Protein AF-0000000084445065 (afdb_homodimer)

Nearest PDB structures (foldseek):
  6g4r-assembly1_B  TM=6.327E-01  e=1.386E-23  Corynebacterium glutamicum
  6g4r-assembly1_E  TM=6.132E-01  e=1.755E-23  Corynebacterium glutamicum
  6g1d-assembly1_A  TM=6.082E-01  e=4.810E-22  Corynebacterium glutamicum
  7d98-assembly1_Q  TM=5.886E-01  e=2.671E-21  Cupriavidus necator
  7fdf-assembly1_A-2  TM=9.135E-01  e=1.797E-15  Cronobacter sakazakii

Radius of gyration: 26.17 Å; Cα contacts (8 Å, |Δi|>4): 1050; chains: 2; bounding box: 57×80×70 Å

Organism: NCBI:txid207340

Structure (mmCIF, N/CA/C/O backbone):
data_AF-0000000084445065-model_v1
#
loop_
_entity.id
_entity.type
_entity.pdbx_description
1 polymer 'LysR family transcriptional regulator'
#
loop_
_atom_site.group_PDB
_atom_site.id
_atom_site.type_symbol
_atom_site.label_atom_id
_atom_site.label_alt_id
_atom_site.label_comp_id
_atom_site.label_asym_id
_atom_site.label_entity_id
_atom_site.label_seq_id
_atom_site.pdbx_PDB_ins_code
_atom_site.Cartn_x
_atom_site.Cartn_y
_atom_site.Cartn_z
_atom_site.occupancy
_atom_site.B_iso_or_equiv
_atom_site.auth_seq_id
_atom_site.auth_comp_id
_atom_site.auth_asym_id
_atom_site.auth_atom_id
_atom_site.pdbx_PDB_model_num
ATOM 1 N N . MET A 1 1 ? -0.235 -17.25 -44.938 1 27.98 1 MET A N 1
ATOM 2 C CA . MET A 1 1 ? -0.682 -16.828 -43.625 1 27.98 1 MET A CA 1
ATOM 3 C C . MET A 1 1 ? 0.507 -16.578 -42.688 1 27.98 1 MET A C 1
ATOM 5 O O . MET A 1 1 ? 1.177 -17.516 -42.25 1 27.98 1 MET A O 1
ATOM 9 N N . ARG A 1 2 ? 1.484 -15.703 -42.844 1 38.22 2 ARG A N 1
ATOM 10 C CA . ARG A 1 2 ? 2.867 -15.43 -42.469 1 38.22 2 ARG A CA 1
ATOM 11 C C . ARG A 1 2 ? 2.994 -15.281 -40.969 1 38.22 2 ARG A C 1
ATOM 13 O O . ARG A 1 2 ? 2.242 -14.531 -40.344 1 38.22 2 ARG A O 1
ATOM 20 N N . ASP A 1 3 ? 3.449 -16.281 -40.281 1 46.22 3 ASP A N 1
ATOM 21 C CA . ASP A 1 3 ? 3.428 -16.844 -38.938 1 46.22 3 ASP A CA 1
ATOM 22 C C . ASP A 1 3 ? 4.066 -15.883 -37.938 1 46.22 3 ASP A C 1
ATOM 24 O O . ASP A 1 3 ? 5.199 -15.438 -38.125 1 46.22 3 ASP A O 1
ATOM 28 N N . LEU A 1 4 ? 3.258 -15.094 -37.562 1 52.22 4 LEU A N 1
ATOM 29 C CA . LEU A 1 4 ? 3.684 -14.281 -36.438 1 52.22 4 LEU A CA 1
ATOM 30 C C . LEU A 1 4 ? 4.355 -15.133 -35.375 1 52.22 4 LEU A C 1
ATOM 32 O O . LEU A 1 4 ? 3.773 -16.109 -34.906 1 52.22 4 LEU A O 1
ATOM 36 N N . SER A 1 5 ? 5.648 -15.039 -35.375 1 63.22 5 SER A N 1
ATOM 37 C CA . SER A 1 5 ? 6.43 -15.805 -34.406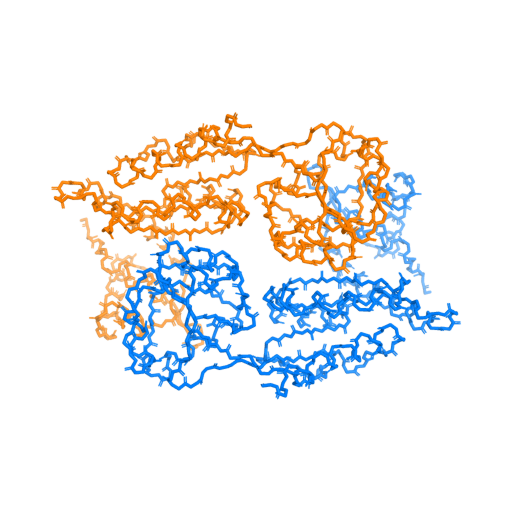 1 63.22 5 SER A CA 1
ATOM 38 C C . SER A 1 5 ? 6.234 -15.266 -33 1 63.22 5 SER A C 1
ATOM 40 O O . SER A 1 5 ? 6.301 -14.055 -32.781 1 63.22 5 SER A O 1
ATOM 42 N N . LEU A 1 6 ? 5.785 -16.125 -32.156 1 69.5 6 LEU A N 1
ATOM 43 C CA . LEU A 1 6 ? 5.633 -15.773 -30.734 1 69.5 6 LEU A CA 1
ATOM 44 C C . LEU A 1 6 ? 6.914 -15.156 -30.188 1 69.5 6 LEU A C 1
ATOM 46 O O . LEU A 1 6 ? 6.863 -14.258 -29.344 1 69.5 6 LEU A O 1
ATOM 50 N N . ASP A 1 7 ? 7.953 -15.57 -30.766 1 73.75 7 ASP A N 1
ATOM 51 C CA . ASP A 1 7 ? 9.242 -15.055 -30.328 1 73.75 7 ASP A CA 1
ATOM 52 C C . ASP A 1 7 ? 9.414 -13.586 -30.703 1 73.75 7 ASP A C 1
ATOM 54 O O . ASP A 1 7 ? 9.945 -12.789 -29.938 1 73.75 7 ASP A O 1
ATOM 58 N N . GLN A 1 8 ? 8.953 -13.352 -31.875 1 76.56 8 GLN A N 1
ATOM 59 C CA . GLN A 1 8 ? 9.047 -11.969 -32.344 1 76.56 8 GLN A CA 1
ATOM 60 C C . GLN A 1 8 ? 8.164 -11.055 -31.484 1 76.56 8 GLN A C 1
ATOM 62 O O . GLN A 1 8 ? 8.57 -9.938 -31.141 1 76.56 8 GLN A O 1
ATOM 67 N N . LEU A 1 9 ? 7.023 -11.555 -31.125 1 79.31 9 LEU A N 1
ATOM 68 C CA . LEU A 1 9 ? 6.105 -10.781 -30.297 1 79.31 9 LEU A CA 1
ATOM 69 C C . LEU A 1 9 ? 6.688 -10.547 -28.906 1 79.31 9 LEU A C 1
ATOM 71 O O . LEU A 1 9 ? 6.57 -9.445 -28.359 1 79.31 9 LEU A O 1
ATOM 75 N N . ARG A 1 10 ? 7.312 -11.516 -28.422 1 81.62 10 ARG A N 1
ATOM 76 C CA . ARG A 1 10 ? 7.938 -11.391 -27.109 1 81.62 10 ARG A CA 1
ATOM 77 C C . ARG A 1 10 ? 9.102 -10.406 -27.141 1 81.62 10 ARG A C 1
ATOM 79 O O . ARG A 1 10 ? 9.266 -9.594 -26.234 1 81.62 10 ARG A O 1
ATOM 86 N N . SER A 1 11 ? 9.859 -10.516 -28.203 1 83.38 11 SER A N 1
ATOM 87 C CA . SER A 1 11 ? 10.953 -9.57 -28.391 1 83.38 11 SER A CA 1
ATOM 88 C C . SER A 1 11 ? 10.445 -8.133 -28.438 1 83.38 11 SER A C 1
ATOM 90 O O . SER A 1 11 ? 11.023 -7.242 -27.828 1 83.38 11 SER A O 1
ATOM 92 N N . PHE A 1 12 ? 9.352 -7.988 -29.125 1 85.12 12 PHE A N 1
ATOM 93 C CA . PHE A 1 12 ? 8.719 -6.68 -29.25 1 85.12 12 PHE A CA 1
ATOM 94 C C . PHE A 1 12 ? 8.258 -6.172 -27.891 1 85.12 12 PHE A C 1
ATOM 96 O O . PHE A 1 12 ? 8.562 -5.039 -27.516 1 85.12 12 PHE A O 1
ATOM 103 N N . THR A 1 13 ? 7.602 -6.977 -27.234 1 84.5 13 THR A N 1
ATOM 104 C CA . THR A 1 13 ? 7.066 -6.59 -25.938 1 84.5 13 THR A CA 1
ATOM 105 C C . THR A 1 13 ? 8.195 -6.242 -24.969 1 84.5 13 THR A C 1
ATOM 107 O O . THR A 1 13 ? 8.109 -5.266 -24.234 1 84.5 13 THR A O 1
ATOM 110 N N . ASP A 1 14 ? 9.227 -6.973 -25 1 84.12 14 ASP A N 1
ATOM 111 C CA . ASP A 1 14 ? 10.375 -6.742 -24.125 1 84.12 14 ASP A CA 1
ATOM 112 C C . ASP A 1 14 ? 11.047 -5.406 -24.438 1 84.12 14 ASP A C 1
ATOM 114 O O . ASP A 1 14 ? 11.422 -4.668 -23.516 1 84.12 14 ASP A O 1
ATOM 118 N N . VAL A 1 15 ? 11.156 -5.16 -25.703 1 87.19 15 VAL A N 1
ATOM 119 C CA . VAL A 1 15 ? 11.812 -3.92 -26.109 1 87.19 15 VAL A CA 1
ATOM 120 C C . VAL A 1 15 ? 10.992 -2.725 -25.625 1 87.19 15 VAL A C 1
ATOM 122 O O . VAL A 1 15 ? 11.539 -1.744 -25.125 1 87.19 15 VAL A O 1
ATOM 125 N N . VAL A 1 16 ? 9.711 -2.867 -25.75 1 85.69 16 VAL A N 1
ATOM 126 C CA . VAL A 1 16 ? 8.828 -1.769 -25.375 1 85.69 16 VAL A CA 1
ATOM 127 C C . VAL A 1 16 ? 8.812 -1.61 -23.859 1 85.69 16 VAL A C 1
ATOM 129 O O . VAL A 1 16 ? 8.875 -0.492 -23.344 1 85.69 16 VAL A O 1
ATOM 132 N N . GLU A 1 17 ? 8.688 -2.686 -23.219 1 80.88 17 GLU A N 1
ATOM 133 C CA . GLU A 1 17 ? 8.602 -2.674 -21.766 1 80.88 17 GLU A CA 1
ATOM 134 C C . GLU A 1 17 ? 9.906 -2.182 -21.141 1 80.88 17 GLU A C 1
ATOM 136 O O . GLU A 1 17 ? 9.883 -1.42 -20.172 1 80.88 17 GLU A O 1
ATOM 141 N N . LEU A 1 18 ? 11.016 -2.594 -21.719 1 78.5 18 LEU A N 1
ATOM 142 C CA . LEU A 1 18 ? 12.328 -2.283 -21.156 1 78.5 18 LEU A CA 1
ATOM 143 C C . LEU A 1 18 ? 12.891 -1 -21.75 1 78.5 18 LEU A C 1
ATOM 145 O O . LEU A 1 18 ? 13.828 -0.413 -21.219 1 78.5 18 LEU A O 1
ATOM 149 N N . GLY A 1 19 ? 12.289 -0.629 -22.859 1 86.5 19 GLY A N 1
ATOM 150 C CA . GLY A 1 19 ? 12.695 0.585 -23.547 1 86.5 19 GLY A CA 1
ATOM 151 C C . GLY A 1 19 ? 14.055 0.471 -24.219 1 86.5 19 GLY A C 1
ATOM 152 O O . GLY A 1 19 ? 14.703 1.481 -24.484 1 86.5 19 GLY A O 1
ATOM 153 N N . SER A 1 20 ? 14.539 -0.75 -24.344 1 88.5 20 SER A N 1
ATOM 154 C CA . SER A 1 20 ? 15.883 -0.967 -24.844 1 88.5 20 SER A CA 1
ATOM 155 C C . SER A 1 20 ? 15.984 -2.289 -25.609 1 88.5 20 SER A C 1
ATOM 157 O O . SER A 1 20 ? 15.508 -3.318 -25.125 1 88.5 20 SER A O 1
ATOM 159 N N . PHE A 1 21 ? 16.688 -2.221 -26.734 1 88.38 21 PHE A N 1
ATOM 160 C CA . PHE A 1 21 ? 16.922 -3.42 -27.531 1 88.38 21 PHE A CA 1
ATOM 161 C C . PHE A 1 21 ? 17.938 -4.332 -26.844 1 88.38 21 PHE A C 1
ATOM 163 O O . PHE A 1 21 ? 17.766 -5.551 -26.828 1 88.38 21 PHE A O 1
ATOM 170 N N . SER A 1 22 ? 18.828 -3.686 -26.219 1 87.81 22 SER A N 1
ATOM 171 C CA . SER A 1 22 ? 19.875 -4.465 -25.562 1 87.81 22 SER A CA 1
ATOM 172 C C . SER A 1 22 ? 19.344 -5.148 -24.297 1 87.81 22 SER A C 1
ATOM 174 O O . SER A 1 22 ? 19.641 -6.312 -24.047 1 87.81 22 SER A O 1
ATOM 176 N N . ALA A 1 23 ? 18.547 -4.461 -23.641 1 85 23 ALA A N 1
ATOM 177 C CA . ALA A 1 23 ? 17.953 -5.035 -22.438 1 85 23 ALA A CA 1
ATOM 178 C C . ALA A 1 23 ? 17.016 -6.188 -22.781 1 85 23 ALA A C 1
ATOM 180 O O . ALA A 1 23 ? 16.984 -7.203 -22.094 1 85 23 ALA A O 1
ATOM 181 N N . ALA A 1 24 ? 16.344 -6.004 -23.812 1 87.25 24 ALA A N 1
ATOM 182 C CA . ALA A 1 24 ? 15.453 -7.059 -24.281 1 87.25 24 ALA A CA 1
ATOM 183 C C . ALA A 1 24 ? 16.25 -8.289 -24.719 1 87.25 24 ALA A C 1
ATOM 185 O O . ALA A 1 24 ? 15.852 -9.422 -24.453 1 87.25 24 ALA A O 1
ATOM 186 N N . ALA A 1 25 ? 17.344 -8.055 -25.344 1 86.25 25 ALA A N 1
ATOM 187 C CA . ALA A 1 25 ? 18.203 -9.148 -25.797 1 86.25 25 ALA A CA 1
ATOM 188 C C . ALA A 1 25 ? 18.719 -9.961 -24.609 1 86.25 25 ALA A C 1
ATOM 190 O O . ALA A 1 25 ? 18.703 -11.188 -24.625 1 86.25 25 ALA A O 1
ATOM 191 N N . GLU A 1 26 ? 19.047 -9.273 -23.641 1 81.19 26 GLU A N 1
ATOM 192 C CA . GLU A 1 26 ? 19.531 -9.914 -22.438 1 81.19 26 GLU A CA 1
ATOM 193 C C . GLU A 1 26 ? 18.453 -10.758 -21.766 1 81.19 26 GLU A C 1
ATOM 195 O O . GLU A 1 26 ? 18.703 -11.898 -21.375 1 81.19 26 GLU A O 1
ATOM 200 N N . ARG A 1 27 ? 17.312 -10.195 -21.812 1 78.44 27 ARG A N 1
ATOM 201 C CA . ARG A 1 27 ? 16.203 -10.906 -21.188 1 78.44 27 ARG A CA 1
ATOM 202 C C . ARG A 1 27 ? 15.859 -12.18 -21.969 1 78.44 27 ARG A C 1
ATOM 204 O O . ARG A 1 27 ? 15.5 -13.195 -21.359 1 78.44 27 ARG A O 1
ATOM 211 N N . ARG A 1 28 ? 16.047 -12.094 -23.203 1 78.69 28 ARG A N 1
ATOM 212 C CA . ARG A 1 28 ? 15.641 -13.203 -24.062 1 78.69 28 ARG A CA 1
ATOM 213 C C . ARG A 1 28 ? 16.797 -14.156 -24.328 1 78.69 28 ARG A C 1
ATOM 215 O O . ARG A 1 28 ? 16.625 -15.172 -25 1 78.69 28 ARG A O 1
ATOM 222 N N . GLY A 1 29 ? 17.953 -13.742 -23.844 1 79.88 29 GLY A N 1
ATOM 223 C CA . GLY A 1 29 ? 19.109 -14.562 -24.141 1 79.88 29 GLY A CA 1
ATOM 224 C C . GLY A 1 29 ? 19.531 -14.516 -25.609 1 79.88 29 GLY A C 1
ATOM 225 O O . GLY A 1 29 ? 19.922 -15.531 -26.172 1 79.88 29 GLY A O 1
ATOM 226 N N . LEU A 1 30 ? 19.281 -13.406 -26.25 1 81.81 30 LEU A N 1
ATOM 227 C CA . LEU A 1 30 ? 19.625 -13.195 -27.641 1 81.81 30 LEU A CA 1
ATOM 228 C C . LEU A 1 30 ? 20.578 -12.016 -27.797 1 81.81 30 LEU A C 1
ATOM 230 O O . LEU A 1 30 ? 20.844 -11.297 -26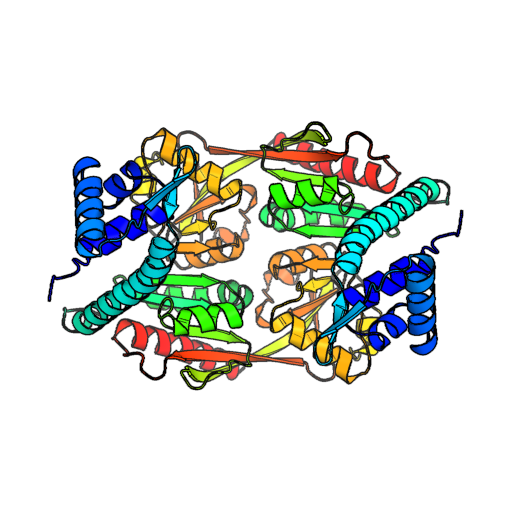.828 1 81.81 30 LEU A O 1
ATOM 234 N N . THR A 1 31 ? 21.25 -11.969 -28.859 1 84.19 31 THR A N 1
ATOM 235 C CA . THR A 1 31 ? 22.062 -10.805 -29.156 1 84.19 31 THR A CA 1
ATOM 236 C C . THR A 1 31 ? 21.188 -9.617 -29.578 1 84.19 31 THR A C 1
ATOM 238 O O . THR A 1 31 ? 20.078 -9.805 -30.062 1 84.19 31 THR A O 1
ATOM 241 N N . GLN A 1 32 ? 21.672 -8.516 -29.281 1 87.88 32 GLN A N 1
ATOM 242 C CA . GLN A 1 32 ? 20.938 -7.309 -29.641 1 87.88 32 GLN A CA 1
ATOM 243 C C . GLN A 1 32 ? 20.656 -7.262 -31.141 1 87.88 32 GLN A C 1
ATOM 245 O O . GLN A 1 32 ? 19.531 -6.938 -31.562 1 87.88 32 GLN A O 1
ATOM 250 N N . PRO A 1 33 ? 21.609 -7.656 -32.031 1 88.19 33 PRO A N 1
ATOM 251 C CA . PRO A 1 33 ? 21.281 -7.676 -33.438 1 88.19 33 PRO A CA 1
ATOM 252 C C . PRO A 1 33 ? 20.172 -8.656 -33.781 1 88.19 33 PRO A C 1
ATOM 254 O O . PRO A 1 33 ? 19.344 -8.391 -34.656 1 88.19 33 PRO A O 1
ATOM 257 N N . ALA A 1 34 ? 20.125 -9.688 -33.062 1 84.31 34 ALA A N 1
ATOM 258 C CA . ALA A 1 34 ? 19.078 -10.672 -33.281 1 84.31 34 ALA A CA 1
ATOM 259 C C . ALA A 1 34 ? 17.703 -10.094 -32.938 1 84.31 34 ALA A C 1
ATOM 261 O O . ALA A 1 34 ? 16.734 -10.289 -33.688 1 84.31 34 ALA A O 1
ATOM 262 N N . ILE A 1 35 ? 17.688 -9.438 -31.844 1 89.19 35 ILE A N 1
ATOM 263 C CA . ILE A 1 35 ? 16.438 -8.797 -31.438 1 89.19 35 ILE A CA 1
ATOM 264 C C . ILE A 1 35 ? 16.031 -7.75 -32.469 1 89.19 35 ILE A C 1
ATOM 266 O O . ILE A 1 35 ? 14.867 -7.668 -32.875 1 89.19 35 ILE A O 1
ATOM 270 N N . SER A 1 36 ? 16.969 -6.941 -32.938 1 90.12 36 SER A N 1
ATOM 271 C CA . SER A 1 36 ? 16.734 -5.906 -33.906 1 90.12 36 SER A CA 1
ATOM 272 C C . SER A 1 36 ? 16.203 -6.5 -35.219 1 90.12 36 SER A C 1
ATOM 274 O O . SER A 1 36 ? 15.258 -5.973 -35.812 1 90.12 36 SER A O 1
ATOM 276 N N . LEU A 1 37 ? 16.812 -7.566 -35.594 1 84.88 37 LEU A N 1
ATOM 277 C CA . LEU A 1 37 ? 16.391 -8.242 -36.812 1 84.88 37 LEU A CA 1
ATOM 278 C C . LEU A 1 37 ? 14.977 -8.781 -36.688 1 84.88 37 LEU A C 1
ATOM 280 O O . LEU A 1 37 ? 14.164 -8.641 -37.594 1 84.88 37 LEU A O 1
ATOM 284 N N . GLN A 1 38 ? 14.742 -9.406 -35.562 1 84.31 38 GLN A N 1
ATOM 285 C CA . GLN A 1 38 ? 13.406 -9.938 -35.281 1 84.31 38 GLN A CA 1
ATOM 286 C C . GLN A 1 38 ? 12.352 -8.836 -35.406 1 84.31 38 GLN A C 1
ATOM 288 O O . GLN A 1 38 ? 11.289 -9.047 -36 1 84.31 38 GLN A O 1
ATOM 293 N N . LEU A 1 39 ? 12.688 -7.723 -34.875 1 87.62 39 LEU A N 1
ATOM 294 C CA . LEU A 1 39 ? 11.727 -6.625 -34.844 1 87.62 39 LEU A CA 1
ATOM 295 C C . LEU A 1 39 ? 11.562 -6.031 -36.25 1 87.62 39 LEU A C 1
ATOM 297 O O . LEU A 1 39 ? 10.453 -5.672 -36.656 1 87.62 39 LEU A O 1
ATOM 301 N N . ARG A 1 40 ? 12.594 -5.891 -36.938 1 86.56 40 ARG A N 1
ATOM 302 C CA . ARG A 1 40 ? 12.523 -5.414 -38.312 1 86.56 40 ARG A CA 1
ATOM 303 C C . ARG A 1 40 ? 11.68 -6.352 -39.188 1 86.56 40 ARG A C 1
ATOM 305 O O . ARG A 1 40 ? 10.883 -5.898 -40 1 86.56 40 ARG A O 1
ATOM 312 N N . GLN A 1 41 ? 11.938 -7.578 -38.969 1 80.12 41 GLN A N 1
ATOM 313 C CA . GLN A 1 41 ? 11.164 -8.57 -39.688 1 80.12 41 GLN A CA 1
ATOM 314 C C . GLN A 1 41 ? 9.68 -8.484 -39.344 1 80.12 41 GLN A C 1
ATOM 316 O O . GLN A 1 41 ? 8.82 -8.594 -40.219 1 80.12 41 GLN A O 1
ATOM 321 N N . LEU A 1 42 ? 9.445 -8.336 -38.094 1 82.19 42 LEU A N 1
ATOM 322 C CA . LEU A 1 42 ? 8.07 -8.188 -37.656 1 82.19 42 LEU A CA 1
ATOM 323 C C . LEU A 1 42 ? 7.418 -6.949 -38.25 1 82.19 42 LEU A C 1
ATOM 325 O O . LEU A 1 42 ? 6.285 -7.016 -38.75 1 82.19 42 LEU A O 1
ATOM 329 N N . GLU A 1 43 ? 8.141 -5.844 -38.312 1 86.06 43 GLU A N 1
ATOM 330 C CA . GLU A 1 43 ? 7.641 -4.605 -38.875 1 86.06 43 GLU A CA 1
ATOM 331 C C . GLU A 1 43 ? 7.418 -4.754 -40.375 1 86.06 43 GLU A C 1
ATOM 333 O O . GLU A 1 43 ? 6.418 -4.27 -40.938 1 86.06 43 GLU A O 1
ATOM 338 N N . ARG A 1 44 ? 8.32 -5.398 -41.031 1 78.94 44 ARG A N 1
ATOM 339 C CA . ARG A 1 44 ? 8.195 -5.645 -42.469 1 78.94 44 ARG A CA 1
ATOM 340 C C . ARG A 1 44 ? 6.984 -6.516 -42.75 1 78.94 44 ARG A C 1
ATOM 342 O O . ARG A 1 44 ? 6.242 -6.246 -43.719 1 78.94 44 ARG A O 1
ATOM 349 N N . ARG A 1 45 ? 6.875 -7.469 -41.969 1 73.31 45 ARG A N 1
ATOM 350 C CA . ARG A 1 45 ? 5.762 -8.391 -42.156 1 73.31 45 ARG A CA 1
ATOM 351 C C . ARG A 1 45 ? 4.426 -7.684 -41.938 1 73.31 45 ARG A C 1
ATOM 353 O O . ARG A 1 45 ? 3.457 -7.953 -42.656 1 73.31 45 ARG A O 1
ATOM 360 N N . LEU A 1 46 ? 4.43 -6.836 -41 1 76.81 46 LEU A N 1
ATOM 361 C CA . LEU A 1 46 ? 3.189 -6.156 -40.625 1 76.81 46 LEU A CA 1
ATOM 362 C C . LEU A 1 46 ? 3.016 -4.879 -41.438 1 76.81 46 LEU A C 1
ATOM 364 O O . LEU A 1 46 ? 1.918 -4.32 -41.5 1 76.81 46 LEU A O 1
ATOM 368 N N . GLY A 1 47 ? 4.102 -4.434 -42.062 1 79 47 GLY A N 1
ATOM 369 C CA . GLY A 1 47 ? 4.059 -3.268 -42.938 1 79 47 GLY A CA 1
ATOM 370 C C . GLY A 1 47 ? 3.945 -1.959 -42.188 1 79 47 GLY A C 1
ATOM 371 O O . GLY A 1 47 ? 3.443 -0.967 -42.719 1 79 47 GLY A O 1
ATOM 372 N N . VAL A 1 48 ? 4.148 -2.072 -40.906 1 82.56 48 VAL A N 1
ATOM 373 C CA . VAL A 1 48 ? 4.078 -0.875 -40.094 1 82.56 48 VAL A CA 1
ATOM 374 C C . VAL A 1 48 ? 5.316 -0.785 -39.188 1 82.56 48 VAL A C 1
ATOM 376 O O . VAL A 1 48 ? 5.973 -1.797 -38.938 1 82.56 48 VAL A O 1
ATOM 379 N N . ARG A 1 49 ? 5.621 0.419 -38.812 1 86.88 49 ARG A N 1
ATOM 380 C CA . ARG A 1 49 ? 6.637 0.621 -37.781 1 86.88 49 ARG A CA 1
ATOM 381 C C . ARG A 1 49 ? 6.035 0.466 -36.375 1 86.88 49 ARG A C 1
ATOM 383 O O . ARG A 1 49 ? 4.965 1.005 -36.094 1 86.88 49 ARG A O 1
ATOM 390 N N . LEU A 1 50 ? 6.684 -0.388 -35.594 1 88 50 LEU A N 1
ATOM 391 C CA . LEU A 1 50 ? 6.141 -0.712 -34.281 1 88 50 LEU A CA 1
ATOM 392 C C . LEU A 1 50 ? 6.879 0.045 -33.188 1 88 50 LEU A C 1
ATOM 394 O O . LEU A 1 50 ? 6.312 0.324 -32.125 1 88 50 LEU A O 1
ATOM 398 N N . ILE A 1 51 ? 8.18 0.331 -33.406 1 89.81 51 ILE A N 1
ATOM 399 C CA . ILE A 1 51 ? 9.031 0.943 -32.406 1 89.81 51 ILE A CA 1
ATOM 400 C C . ILE A 1 51 ? 9.625 2.24 -32.938 1 89.81 51 ILE A C 1
ATOM 402 O O . ILE A 1 51 ? 10 2.318 -34.094 1 89.81 51 ILE A O 1
ATOM 406 N N . GLU A 1 52 ? 9.547 3.262 -32.094 1 86.94 52 GLU A N 1
ATOM 407 C CA . GLU A 1 52 ? 10.203 4.523 -32.438 1 86.94 52 GLU A CA 1
ATOM 408 C C . GLU A 1 52 ? 11.117 4.988 -31.312 1 86.94 52 GLU A C 1
ATOM 410 O O . GLU A 1 52 ? 10.953 4.578 -30.156 1 86.94 52 GLU A O 1
ATOM 415 N N . ARG A 1 53 ? 12.133 5.641 -31.656 1 79.19 53 ARG A N 1
ATOM 416 C CA . ARG A 1 53 ? 13.055 6.184 -30.672 1 79.19 53 ARG A CA 1
ATOM 417 C C . ARG A 1 53 ? 12.539 7.504 -30.109 1 79.19 53 ARG A C 1
ATOM 419 O O . ARG A 1 53 ? 12.133 8.391 -30.859 1 79.19 53 ARG A O 1
ATOM 426 N N . VAL A 1 54 ? 12.289 7.523 -28.953 1 72.69 54 VAL A N 1
ATOM 427 C CA . VAL A 1 54 ? 11.961 8.75 -28.234 1 72.69 54 VAL A CA 1
ATOM 428 C C . VAL A 1 54 ? 13.141 9.156 -27.344 1 72.69 54 VAL A C 1
ATOM 430 O O . VAL A 1 54 ? 13.281 8.672 -26.219 1 72.69 54 VAL A O 1
ATOM 433 N N . GLY A 1 55 ? 14.031 10.023 -27.875 1 72.38 55 GLY A N 1
ATOM 434 C CA . GLY A 1 55 ? 15.289 10.281 -27.203 1 72.38 55 GLY A CA 1
ATOM 435 C C . GLY A 1 55 ? 16.234 9.094 -27.219 1 72.38 55 GLY A C 1
ATOM 436 O O . GLY A 1 55 ? 16.578 8.586 -28.297 1 72.38 55 GLY A O 1
ATOM 437 N N . ARG A 1 56 ? 16.578 8.641 -26 1 74.25 56 ARG A N 1
ATOM 438 C CA . ARG A 1 56 ? 17.484 7.5 -25.875 1 74.25 56 ARG A CA 1
ATOM 439 C C . ARG A 1 56 ? 16.703 6.215 -25.609 1 74.25 56 ARG A C 1
ATOM 441 O O . ARG A 1 56 ? 17.281 5.133 -25.547 1 74.25 56 ARG A O 1
ATOM 448 N N . ARG A 1 57 ? 15.414 6.266 -25.562 1 79.38 57 ARG A N 1
ATOM 449 C CA . ARG A 1 57 ? 14.625 5.082 -25.234 1 79.38 57 ARG A CA 1
ATOM 450 C C . ARG A 1 57 ? 13.773 4.641 -26.422 1 79.38 57 ARG A C 1
ATOM 452 O O . ARG A 1 57 ? 13.312 5.473 -27.203 1 79.38 57 ARG A O 1
ATOM 459 N N . ALA A 1 58 ? 13.68 3.295 -26.547 1 86 58 ALA A N 1
ATOM 460 C CA . ALA A 1 58 ? 12.789 2.715 -27.547 1 86 58 ALA A CA 1
ATOM 461 C C . ALA A 1 58 ? 11.352 2.658 -27.031 1 86 58 ALA A C 1
ATOM 463 O O . ALA A 1 58 ? 11.094 2.123 -25.938 1 86 58 ALA A O 1
ATOM 464 N N . GLY A 1 59 ? 10.477 3.338 -27.734 1 86.81 59 GLY A N 1
ATOM 465 C CA . GLY A 1 59 ? 9.062 3.318 -27.375 1 86.81 59 GLY A CA 1
ATOM 466 C C . GLY A 1 59 ? 8.172 2.861 -28.516 1 86.81 59 GLY A C 1
ATOM 467 O O . GLY A 1 59 ? 8.594 2.842 -29.672 1 86.81 59 GLY A O 1
ATOM 468 N N . PRO A 1 60 ? 6.91 2.529 -28.156 1 85.19 60 PRO A N 1
ATOM 469 C CA . PRO A 1 60 ? 5.996 2.049 -29.188 1 85.19 60 PRO A CA 1
ATOM 470 C C . PRO A 1 60 ? 5.387 3.182 -30.016 1 85.19 60 PRO A C 1
ATOM 472 O O . PRO A 1 60 ? 5.117 4.262 -29.484 1 85.19 60 PRO A O 1
ATOM 475 N N . THR A 1 61 ? 5.23 2.924 -31.359 1 84.19 61 THR A N 1
ATOM 476 C CA . THR A 1 61 ? 4.391 3.766 -32.219 1 84.19 61 THR A CA 1
ATOM 477 C C . THR A 1 61 ? 2.912 3.537 -31.906 1 84.19 61 THR A C 1
ATOM 479 O O . THR A 1 61 ? 2.57 2.754 -31.016 1 84.19 61 THR A O 1
ATOM 482 N N . ALA A 1 62 ? 2.059 4.262 -32.594 1 79.62 62 ALA A N 1
ATOM 483 C CA . ALA A 1 62 ? 0.627 4.004 -32.438 1 79.62 62 ALA A CA 1
ATOM 484 C C . ALA A 1 62 ? 0.295 2.555 -32.812 1 79.62 62 ALA A C 1
ATOM 486 O O . ALA A 1 62 ? -0.472 1.896 -32.094 1 79.62 62 ALA A O 1
ATOM 487 N N . ALA A 1 63 ? 0.866 2.18 -33.844 1 79.69 63 ALA A N 1
ATOM 488 C CA . ALA A 1 63 ? 0.709 0.782 -34.25 1 79.69 63 ALA A CA 1
ATOM 489 C C . ALA A 1 63 ? 1.335 -0.155 -33.219 1 79.69 63 ALA A C 1
ATOM 491 O O . ALA A 1 63 ? 0.793 -1.226 -32.938 1 79.69 63 ALA A O 1
ATOM 492 N N . GLY A 1 64 ? 2.436 0.268 -32.656 1 84.69 64 GLY A N 1
ATOM 493 C CA . GLY A 1 64 ? 3.086 -0.504 -31.625 1 84.69 64 GLY A CA 1
ATOM 494 C C . GLY A 1 64 ? 2.23 -0.662 -30.375 1 84.69 64 GLY A C 1
ATOM 495 O O . GLY A 1 64 ? 2.176 -1.743 -29.797 1 84.69 64 GLY A O 1
ATOM 496 N N . MET A 1 65 ? 1.579 0.329 -30.062 1 80.56 65 MET A N 1
ATOM 497 C CA . MET A 1 65 ? 0.688 0.272 -28.906 1 80.56 65 MET A CA 1
ATOM 498 C C . MET A 1 65 ? -0.457 -0.706 -29.141 1 80.56 65 MET A C 1
ATOM 500 O O . MET A 1 65 ? -0.833 -1.463 -28.25 1 80.56 65 MET A O 1
ATOM 504 N N . ALA A 1 66 ? -0.958 -0.655 -30.344 1 75.75 66 ALA A N 1
ATOM 505 C CA . ALA A 1 66 ? -2.02 -1.588 -30.719 1 75.75 66 ALA A CA 1
ATOM 506 C C . ALA A 1 66 ? -1.525 -3.031 -30.672 1 75.75 66 ALA A C 1
ATOM 508 O O . ALA A 1 66 ? -2.203 -3.906 -30.125 1 75.75 66 ALA A O 1
ATOM 509 N N . LEU A 1 67 ? -0.337 -3.184 -31.203 1 78.94 67 LEU A N 1
ATOM 510 C CA . LEU A 1 67 ? 0.216 -4.535 -31.203 1 78.94 67 LEU A CA 1
ATOM 511 C C . LEU A 1 67 ? 0.526 -5 -29.797 1 78.94 67 LEU A C 1
ATOM 513 O O . LEU A 1 67 ? 0.364 -6.18 -29.469 1 78.94 67 LEU A O 1
ATOM 517 N N . LEU A 1 68 ? 0.933 -4.059 -29.016 1 80.19 68 LEU A N 1
ATOM 518 C CA . LEU A 1 68 ? 1.23 -4.398 -27.641 1 80.19 68 LEU A CA 1
ATOM 519 C C . LEU A 1 68 ? -0.002 -4.965 -26.938 1 80.19 68 LEU A C 1
ATOM 521 O O . LEU A 1 68 ? 0.093 -5.945 -26.203 1 80.19 68 LEU A O 1
ATOM 525 N N . ALA A 1 69 ? -1.046 -4.422 -27.25 1 73.31 69 ALA A N 1
ATOM 526 C CA . ALA A 1 69 ? -2.297 -4.914 -26.672 1 73.31 69 ALA A CA 1
ATOM 527 C C . ALA A 1 69 ? -2.613 -6.32 -27.188 1 73.31 69 ALA A C 1
ATOM 529 O O . ALA A 1 69 ? -2.998 -7.195 -26.406 1 73.31 69 ALA A O 1
ATOM 530 N N . HIS A 1 70 ? -2.352 -6.473 -28.438 1 68.94 70 HIS A N 1
ATOM 531 C CA . HIS A 1 70 ? -2.602 -7.781 -29.031 1 68.94 70 HIS A CA 1
ATOM 532 C C . HIS A 1 70 ? -1.572 -8.805 -28.578 1 68.94 70 HIS A C 1
ATOM 534 O O . HIS A 1 70 ? -1.912 -9.969 -28.328 1 68.94 70 HIS A O 1
ATOM 540 N N . ALA A 1 71 ? -0.361 -8.328 -28.469 1 74 71 ALA A N 1
ATOM 541 C CA . ALA A 1 71 ? 0.707 -9.227 -28.031 1 74 71 ALA A CA 1
ATOM 542 C C . ALA A 1 71 ? 0.424 -9.766 -26.641 1 74 71 ALA A C 1
ATOM 544 O O . ALA A 1 71 ? 0.622 -10.961 -26.375 1 74 71 ALA A O 1
ATOM 545 N N . ARG A 1 72 ? -0.054 -8.93 -25.875 1 67.75 72 ARG A N 1
ATOM 546 C CA . ARG A 1 72 ? -0.402 -9.359 -24.531 1 67.75 72 ARG A CA 1
ATOM 547 C C . ARG A 1 72 ? -1.512 -10.406 -24.562 1 67.75 72 ARG A C 1
ATOM 549 O O . ARG A 1 72 ? -1.461 -11.391 -23.828 1 67.75 72 ARG A O 1
ATOM 556 N N . ARG A 1 73 ? -2.408 -10.258 -25.469 1 65.69 73 ARG A N 1
ATOM 557 C CA . ARG A 1 73 ? -3.498 -11.219 -25.641 1 65.69 73 ARG A CA 1
ATOM 558 C C . ARG A 1 73 ? -2.98 -12.555 -26.156 1 65.69 73 ARG A C 1
ATOM 560 O O . ARG A 1 73 ? -3.41 -13.609 -25.703 1 65.69 73 ARG A O 1
ATOM 567 N N . ILE A 1 74 ? -2.09 -12.477 -27.078 1 62.62 74 ILE A N 1
ATOM 568 C CA . ILE A 1 74 ? -1.521 -13.68 -27.672 1 62.62 74 ILE A CA 1
ATOM 569 C C . ILE A 1 74 ? -0.691 -14.422 -26.625 1 62.62 74 ILE A C 1
ATOM 571 O O . ILE A 1 74 ? -0.812 -15.641 -26.484 1 62.62 74 ILE A O 1
ATOM 575 N N . GLU A 1 75 ? 0.114 -13.688 -26 1 62.78 75 GL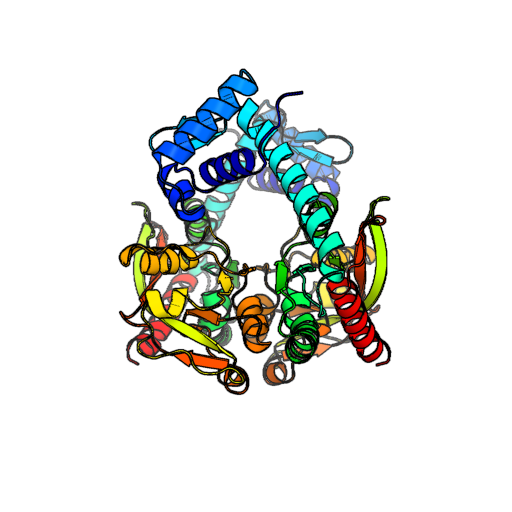U A N 1
ATOM 576 C CA . GLU A 1 75 ? 0.93 -14.312 -24.969 1 62.78 75 GLU A CA 1
ATOM 577 C C . GLU A 1 75 ? 0.058 -14.992 -23.922 1 62.78 75 GLU A C 1
ATOM 579 O O . GLU A 1 75 ? 0.384 -16.094 -23.438 1 62.78 75 GLU A O 1
ATOM 584 N N . ARG A 1 76 ? -0.934 -14.398 -23.828 1 59.81 76 ARG A N 1
ATOM 585 C CA . ARG A 1 76 ? -1.901 -14.961 -22.891 1 59.81 76 ARG A CA 1
ATOM 586 C C . ARG A 1 76 ? -2.488 -16.266 -23.422 1 59.81 76 ARG A C 1
ATOM 588 O O . ARG A 1 76 ? -2.623 -17.234 -22.688 1 59.81 76 ARG A O 1
ATOM 595 N N . ALA A 1 77 ? -2.846 -16.203 -24.656 1 58.75 77 ALA A N 1
ATOM 596 C CA . ALA A 1 77 ? -3.414 -17.391 -25.297 1 58.75 77 ALA A CA 1
ATOM 597 C C . ALA A 1 77 ? -2.408 -18.547 -25.328 1 58.75 77 ALA A C 1
ATOM 599 O O . ALA A 1 77 ? -2.771 -19.688 -25.094 1 58.75 77 ALA A O 1
ATOM 600 N N . VAL A 1 78 ? -1.251 -18.25 -25.562 1 57.09 78 VAL A N 1
ATOM 601 C CA . VAL A 1 78 ? -0.198 -19.25 -25.562 1 57.09 78 VAL A CA 1
ATOM 602 C C . VAL A 1 78 ? -0.016 -19.812 -24.156 1 57.09 78 VAL A C 1
ATOM 604 O O . VAL A 1 78 ? 0.081 -21.031 -23.969 1 57.09 78 VAL A O 1
ATOM 607 N N . GLY A 1 79 ? 0.081 -18.906 -23.219 1 56.09 79 GLY A N 1
ATOM 608 C CA . GLY A 1 79 ? 0.179 -19.344 -21.828 1 56.09 79 GLY A CA 1
ATOM 609 C C . GLY A 1 79 ? -0.94 -20.281 -21.438 1 56.09 79 GLY A C 1
ATOM 610 O O . GLY A 1 79 ? -0.695 -21.312 -20.797 1 56.09 79 GLY A O 1
ATOM 611 N N . GLU A 1 80 ? -2.055 -19.938 -21.938 1 56.81 80 GLU A N 1
ATOM 612 C CA . GLU A 1 80 ? -3.227 -20.766 -21.672 1 56.81 80 GLU A CA 1
ATOM 613 C C . GLU A 1 80 ? -3.078 -22.156 -22.281 1 56.81 80 GLU A C 1
ATOM 615 O O . GLU A 1 80 ? -3.43 -23.156 -21.641 1 56.81 80 GLU A O 1
ATOM 620 N N . ALA A 1 81 ? -2.625 -22.172 -23.422 1 54.06 81 ALA A N 1
ATOM 621 C CA . ALA A 1 81 ? -2.43 -23.438 -24.109 1 54.06 81 ALA A CA 1
ATOM 622 C C . ALA A 1 81 ? -1.401 -24.312 -23.391 1 54.06 81 ALA A C 1
ATOM 624 O O . ALA A 1 81 ? -1.615 -25.5 -23.188 1 54.06 81 ALA A O 1
ATOM 625 N N . LEU A 1 82 ? -0.424 -23.656 -23.016 1 53.22 82 LEU A N 1
ATOM 626 C CA . LEU A 1 82 ? 0.637 -24.406 -22.344 1 53.22 82 LEU A CA 1
ATOM 627 C C . LEU A 1 82 ? 0.162 -24.906 -20.984 1 53.22 82 LEU A C 1
ATOM 629 O O . LEU A 1 82 ? 0.491 -26.031 -20.578 1 53.22 82 LEU A O 1
ATOM 633 N N . GLU A 1 83 ? -0.505 -24.062 -20.391 1 53.56 83 GLU A N 1
ATOM 634 C CA . GLU A 1 83 ? -1.061 -24.438 -19.094 1 53.56 83 GLU A CA 1
ATOM 635 C C . GLU A 1 83 ? -2.016 -25.625 -19.234 1 53.56 83 GLU A C 1
ATOM 637 O O . GLU A 1 83 ? -2.031 -26.516 -18.375 1 53.56 83 GLU A O 1
ATOM 642 N N . GLU A 1 84 ? -2.75 -25.547 -20.234 1 51.47 84 GLU A N 1
ATOM 643 C CA . GLU A 1 84 ? -3.676 -26.656 -20.484 1 51.47 84 GLU A CA 1
ATOM 644 C C . GLU A 1 84 ? -2.926 -27.953 -20.781 1 51.47 84 GLU A C 1
ATOM 646 O O . GLU A 1 84 ? -3.41 -29.031 -20.453 1 51.47 84 GLU A O 1
ATOM 651 N N . LEU A 1 85 ? -1.814 -27.797 -21.312 1 49.59 85 LEU A N 1
ATOM 652 C CA . LEU A 1 85 ? -1.044 -28.984 -21.672 1 49.59 85 LEU A CA 1
ATOM 653 C C . LEU A 1 85 ? -0.204 -29.469 -20.5 1 49.59 85 LEU A C 1
ATOM 655 O O . LEU A 1 85 ? 0.208 -30.625 -20.453 1 49.59 85 LEU A O 1
ATOM 659 N N . ALA A 1 86 ? -0.053 -28.578 -19.547 1 46.91 86 ALA A N 1
ATOM 660 C CA . ALA A 1 86 ? 0.816 -28.844 -18.406 1 46.91 86 ALA A CA 1
ATOM 661 C C . ALA A 1 86 ? 0.315 -30.031 -17.609 1 46.91 86 ALA A C 1
ATOM 663 O O . ALA A 1 86 ? 1.103 -30.906 -17.219 1 46.91 86 ALA A O 1
ATOM 664 N N . PRO A 1 87 ? -0.917 -30.062 -17.344 1 44.91 87 PRO A N 1
ATOM 665 C CA . PRO A 1 87 ? -1.297 -31.25 -16.562 1 44.91 87 PRO A CA 1
ATOM 666 C C . PRO A 1 87 ? -0.833 -32.562 -17.203 1 44.91 87 PRO A C 1
ATOM 668 O O . PRO A 1 87 ? -0.709 -33.562 -16.516 1 44.91 87 PRO A O 1
ATOM 671 N N . HIS A 1 88 ? -0.811 -32.562 -18.422 1 44.88 88 HIS A N 1
ATOM 672 C CA . HIS A 1 88 ? -0.437 -33.812 -19.031 1 44.88 88 HIS A CA 1
ATOM 673 C C . HIS A 1 88 ? 1.017 -34.156 -18.734 1 44.88 88 HIS A C 1
ATOM 675 O O . HIS A 1 88 ? 1.471 -35.281 -19.062 1 44.88 88 HIS A O 1
ATOM 681 N N . ALA A 1 89 ? 1.801 -33.25 -18.156 1 41.06 89 ALA A N 1
ATOM 682 C CA . ALA A 1 89 ? 3.105 -33.656 -17.641 1 41.06 89 ALA A CA 1
ATOM 683 C C . ALA A 1 89 ? 3.002 -34.125 -16.188 1 41.06 89 ALA A C 1
ATOM 685 O O . ALA A 1 89 ? 2.07 -33.75 -15.469 1 41.06 89 ALA A O 1
ATOM 686 N N . ALA A 1 90 ? 3.502 -35.125 -15.617 1 41.84 90 ALA A N 1
ATOM 687 C CA . ALA A 1 90 ? 3.623 -35.75 -14.297 1 41.84 90 ALA A CA 1
ATOM 688 C C . ALA A 1 90 ? 3.926 -34.688 -13.234 1 41.84 90 ALA A C 1
ATOM 690 O O . ALA A 1 90 ? 4.883 -33.938 -13.359 1 41.84 90 ALA A O 1
ATOM 691 N N . GLY A 1 91 ? 2.861 -34.469 -12.281 1 51.47 91 GLY A N 1
ATOM 692 C CA . GLY A 1 91 ? 2.902 -33.719 -11.047 1 51.47 91 GLY A CA 1
ATOM 693 C C . GLY A 1 91 ? 2.189 -32.375 -11.156 1 51.47 91 GLY A C 1
ATOM 694 O O . GLY A 1 91 ? 1.882 -31.906 -12.258 1 51.47 91 GLY A O 1
ATOM 695 N N . VAL A 1 92 ? 1.354 -32.062 -10.07 1 56.66 92 VAL A N 1
ATOM 696 C CA . VAL A 1 92 ? 0.697 -30.75 -10.016 1 56.66 92 VAL A CA 1
ATOM 697 C C . VAL A 1 92 ? 1.714 -29.656 -10.289 1 56.66 92 VAL A C 1
ATOM 699 O O . VAL A 1 92 ? 2.533 -29.328 -9.43 1 56.66 92 VAL A O 1
ATOM 702 N N . ALA A 1 93 ? 2.188 -29.562 -11.547 1 61.56 93 ALA A N 1
ATOM 703 C CA . ALA A 1 93 ? 3.037 -28.484 -12.062 1 61.56 93 ALA A CA 1
ATOM 704 C C . ALA A 1 93 ? 2.209 -27.422 -12.789 1 61.56 93 ALA A C 1
ATOM 706 O O . ALA A 1 93 ? 1.031 -27.656 -13.078 1 61.56 93 ALA A O 1
ATOM 707 N N . GLY A 1 94 ? 2.482 -26.188 -12.633 1 75.94 94 GLY A N 1
ATOM 708 C CA . GLY A 1 94 ? 1.854 -25.078 -13.336 1 75.94 94 GLY A CA 1
ATOM 709 C C . GLY A 1 94 ? 1.988 -23.75 -12.602 1 75.94 94 GLY A C 1
ATOM 710 O O . GLY A 1 94 ? 2.822 -23.609 -11.703 1 75.94 94 GLY A O 1
ATOM 711 N N . ARG A 1 95 ? 1.325 -22.844 -13.211 1 85 95 ARG A N 1
ATOM 712 C CA . ARG A 1 95 ? 1.387 -21.484 -12.695 1 85 95 ARG A CA 1
ATOM 713 C C . ARG A 1 95 ? -0.006 -20.969 -12.352 1 85 95 ARG A C 1
ATOM 715 O O . ARG A 1 95 ? -0.96 -21.203 -13.094 1 85 95 ARG A O 1
ATOM 722 N N . VAL A 1 96 ? -0.152 -20.484 -11.133 1 91.81 96 VAL A N 1
ATOM 723 C CA . VAL A 1 96 ? -1.403 -19.859 -10.727 1 91.81 96 VAL A CA 1
ATOM 724 C C . VAL A 1 96 ? -1.152 -18.406 -10.359 1 91.81 96 VAL A C 1
ATOM 726 O O . VAL A 1 96 ? -0.311 -18.109 -9.508 1 91.81 96 VAL A O 1
ATOM 729 N N . ARG A 1 97 ? -1.787 -17.562 -11.062 1 95.5 97 ARG A N 1
ATOM 730 C CA . ARG A 1 97 ? -1.707 -16.125 -10.797 1 95.5 97 ARG A CA 1
ATOM 731 C C . ARG A 1 97 ? -2.949 -15.641 -10.062 1 95.5 97 ARG A C 1
ATOM 733 O O . ARG A 1 97 ? -4.059 -15.688 -10.602 1 95.5 97 ARG A O 1
ATOM 740 N N . ILE A 1 98 ? -2.783 -15.008 -8.828 1 96.38 98 ILE A N 1
ATOM 741 C CA . ILE A 1 98 ? -3.922 -14.602 -8.016 1 96.38 98 ILE A CA 1
ATOM 742 C C . ILE A 1 98 ? -3.877 -13.094 -7.789 1 96.38 98 ILE A C 1
ATOM 744 O O . ILE A 1 98 ? -2.809 -12.523 -7.547 1 96.38 98 ILE A O 1
ATOM 748 N N . GLY A 1 99 ? -4.988 -12.422 -7.973 1 97.06 99 GLY A N 1
ATOM 749 C CA . GLY A 1 99 ? -5.176 -11.016 -7.633 1 97.06 99 GLY A CA 1
ATOM 750 C C . GLY A 1 99 ? -6.051 -10.805 -6.414 1 97.06 99 GLY A C 1
ATOM 751 O O . GLY A 1 99 ? -7.059 -11.5 -6.242 1 97.06 99 GLY A O 1
ATOM 752 N N . THR A 1 100 ? -5.625 -9.859 -5.555 1 96.25 100 THR A N 1
ATOM 753 C CA . THR A 1 100 ? -6.422 -9.594 -4.359 1 96.25 100 THR A CA 1
ATOM 754 C C . THR A 1 100 ? -6.105 -8.211 -3.799 1 96.25 100 THR A C 1
ATOM 756 O O . THR A 1 100 ? -5.195 -7.535 -4.277 1 96.25 100 THR A O 1
ATOM 759 N N . GLY A 1 101 ? -6.961 -7.785 -2.91 1 94.38 101 GLY A N 1
ATOM 760 C CA . GLY A 1 101 ? -6.629 -6.57 -2.182 1 94.38 101 GLY A CA 1
ATOM 761 C C . GLY A 1 101 ? -5.492 -6.758 -1.194 1 94.38 101 GLY A C 1
ATOM 762 O O . GLY A 1 101 ? -5.16 -7.887 -0.833 1 94.38 101 GLY A O 1
ATOM 763 N N . ALA A 1 102 ? -4.992 -5.633 -0.771 1 92.94 102 ALA A N 1
ATOM 764 C CA . ALA A 1 102 ? -3.83 -5.66 0.111 1 92.94 102 ALA A CA 1
ATOM 765 C C . ALA A 1 102 ? -4.164 -6.336 1.438 1 92.94 102 ALA A C 1
ATOM 767 O O . ALA A 1 102 ? -3.363 -7.113 1.964 1 92.94 102 ALA A O 1
ATOM 768 N N . THR A 1 103 ? -5.289 -6.062 1.99 1 94.69 103 THR A N 1
ATOM 769 C CA . THR A 1 103 ? -5.664 -6.602 3.293 1 94.69 103 THR A CA 1
ATOM 770 C C . THR A 1 103 ? -5.734 -8.125 3.25 1 94.69 103 THR A C 1
ATOM 772 O O . THR A 1 103 ? -5.137 -8.805 4.086 1 94.69 103 THR A O 1
ATOM 775 N N . ALA A 1 104 ? -6.438 -8.641 2.266 1 94.38 104 ALA A N 1
ATOM 776 C CA . ALA A 1 104 ? -6.547 -10.094 2.141 1 94.38 104 ALA A CA 1
ATOM 777 C C . ALA A 1 104 ? -5.188 -10.719 1.836 1 94.38 104 ALA A C 1
ATOM 779 O O . ALA A 1 104 ? -4.898 -11.836 2.281 1 94.38 104 ALA A O 1
ATOM 780 N N . CYS A 1 105 ? -4.418 -10.078 1.075 1 96.12 105 CYS A N 1
ATOM 781 C CA . CYS A 1 105 ? -3.08 -10.555 0.736 1 96.12 105 CYS A CA 1
ATOM 782 C C . CYS A 1 105 ? -2.232 -10.734 1.989 1 96.12 105 CYS A C 1
ATOM 784 O O . CYS A 1 105 ? -1.465 -11.695 2.09 1 96.12 105 CYS A O 1
ATOM 786 N N . ILE A 1 106 ? -2.367 -9.891 2.936 1 96.44 106 ILE A N 1
ATOM 787 C CA . ILE A 1 106 ? -1.518 -9.859 4.121 1 96.44 106 ILE A CA 1
ATOM 788 C C . ILE A 1 106 ? -2.068 -10.812 5.18 1 96.44 106 ILE A C 1
ATOM 790 O O . ILE A 1 106 ? -1.306 -11.5 5.863 1 96.44 106 ILE A O 1
ATOM 794 N N . TYR A 1 107 ? -3.375 -10.945 5.242 1 95.94 107 TYR A N 1
ATOM 795 C CA . TYR A 1 107 ? -3.934 -11.555 6.445 1 95.94 107 TYR A CA 1
ATOM 796 C C . TYR A 1 107 ? -4.598 -12.891 6.121 1 95.94 107 TYR A C 1
ATOM 798 O O . TYR A 1 107 ? -4.863 -13.695 7.02 1 95.94 107 TYR A O 1
ATOM 806 N N . LEU A 1 108 ? -4.848 -13.117 4.906 1 94.12 108 LEU A N 1
ATOM 807 C CA . LEU A 1 108 ? -5.59 -14.32 4.562 1 94.12 108 LEU A CA 1
ATOM 808 C C . LEU A 1 108 ? -4.738 -15.266 3.715 1 94.12 108 LEU A C 1
ATOM 810 O O . LEU A 1 108 ? -4.586 -16.438 4.051 1 94.12 108 LEU A O 1
ATOM 814 N N . LEU A 1 109 ? -4.047 -14.82 2.715 1 94.69 109 LEU A N 1
ATOM 815 C CA . LEU A 1 109 ? -3.406 -15.633 1.688 1 94.69 109 LEU A CA 1
ATOM 816 C C . LEU A 1 109 ? -2.197 -16.375 2.256 1 94.69 109 LEU A C 1
ATOM 818 O O . LEU A 1 109 ? -1.944 -17.516 1.897 1 94.69 109 LEU A O 1
ATOM 822 N N . PRO A 1 110 ? -1.455 -15.742 3.137 1 94.31 110 PRO A N 1
ATOM 823 C CA . PRO A 1 110 ? -0.211 -16.391 3.559 1 94.31 110 PRO A CA 1
ATOM 824 C C . PRO A 1 110 ? -0.438 -17.781 4.125 1 94.31 110 PRO A C 1
ATOM 826 O O . PRO A 1 110 ? 0.303 -18.719 3.799 1 94.31 110 PRO A O 1
ATOM 829 N N . ASP A 1 111 ? -1.43 -17.969 4.863 1 91.44 111 ASP A N 1
ATOM 830 C CA . ASP A 1 111 ? -1.719 -19.281 5.441 1 91.44 111 ASP A CA 1
ATOM 831 C C . ASP A 1 111 ? -2.09 -20.281 4.355 1 91.44 111 ASP A C 1
ATOM 833 O O . ASP A 1 111 ? -1.645 -21.438 4.387 1 91.44 111 ASP A O 1
ATOM 837 N N . VAL A 1 112 ? -2.836 -19.828 3.469 1 93.69 112 VAL A N 1
ATOM 838 C CA . VAL A 1 112 ? -3.275 -20.672 2.361 1 93.69 112 VAL A CA 1
ATOM 839 C C . VAL A 1 112 ? -2.074 -21.062 1.504 1 93.69 112 VAL A C 1
ATOM 841 O O . VAL A 1 112 ? -1.913 -22.234 1.146 1 93.69 112 VAL A O 1
ATOM 844 N N . LEU A 1 113 ? -1.259 -20.141 1.247 1 94.25 113 LEU A N 1
ATOM 845 C CA . LEU A 1 113 ? -0.151 -20.344 0.318 1 94.25 113 LEU A CA 1
ATOM 846 C C . LEU A 1 113 ? 0.943 -21.188 0.951 1 94.25 113 LEU A C 1
ATOM 848 O O . LEU A 1 113 ? 1.604 -21.969 0.262 1 94.25 113 LEU A O 1
ATOM 852 N N . ARG A 1 114 ? 1.169 -21.031 2.229 1 91.56 114 ARG A N 1
ATOM 853 C CA . ARG A 1 114 ? 2.143 -21.859 2.938 1 91.56 114 ARG A CA 1
ATOM 854 C C . ARG A 1 114 ? 1.814 -23.344 2.789 1 91.56 114 ARG A C 1
ATOM 856 O O . ARG A 1 114 ? 2.686 -24.141 2.445 1 91.56 114 ARG A O 1
ATOM 863 N N . GLY A 1 115 ? 0.582 -23.656 2.996 1 89.5 115 GLY A N 1
ATOM 864 C CA . GLY A 1 115 ? 0.144 -25.031 2.846 1 89.5 115 GLY A CA 1
ATOM 865 C C . GLY A 1 115 ? 0.298 -25.547 1.43 1 89.5 115 GLY A C 1
ATOM 866 O O . GLY A 1 115 ? 0.734 -26.688 1.226 1 89.5 115 GLY A O 1
ATOM 867 N N . LEU A 1 116 ? -0.015 -24.781 0.494 1 90.56 116 LEU A N 1
ATOM 868 C CA . LEU A 1 116 ? 0.056 -25.172 -0.91 1 90.56 116 LEU A CA 1
ATOM 869 C C . LEU A 1 116 ? 1.503 -25.391 -1.341 1 90.56 116 LEU A C 1
ATOM 871 O O . LEU A 1 116 ? 1.801 -26.344 -2.068 1 90.56 116 LEU A O 1
ATOM 875 N N . ARG A 1 117 ? 2.334 -24.484 -0.897 1 87.12 117 ARG A N 1
ATOM 876 C CA . ARG A 1 117 ? 3.746 -24.594 -1.253 1 87.12 117 ARG A CA 1
ATOM 877 C C . ARG A 1 117 ? 4.359 -25.875 -0.699 1 87.12 117 ARG A C 1
ATOM 879 O O . ARG A 1 117 ? 5.195 -26.5 -1.354 1 87.12 117 ARG A O 1
ATOM 886 N N . GLN A 1 118 ? 4.051 -26.219 0.457 1 84.81 118 GLN A N 1
ATOM 887 C CA . GLN A 1 118 ? 4.566 -27.438 1.094 1 84.81 118 GLN A CA 1
ATOM 888 C C . GLN A 1 118 ? 4.07 -28.688 0.378 1 84.81 118 GLN A C 1
ATOM 890 O O . GLN A 1 118 ? 4.832 -29.641 0.183 1 84.81 118 GLN A O 1
ATOM 895 N N . ARG A 1 119 ? 2.861 -28.703 -0.082 1 87.06 119 ARG A N 1
ATOM 896 C CA . ARG A 1 119 ? 2.242 -29.859 -0.711 1 87.06 119 ARG A CA 1
ATOM 897 C C . ARG A 1 119 ? 2.646 -29.969 -2.176 1 87.06 119 ARG A C 1
ATOM 899 O O . ARG A 1 119 ? 2.805 -31.078 -2.701 1 87.06 119 ARG A O 1
ATOM 906 N N . PHE A 1 120 ? 2.775 -28.797 -2.76 1 88 120 PHE A N 1
ATOM 907 C CA . PHE A 1 120 ? 3.076 -28.766 -4.188 1 88 120 PHE A CA 1
ATOM 908 C C . PHE A 1 120 ? 4.242 -27.828 -4.469 1 88 120 PHE A C 1
ATOM 910 O O . PHE A 1 120 ? 4.059 -26.75 -5.059 1 88 120 PHE A O 1
ATOM 917 N N . PRO A 1 121 ? 5.438 -28.219 -4.234 1 82.75 121 PRO A N 1
ATOM 918 C CA . PRO A 1 121 ? 6.609 -27.344 -4.359 1 82.75 121 PRO A CA 1
ATOM 919 C C . PRO A 1 121 ? 6.863 -26.906 -5.797 1 82.75 121 PRO A C 1
ATOM 921 O O . PRO A 1 121 ? 7.531 -25.891 -6.027 1 82.75 121 PRO A O 1
ATOM 924 N N 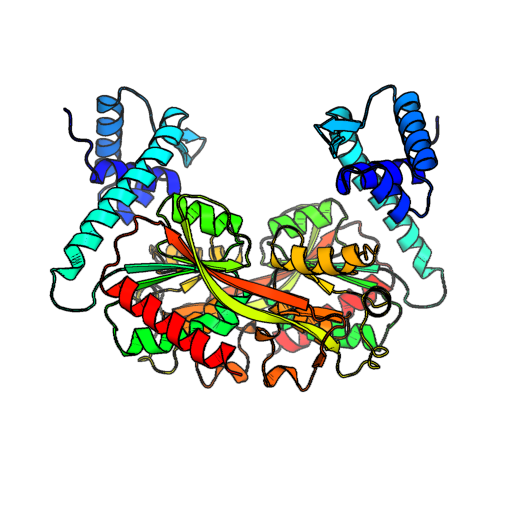. ALA A 1 122 ? 6.293 -27.609 -6.742 1 81.62 122 ALA A N 1
ATOM 925 C CA . ALA A 1 122 ? 6.547 -27.297 -8.148 1 81.62 122 ALA A CA 1
ATOM 926 C C . ALA A 1 122 ? 5.527 -26.281 -8.68 1 81.62 122 ALA A C 1
ATOM 928 O O . ALA A 1 122 ? 5.68 -25.766 -9.789 1 81.62 122 ALA A O 1
ATOM 929 N N . LEU A 1 123 ? 4.551 -26.031 -7.91 1 86 123 LEU A N 1
ATOM 930 C CA . LEU A 1 123 ? 3.531 -25.062 -8.305 1 86 123 LEU A CA 1
ATOM 931 C C . LEU A 1 123 ? 4.062 -23.641 -8.188 1 86 123 LEU A C 1
ATOM 933 O O . LEU A 1 123 ? 4.543 -23.234 -7.129 1 86 123 LEU A O 1
ATOM 937 N N . GLU A 1 124 ? 4.031 -22.938 -9.312 1 87.56 124 GLU A N 1
ATOM 938 C CA . GLU A 1 124 ? 4.418 -21.531 -9.297 1 87.56 124 GLU A CA 1
ATOM 939 C C . GLU A 1 124 ? 3.229 -20.641 -8.961 1 87.56 124 GLU A C 1
ATOM 941 O O . GLU A 1 124 ? 2.201 -20.672 -9.641 1 87.56 124 GLU A O 1
ATOM 946 N N . ILE A 1 125 ? 3.367 -19.875 -7.91 1 92.19 125 ILE A N 1
ATOM 947 C CA . ILE A 1 125 ? 2.287 -19 -7.469 1 92.19 125 ILE A CA 1
ATOM 948 C C . ILE A 1 125 ? 2.738 -17.531 -7.559 1 92.19 125 ILE A C 1
ATOM 950 O O . ILE A 1 125 ? 3.812 -17.188 -7.066 1 92.19 125 ILE A O 1
ATOM 954 N N . THR A 1 126 ? 1.939 -16.734 -8.219 1 93 126 THR A N 1
ATOM 955 C CA . THR A 1 126 ? 2.178 -15.297 -8.258 1 93 126 THR A CA 1
ATOM 956 C C . THR A 1 126 ? 0.976 -14.531 -7.711 1 93 126 THR A C 1
ATOM 958 O O . THR A 1 126 ? -0.171 -14.906 -7.973 1 93 126 THR A O 1
ATOM 961 N N . VAL A 1 127 ? 1.304 -13.5 -6.934 1 95.38 127 VAL A N 1
ATOM 962 C CA . VAL A 1 127 ? 0.263 -12.688 -6.32 1 95.38 127 VAL A CA 1
ATOM 963 C C . VAL A 1 127 ? 0.396 -11.242 -6.797 1 95.38 127 VAL A C 1
ATOM 965 O O . VAL A 1 127 ? 1.507 -10.711 -6.895 1 95.38 127 VAL A O 1
ATOM 968 N N . ARG A 1 128 ? -0.727 -10.656 -7.07 1 94 128 ARG A N 1
ATOM 969 C CA . ARG A 1 128 ? -0.809 -9.234 -7.383 1 94 128 ARG A CA 1
ATOM 970 C C . ARG A 1 128 ? -1.87 -8.547 -6.531 1 94 128 ARG A C 1
ATOM 972 O O . ARG A 1 128 ? -2.947 -9.102 -6.305 1 94 128 ARG A O 1
ATOM 979 N N . THR A 1 129 ? -1.442 -7.387 -6.117 1 93.31 129 THR A N 1
ATOM 980 C CA . THR A 1 129 ? -2.406 -6.637 -5.32 1 93.31 129 THR A CA 1
ATOM 981 C C . THR A 1 129 ? -3.037 -5.52 -6.145 1 93.31 129 THR A C 1
ATOM 983 O O . THR A 1 129 ? -2.398 -4.969 -7.043 1 93.31 129 THR A O 1
ATOM 986 N N . GLY A 1 130 ? -4.297 -5.211 -5.84 1 91.19 130 GLY A N 1
ATOM 987 C CA . GLY A 1 130 ? -5.055 -4.148 -6.48 1 91.19 130 GLY A CA 1
ATOM 988 C C . GLY A 1 130 ? -6.484 -4.055 -5.984 1 91.19 130 GLY A C 1
ATOM 989 O O . GLY A 1 130 ? -6.922 -4.875 -5.176 1 91.19 130 GLY A O 1
ATOM 990 N N . ASN A 1 131 ? -7.121 -3.041 -6.434 1 92.25 131 ASN A N 1
ATOM 991 C CA . ASN A 1 131 ? -8.539 -2.959 -6.098 1 92.25 131 ASN A CA 1
ATOM 992 C C . ASN A 1 131 ? -9.375 -3.898 -6.957 1 92.25 131 ASN A C 1
ATOM 994 O O . ASN A 1 131 ? -8.859 -4.543 -7.871 1 92.25 131 ASN A O 1
ATOM 998 N N . THR A 1 132 ? -10.578 -3.982 -6.68 1 94.88 132 THR A N 1
ATOM 999 C CA . THR A 1 132 ? -11.453 -4.945 -7.34 1 94.88 132 THR A CA 1
ATOM 1000 C C . THR A 1 132 ? -11.492 -4.695 -8.844 1 94.88 132 THR A C 1
ATOM 1002 O O . THR A 1 132 ? -11.375 -5.633 -9.641 1 94.88 132 THR A O 1
ATOM 1005 N N . ALA A 1 133 ? -11.633 -3.48 -9.25 1 94.19 133 ALA A N 1
ATOM 1006 C CA . ALA A 1 133 ? -11.711 -3.146 -10.672 1 94.19 133 ALA A CA 1
ATOM 1007 C C . ALA A 1 133 ? -10.445 -3.568 -11.414 1 94.19 133 ALA A C 1
ATOM 1009 O O . ALA A 1 133 ? -10.516 -4.113 -12.516 1 94.19 133 ALA A O 1
ATOM 1010 N N . GLU A 1 134 ? -9.359 -3.334 -10.828 1 93.75 134 GLU A N 1
ATOM 1011 C CA . GLU A 1 134 ? -8.07 -3.682 -11.422 1 93.75 134 GLU A CA 1
ATOM 1012 C C . GLU A 1 134 ? -7.91 -5.195 -11.547 1 93.75 134 GLU A C 1
ATOM 1014 O O . GLU A 1 134 ? -7.422 -5.691 -12.562 1 93.75 134 GLU A O 1
ATOM 1019 N N . VAL A 1 135 ? -8.312 -5.871 -10.547 1 96.19 135 VAL A N 1
ATOM 1020 C CA . VAL A 1 135 ? -8.195 -7.324 -10.531 1 96.19 135 VAL A CA 1
ATOM 1021 C C . VAL A 1 135 ? -9.125 -7.934 -11.578 1 96.19 135 VAL A C 1
ATOM 1023 O O . VAL A 1 135 ? -8.719 -8.836 -12.32 1 96.19 135 VAL A O 1
ATOM 1026 N N . LEU A 1 136 ? -10.312 -7.406 -11.664 1 96.25 136 LEU A N 1
ATOM 1027 C CA . LEU A 1 136 ? -11.258 -7.922 -12.641 1 96.25 136 LEU A CA 1
ATOM 1028 C C . LEU A 1 136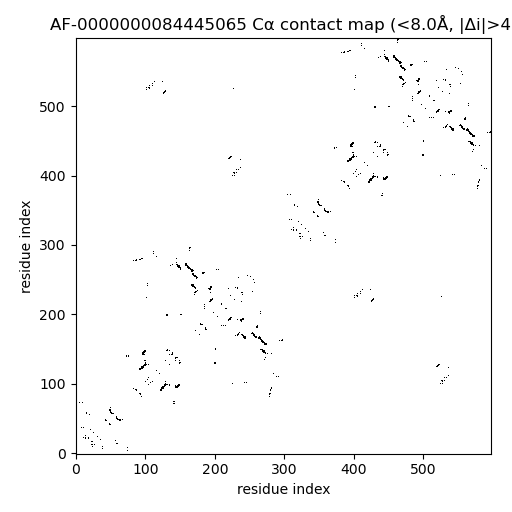 ? -10.75 -7.691 -14.062 1 96.25 136 LEU A C 1
ATOM 1030 O O . LEU A 1 136 ? -10.867 -8.57 -14.922 1 96.25 136 LEU A O 1
ATOM 1034 N N . LYS A 1 137 ? -10.234 -6.508 -14.258 1 95.25 137 LYS A N 1
ATOM 1035 C CA . LYS A 1 137 ? -9.672 -6.203 -15.57 1 95.25 137 LYS A CA 1
ATOM 1036 C C . LYS A 1 137 ? -8.547 -7.172 -15.93 1 95.25 137 LYS A C 1
ATOM 1038 O O . LYS A 1 137 ? -8.469 -7.656 -17.062 1 95.25 137 LYS A O 1
ATOM 1043 N N . ALA A 1 138 ? -7.738 -7.473 -14.992 1 94.44 138 ALA A N 1
ATOM 1044 C CA . ALA A 1 138 ? -6.621 -8.391 -15.211 1 94.44 138 ALA A CA 1
ATOM 1045 C C . ALA A 1 138 ? -7.113 -9.805 -15.477 1 94.44 138 ALA A C 1
ATOM 1047 O O . ALA A 1 138 ? -6.512 -10.539 -16.266 1 94.44 138 ALA A O 1
ATOM 1048 N N . ILE A 1 139 ? -8.148 -10.203 -14.836 1 94.56 139 ILE A N 1
ATOM 1049 C CA . ILE A 1 139 ? -8.742 -11.516 -15.07 1 94.56 139 ILE A CA 1
ATOM 1050 C C . ILE A 1 139 ? -9.359 -11.57 -16.469 1 94.56 139 ILE A C 1
ATOM 1052 O O . ILE A 1 139 ? -9.18 -12.547 -17.203 1 94.56 139 ILE A O 1
ATOM 1056 N N . GLU A 1 140 ? -10.008 -10.492 -16.75 1 91.44 140 GLU A N 1
ATOM 1057 C CA . GLU A 1 140 ? -10.617 -10.398 -18.078 1 91.44 140 GLU A CA 1
ATOM 1058 C C . GLU A 1 140 ? -9.562 -10.531 -19.172 1 91.44 140 GLU A C 1
ATOM 1060 O O . GLU A 1 140 ? -9.805 -11.172 -20.188 1 91.44 140 GLU A O 1
ATOM 1065 N N . GLU A 1 141 ? -8.453 -9.953 -18.922 1 86.81 141 GLU A N 1
ATOM 1066 C CA . GLU A 1 141 ? -7.359 -9.953 -19.891 1 86.81 141 GLU A CA 1
ATOM 1067 C C . GLU A 1 141 ? -6.504 -11.203 -19.75 1 86.81 141 GLU A C 1
ATOM 1069 O O . GLU A 1 141 ? -5.465 -11.336 -20.406 1 86.81 141 GLU A O 1
ATOM 1074 N N . ASN A 1 142 ? -6.875 -12.047 -18.859 1 86.38 142 ASN A N 1
ATOM 1075 C CA . ASN A 1 142 ? -6.199 -13.312 -18.594 1 86.38 142 ASN A CA 1
ATOM 1076 C C . ASN A 1 142 ? -4.793 -13.094 -18.047 1 86.38 142 ASN A C 1
ATOM 1078 O O . ASN A 1 142 ? -3.914 -13.938 -18.234 1 86.38 142 ASN A O 1
ATOM 1082 N N . ALA A 1 143 ? -4.613 -11.961 -17.516 1 89.12 143 ALA A N 1
ATOM 1083 C CA . ALA A 1 143 ? -3.361 -11.68 -16.828 1 89.12 143 ALA A CA 1
ATOM 1084 C C . ALA A 1 143 ? -3.352 -12.305 -15.43 1 89.12 143 ALA A C 1
ATOM 1086 O O . ALA A 1 143 ? -2.287 -12.516 -14.844 1 89.12 143 ALA A O 1
ATOM 1087 N N . LEU A 1 144 ? -4.516 -12.586 -14.93 1 94.31 144 LEU A N 1
ATOM 1088 C CA . LEU A 1 144 ? -4.734 -13.297 -13.672 1 94.31 144 LEU A CA 1
ATOM 1089 C C . LEU A 1 144 ? -5.652 -14.492 -13.875 1 94.31 144 LEU A C 1
ATOM 1091 O O . LEU A 1 144 ? -6.543 -14.461 -14.727 1 94.31 144 LEU A O 1
ATOM 1095 N N . ASP A 1 145 ? -5.375 -15.523 -13.07 1 93.5 145 ASP A N 1
ATOM 1096 C CA . ASP A 1 145 ? -6.188 -16.734 -13.164 1 93.5 145 ASP A CA 1
ATOM 1097 C C . ASP A 1 145 ? -7.398 -16.656 -12.234 1 93.5 145 ASP A C 1
ATOM 1099 O O . ASP A 1 145 ? -8.453 -17.219 -12.531 1 93.5 145 ASP A O 1
ATOM 1103 N N . LEU A 1 146 ? -7.215 -16.016 -11.109 1 95.62 146 LEU A N 1
ATOM 1104 C CA . LEU A 1 146 ? -8.273 -15.906 -10.109 1 95.62 146 LEU A CA 1
ATOM 1105 C C . LEU A 1 146 ? -8.117 -14.633 -9.289 1 95.62 146 LEU A C 1
ATOM 1107 O O . LEU A 1 146 ? -7.023 -14.062 -9.227 1 95.62 146 LEU A O 1
ATOM 1111 N N . GLY A 1 147 ? -9.258 -14.188 -8.812 1 97.31 147 GLY A N 1
ATOM 1112 C CA . GLY A 1 147 ? -9.281 -13.031 -7.934 1 97.31 147 GLY A CA 1
ATOM 1113 C C . GLY A 1 147 ? -10 -13.297 -6.621 1 97.31 147 GLY A C 1
ATOM 1114 O O . GLY A 1 147 ? -10.961 -14.062 -6.574 1 97.31 147 GLY A O 1
ATOM 1115 N N . LEU A 1 148 ? -9.492 -12.812 -5.578 1 96.75 148 LEU A N 1
ATOM 1116 C CA . LEU A 1 148 ? -10.18 -12.672 -4.301 1 96.75 148 LEU A CA 1
ATOM 1117 C C . LEU A 1 148 ? -10.461 -11.203 -3.998 1 96.75 148 LEU A C 1
ATOM 1119 O O . LEU A 1 148 ? -9.586 -10.477 -3.531 1 96.75 148 LEU A O 1
ATOM 1123 N N . VAL A 1 149 ? -11.727 -10.797 -4.219 1 96.75 149 VAL A N 1
ATOM 1124 C CA . VAL A 1 149 ? -11.984 -9.359 -4.23 1 96.75 149 VAL A CA 1
ATOM 1125 C C . VAL A 1 149 ? -13.219 -9.047 -3.381 1 96.75 149 VAL A C 1
ATOM 1127 O O . VAL A 1 149 ? -13.984 -9.953 -3.035 1 96.75 149 VAL A O 1
ATOM 1130 N N . THR A 1 150 ? -13.281 -7.84 -3.049 1 95.69 150 THR A N 1
ATOM 1131 C CA . THR A 1 150 ? -14.469 -7.328 -2.367 1 95.69 150 THR A CA 1
ATOM 1132 C C . THR A 1 150 ? -15.602 -7.098 -3.359 1 95.69 150 THR A C 1
ATOM 1134 O O . THR A 1 150 ? -15.406 -6.469 -4.402 1 95.69 150 THR A O 1
ATOM 1137 N N . LEU A 1 151 ? -16.734 -7.633 -3.041 1 94.62 151 LEU A N 1
ATOM 1138 C CA . LEU A 1 151 ? -17.906 -7.418 -3.883 1 94.62 151 LEU A CA 1
ATOM 1139 C C . LEU A 1 151 ? -18.359 -5.961 -3.826 1 94.62 151 LEU A C 1
ATOM 1141 O O . LEU A 1 151 ? -18.125 -5.273 -2.83 1 94.62 151 LEU A O 1
ATOM 1145 N N . PRO A 1 152 ? -18.938 -5.484 -4.895 1 94 152 PRO A N 1
ATOM 1146 C CA . PRO A 1 152 ? -19.422 -6.188 -6.078 1 94 152 PRO A CA 1
ATOM 1147 C C . PRO A 1 152 ? -18.328 -6.441 -7.113 1 94 152 PRO A C 1
ATOM 1149 O O . PRO A 1 152 ? -17.312 -5.738 -7.133 1 94 152 PRO A O 1
ATOM 1152 N N . ALA A 1 153 ? -18.531 -7.449 -7.84 1 93.62 153 ALA A N 1
ATOM 1153 C CA . ALA A 1 153 ? -17.703 -7.828 -8.977 1 93.62 153 ALA A CA 1
ATOM 1154 C C . ALA A 1 153 ? -18.547 -8.039 -10.227 1 93.62 153 ALA A C 1
ATOM 1156 O O . ALA A 1 153 ? -18.812 -9.18 -10.609 1 93.62 153 ALA A O 1
ATOM 1157 N N . PRO A 1 154 ? -18.812 -6.945 -10.883 1 89 154 PRO A N 1
ATOM 1158 C CA . PRO A 1 154 ? -19.734 -7.051 -12.016 1 89 154 PRO A CA 1
ATOM 1159 C C . PRO A 1 154 ? -19.062 -7.633 -13.258 1 89 154 PRO A C 1
ATOM 1161 O O . PRO A 1 154 ? -17.844 -7.504 -13.438 1 89 154 PRO A O 1
ATOM 1164 N N . GLY A 1 155 ? -19.797 -8.234 -14.102 1 88.5 155 GLY A N 1
ATOM 1165 C CA . GLY A 1 155 ? -19.344 -8.766 -15.375 1 88.5 155 GLY A CA 1
ATOM 1166 C C . GLY A 1 155 ? -19.891 -10.148 -15.672 1 88.5 155 GLY A C 1
ATOM 1167 O O . GLY A 1 155 ? -19.828 -11.047 -14.828 1 88.5 155 GLY A O 1
ATOM 1168 N N . ARG A 1 156 ? -20.359 -10.336 -16.797 1 87.5 156 ARG A N 1
ATOM 1169 C CA . ARG A 1 156 ? -20.969 -11.594 -17.203 1 87.5 156 ARG A CA 1
ATOM 1170 C C . ARG A 1 156 ? -19.906 -12.648 -17.484 1 87.5 156 ARG A C 1
ATOM 1172 O O . ARG A 1 156 ? -20.188 -13.852 -17.469 1 87.5 156 ARG A O 1
ATOM 1179 N N . ALA A 1 157 ? -18.781 -12.164 -17.719 1 91.69 157 ALA A N 1
ATOM 1180 C CA . ALA A 1 157 ? -17.719 -13.07 -18.125 1 91.69 157 ALA A CA 1
ATOM 1181 C C . ALA A 1 157 ? -17.109 -13.781 -16.906 1 91.69 157 ALA A C 1
ATOM 1183 O O . ALA A 1 157 ? -16.328 -14.719 -17.062 1 91.69 157 ALA A O 1
ATOM 1184 N N . PHE A 1 158 ? -17.594 -13.375 -15.75 1 95.06 158 PHE A N 1
ATOM 1185 C CA . PHE A 1 158 ? -16.938 -13.859 -14.539 1 95.06 158 PHE A CA 1
ATOM 1186 C C . PHE A 1 158 ? -17.828 -14.844 -13.789 1 95.06 158 PHE A C 1
ATOM 1188 O O . PHE A 1 158 ? -19.047 -14.672 -13.75 1 95.06 158 PHE A O 1
ATOM 1195 N N . ALA A 1 159 ? -17.266 -15.914 -13.297 1 94.94 159 ALA A N 1
ATOM 1196 C CA . ALA A 1 159 ? -17.859 -16.719 -12.234 1 94.94 159 ALA A CA 1
ATOM 1197 C C . ALA A 1 159 ? -17.5 -16.172 -10.859 1 94.94 159 ALA A C 1
ATOM 1199 O O . ALA A 1 159 ? -16.328 -16.156 -10.469 1 94.94 159 ALA A O 1
ATOM 1200 N N . VAL A 1 160 ? -18.438 -15.68 -10.195 1 95.94 160 VAL A N 1
ATOM 1201 C CA . VAL A 1 160 ? -18.25 -15.039 -8.898 1 95.94 160 VAL A CA 1
ATOM 1202 C C . VAL A 1 160 ? -18.828 -15.93 -7.789 1 95.94 160 VAL A C 1
ATOM 1204 O O . VAL A 1 160 ? -20.016 -16.266 -7.809 1 95.94 160 VAL A O 1
ATOM 1207 N N . THR A 1 161 ? -18.016 -16.328 -6.801 1 94.06 161 THR A N 1
ATOM 1208 C CA . THR A 1 161 ? -18.438 -17.172 -5.68 1 94.06 161 THR A CA 1
ATOM 1209 C C . THR A 1 161 ? -18.172 -16.469 -4.352 1 94.06 161 THR A C 1
ATOM 1211 O O . THR A 1 161 ? -17.016 -16.266 -3.971 1 94.06 161 THR A O 1
ATOM 1214 N N . PRO A 1 162 ? -19.25 -16.141 -3.66 1 93 162 PRO A N 1
ATOM 1215 C CA . PRO A 1 162 ? -19 -15.578 -2.33 1 93 162 PRO A CA 1
ATOM 1216 C C . PRO A 1 162 ? -18.156 -16.5 -1.446 1 93 162 PRO A C 1
ATOM 1218 O O . PRO A 1 162 ? -18.359 -17.703 -1.439 1 93 162 PRO A O 1
ATOM 1221 N N . ALA A 1 163 ? -17.234 -15.938 -0.811 1 91.94 163 ALA A N 1
ATOM 1222 C CA . ALA A 1 163 ? -16.25 -16.734 -0.088 1 91.94 163 ALA A CA 1
ATOM 1223 C C . ALA A 1 163 ? -16.297 -16.453 1.409 1 91.94 163 ALA A C 1
ATOM 1225 O O . ALA A 1 163 ? -16.344 -17.375 2.225 1 91.94 163 ALA A O 1
ATOM 1226 N N . LEU A 1 164 ? -16.25 -15.164 1.791 1 92.88 164 LEU A N 1
ATOM 1227 C CA . LEU A 1 164 ? -16.078 -14.828 3.201 1 92.88 164 LEU A CA 1
ATOM 1228 C C . LEU A 1 164 ? -16.75 -13.5 3.533 1 92.88 164 LEU A C 1
ATOM 1230 O O . LEU A 1 164 ? -16.594 -12.523 2.803 1 92.88 164 LEU A O 1
ATOM 1234 N N . ALA A 1 165 ? -17.516 -13.508 4.613 1 94.69 165 ALA A N 1
ATOM 1235 C CA . ALA A 1 165 ? -18 -12.266 5.211 1 94.69 165 ALA A CA 1
ATOM 1236 C C . ALA A 1 165 ? -16.984 -11.703 6.207 1 94.69 165 ALA A C 1
ATOM 1238 O O . ALA A 1 165 ? -16.547 -12.406 7.113 1 94.69 165 ALA A O 1
ATOM 1239 N N . ASP A 1 166 ? -16.609 -10.508 5.988 1 95.69 166 ASP A N 1
ATOM 1240 C CA . ASP A 1 166 ? -15.578 -9.867 6.793 1 95.69 166 ASP A CA 1
ATOM 1241 C C . ASP A 1 166 ? -16.125 -8.633 7.504 1 95.69 166 ASP A C 1
ATOM 1243 O O . ASP A 1 166 ? -16.359 -7.602 6.871 1 95.69 166 ASP A O 1
ATOM 1247 N N . GLU A 1 167 ? -16.297 -8.773 8.812 1 97.31 167 GLU A N 1
ATOM 1248 C CA . GLU A 1 167 ? -16.828 -7.672 9.602 1 97.31 167 GLU A CA 1
ATOM 1249 C C . GLU A 1 167 ? -15.828 -6.531 9.727 1 97.31 167 GLU A C 1
ATOM 1251 O O . GLU A 1 167 ? -14.625 -6.766 9.82 1 97.31 167 GLU A O 1
ATOM 1256 N N . PHE A 1 168 ? -16.453 -5.32 9.641 1 98.25 168 PHE A N 1
ATOM 1257 C CA . PHE A 1 168 ? -15.656 -4.148 9.961 1 98.25 168 PHE A CA 1
ATOM 1258 C C . PHE A 1 168 ? -15.766 -3.814 11.445 1 98.25 168 PHE A C 1
ATOM 1260 O O . PHE A 1 168 ? -16.828 -3.949 12.047 1 98.25 168 PHE A O 1
ATOM 1267 N N . LEU A 1 169 ? -14.695 -3.359 11.992 1 98.19 169 LEU A N 1
ATOM 1268 C CA . LEU A 1 169 ? -14.617 -2.971 13.398 1 98.19 169 LEU A CA 1
ATOM 1269 C C . LEU A 1 169 ? -14.047 -1.566 13.547 1 98.19 169 LEU A C 1
ATOM 1271 O O . LEU A 1 169 ? -13.367 -1.072 12.641 1 98.19 169 LEU A O 1
ATOM 1275 N N . LEU A 1 170 ? -14.359 -0.975 14.547 1 98.25 170 LEU A N 1
ATOM 1276 C CA . LEU A 1 170 ? -13.68 0.267 14.906 1 98.25 170 LEU A CA 1
ATOM 1277 C C . LEU A 1 170 ? -12.391 -0.019 15.664 1 98.25 170 LEU A C 1
ATOM 1279 O O . LEU A 1 170 ? -12.414 -0.588 16.75 1 98.25 170 LEU A O 1
ATOM 1283 N N . PHE A 1 171 ? -11.305 0.334 15.086 1 98.12 171 PHE A N 1
ATOM 1284 C CA . PHE A 1 171 ? -10 0.275 15.742 1 98.12 171 PHE A CA 1
ATOM 1285 C C . PHE A 1 171 ? -9.695 1.584 16.453 1 98.12 171 PHE A C 1
ATOM 1287 O O . PHE A 1 171 ? -9.789 2.66 15.867 1 98.12 171 PHE A O 1
ATOM 1294 N N . SER A 1 172 ? -9.414 1.511 17.703 1 97.5 172 SER A N 1
ATOM 1295 C CA . SER A 1 172 ? -9.125 2.674 18.531 1 97.5 172 SER A CA 1
ATOM 1296 C C . SER A 1 172 ? -7.828 2.492 19.312 1 97.5 172 SER A C 1
ATOM 1298 O O . SER A 1 172 ? -7.453 1.367 19.656 1 97.5 172 SER A O 1
ATOM 1300 N N . PRO A 1 173 ? -7.16 3.611 19.531 1 95.75 173 PRO A N 1
ATOM 1301 C CA . PRO A 1 173 ? -6.016 3.469 20.438 1 95.75 173 PRO A CA 1
ATOM 1302 C C . PRO A 1 173 ? -6.414 2.988 21.828 1 95.75 173 PRO A C 1
ATOM 1304 O O . PRO A 1 173 ? -7.391 3.48 22.391 1 95.75 173 PRO A O 1
ATOM 1307 N N . LEU A 1 174 ? -5.648 2.08 22.328 1 91.81 174 LEU A N 1
ATOM 1308 C CA . LEU A 1 174 ? -5.957 1.543 23.641 1 91.81 174 LEU A CA 1
ATOM 1309 C C . LEU A 1 174 ? -5.828 2.623 24.703 1 91.81 174 LEU A C 1
ATOM 1311 O O . LEU A 1 174 ? -6.582 2.629 25.688 1 91.81 174 LEU A O 1
ATOM 1315 N N . ALA A 1 175 ? -4.953 3.541 24.516 1 84.44 175 ALA A N 1
ATOM 1316 C CA . ALA A 1 175 ? -4.648 4.566 25.516 1 84.44 175 ALA A CA 1
ATOM 1317 C C . ALA A 1 175 ? -5.723 5.648 25.531 1 84.44 175 ALA A C 1
ATOM 1319 O O . ALA A 1 175 ? -5.793 6.441 26.469 1 84.44 175 ALA A O 1
ATOM 1320 N N . SER A 1 176 ? -6.547 5.672 24.562 1 82.56 176 SER A N 1
ATOM 1321 C CA . SER A 1 176 ? -7.586 6.691 24.484 1 82.56 176 SER A CA 1
ATOM 1322 C C . SER A 1 176 ? -8.867 6.223 25.156 1 82.56 176 SER A C 1
ATOM 1324 O O . SER A 1 176 ? -9.086 5.02 25.328 1 82.56 176 SER A O 1
ATOM 1326 N N . GLN A 1 177 ? -9.609 7.215 25.578 1 81.12 177 GLN A N 1
ATOM 1327 C CA . GLN A 1 177 ? -10.93 6.891 26.109 1 81.12 177 GLN A CA 1
ATOM 1328 C C . GLN A 1 177 ? -11.781 6.188 25.062 1 81.12 177 GLN A C 1
ATOM 1330 O O . GLN A 1 177 ? -11.859 6.637 23.906 1 81.12 177 GLN A O 1
ATOM 1335 N N . PRO A 1 178 ? -12.367 5.129 25.547 1 82.5 178 PRO A N 1
ATOM 1336 C CA . PRO A 1 178 ? -13.227 4.43 24.578 1 82.5 178 PRO A CA 1
ATOM 1337 C C . PRO A 1 178 ? -14.406 5.281 24.125 1 82.5 178 PRO A C 1
ATOM 1339 O O . PRO A 1 178 ? -14.969 6.039 24.922 1 82.5 178 PRO A O 1
ATOM 1342 N N . PRO A 1 179 ? -14.641 5.203 22.891 1 85.56 179 PRO A N 1
ATOM 1343 C CA . PRO A 1 179 ? -15.805 5.934 22.406 1 85.56 179 PRO A CA 1
ATOM 1344 C C . PRO A 1 179 ? -17.109 5.445 23.031 1 85.56 179 PRO A C 1
ATOM 1346 O O . PRO A 1 179 ? -17.172 4.332 23.562 1 85.56 179 PRO A O 1
ATOM 1349 N N . ALA A 1 180 ? -18.047 6.328 22.969 1 83.56 180 ALA A N 1
ATOM 1350 C CA . ALA A 1 180 ? -19.359 6 23.516 1 83.56 180 ALA A CA 1
ATOM 1351 C C . ALA A 1 180 ? -20 4.844 22.75 1 83.56 180 ALA A C 1
ATOM 1353 O O . ALA A 1 180 ? -19.891 4.77 21.531 1 83.56 180 ALA A O 1
ATOM 1354 N N . ILE A 1 181 ? -20.672 3.943 23.516 1 89 181 ILE A N 1
ATOM 1355 C CA . ILE A 1 181 ? -21.375 2.822 22.906 1 89 181 ILE A CA 1
ATOM 1356 C C . ILE A 1 181 ? -22.891 3.072 22.953 1 89 181 ILE A C 1
ATOM 1358 O O . ILE A 1 181 ? -23.391 3.701 23.891 1 89 181 ILE A O 1
ATOM 1362 N N . PRO A 1 182 ? -23.719 2.668 21.969 1 94.25 182 PRO A N 1
ATOM 1363 C CA . PRO A 1 182 ? -23.281 1.875 20.828 1 94.25 182 PRO A CA 1
ATOM 1364 C C . PRO A 1 182 ? -22.578 2.713 19.766 1 94.25 182 PRO A C 1
ATOM 1366 O O . PRO A 1 182 ? -22.812 3.918 19.656 1 94.25 182 PRO A O 1
ATOM 1369 N N . LEU A 1 183 ? -21.734 2.07 19 1 97.06 183 LEU A N 1
ATOM 1370 C CA . LEU A 1 183 ? -20.953 2.742 17.969 1 97.06 183 LEU A CA 1
ATOM 1371 C C . LEU A 1 183 ? -21.781 2.92 16.688 1 97.06 183 LEU A C 1
ATOM 1373 O O . LEU A 1 183 ? -21.531 2.252 15.688 1 97.06 183 LEU A O 1
ATOM 1377 N N . THR A 1 184 ? -22.625 3.83 16.812 1 97.5 184 THR A N 1
ATOM 1378 C CA . THR A 1 184 ? -23.469 4.199 15.68 1 97.5 184 THR A CA 1
ATOM 1379 C C . THR A 1 184 ? -22.703 5.109 14.719 1 97.5 184 THR A C 1
ATOM 1381 O O . THR A 1 184 ? -21.641 5.633 15.055 1 97.5 184 THR A O 1
ATOM 1384 N N . PRO A 1 185 ? -23.25 5.25 13.5 1 97.38 185 PRO A N 1
ATOM 1385 C CA . PRO A 1 185 ? -22.594 6.172 12.562 1 97.38 185 PRO A CA 1
ATOM 1386 C C . PRO A 1 185 ? -22.406 7.57 13.148 1 97.38 185 PRO A C 1
ATOM 1388 O O . PRO A 1 185 ? -21.359 8.195 12.93 1 97.38 185 PRO A O 1
ATOM 1391 N N . GLU A 1 186 ? -23.359 8.078 13.891 1 95.56 186 GLU A N 1
ATOM 1392 C CA . GLU A 1 186 ? -23.281 9.398 14.5 1 95.56 186 GLU A CA 1
ATOM 1393 C C . GLU A 1 186 ? -22.156 9.469 15.523 1 95.56 186 GLU A C 1
ATOM 1395 O O . GLU A 1 186 ? -21.375 10.422 15.539 1 95.56 186 GLU A O 1
ATOM 1400 N N . ALA A 1 187 ? -22.141 8.43 16.328 1 95.88 187 ALA A N 1
ATOM 1401 C CA . ALA A 1 187 ? -21.125 8.383 17.359 1 95.88 187 ALA A CA 1
ATOM 1402 C C . ALA A 1 187 ? -19.719 8.305 16.75 1 95.88 187 ALA A C 1
ATOM 1404 O O . ALA A 1 187 ? -18.797 8.977 17.219 1 95.88 187 ALA A O 1
ATOM 1405 N N . VAL A 1 188 ? -19.609 7.535 15.703 1 96.88 188 VAL A N 1
ATOM 1406 C CA . VAL A 1 188 ? -18.312 7.305 15.07 1 96.88 188 VAL A CA 1
ATOM 1407 C C . VAL A 1 188 ? -17.891 8.539 14.273 1 96.88 188 VAL A C 1
ATOM 1409 O O . VAL A 1 188 ? -16.719 8.891 14.234 1 96.88 188 VAL A O 1
ATOM 1412 N N . ALA A 1 189 ? -18.828 9.156 13.656 1 94.94 189 ALA A N 1
ATOM 1413 C CA . ALA A 1 189 ? -18.547 10.336 12.836 1 94.94 189 ALA A CA 1
ATOM 1414 C C . ALA A 1 189 ? -18 11.477 13.68 1 94.94 189 ALA A C 1
ATOM 1416 O O . ALA A 1 189 ? -17.344 12.383 13.164 1 94.94 189 ALA A O 1
ATOM 1417 N N . ALA A 1 190 ? -18.234 11.469 14.922 1 93.19 190 ALA A N 1
ATOM 1418 C CA . ALA A 1 190 ? -17.797 12.531 15.828 1 93.19 190 ALA A CA 1
ATOM 1419 C C . ALA A 1 190 ? -16.328 12.344 16.219 1 93.19 190 ALA A C 1
ATOM 1421 O O . ALA A 1 190 ? -15.719 13.25 16.797 1 93.19 190 ALA A O 1
ATOM 1422 N N . LEU A 1 191 ? -15.766 11.203 15.844 1 93.75 191 LEU A N 1
ATOM 1423 C CA . LEU A 1 191 ? -14.383 10.883 16.188 1 93.75 191 LEU A CA 1
ATOM 1424 C C . LEU A 1 191 ? -13.43 11.359 15.094 1 93.75 191 LEU A C 1
ATOM 1426 O O . LEU A 1 191 ? -13.812 11.453 13.93 1 93.75 191 LEU A O 1
ATOM 1430 N N . PRO A 1 192 ? -12.164 11.68 15.484 1 93.06 192 PRO A N 1
ATOM 1431 C CA . PRO A 1 192 ? -11.148 11.836 14.438 1 93.06 192 PRO A CA 1
ATOM 1432 C C . PRO A 1 192 ? -10.852 10.531 13.711 1 93.06 192 PRO A C 1
ATOM 1434 O O . PRO A 1 192 ? -10.281 9.609 14.297 1 93.06 192 PRO A O 1
ATOM 1437 N N . LEU A 1 193 ? -11.164 10.523 12.422 1 96 193 LEU A N 1
ATOM 1438 C CA . LEU A 1 193 ? -11.117 9.258 11.695 1 96 193 LEU A CA 1
ATOM 1439 C C . LEU A 1 193 ? -9.914 9.203 10.766 1 96 193 LEU A C 1
ATOM 1441 O O . LEU A 1 193 ? -9.578 10.203 10.117 1 96 193 LEU A O 1
ATOM 1445 N N . VAL A 1 194 ? -9.266 8.086 10.812 1 96.56 194 VAL A N 1
ATOM 1446 C CA . VAL A 1 194 ? -8.281 7.699 9.812 1 96.56 194 VAL A CA 1
ATOM 1447 C C . VAL A 1 194 ? -8.852 6.609 8.906 1 96.56 194 VAL A C 1
ATOM 1449 O O . VAL A 1 194 ? -9.031 5.469 9.344 1 96.56 194 VAL A O 1
ATOM 1452 N N . LEU A 1 195 ? -9.109 6.93 7.645 1 96 195 LEU A N 1
ATOM 1453 C CA . LEU A 1 195 ? -9.789 5.984 6.762 1 96 195 LEU A CA 1
ATOM 1454 C C . LEU A 1 195 ? -8.898 5.617 5.578 1 96 195 LEU A C 1
ATOM 1456 O O . LEU A 1 195 ? -7.832 6.207 5.391 1 96 195 LEU A O 1
ATOM 1460 N N . TYR A 1 196 ? -9.289 4.562 4.844 1 93.75 196 TYR A N 1
ATOM 1461 C CA . TYR A 1 196 ? -8.656 4.238 3.568 1 93.75 196 TYR A CA 1
ATOM 1462 C C . TYR A 1 196 ? -8.805 5.383 2.576 1 93.75 196 TYR A C 1
ATOM 1464 O O . TYR A 1 196 ? -9.797 6.117 2.613 1 93.75 196 TYR A O 1
ATOM 1472 N N . GLU A 1 197 ? -7.84 5.449 1.716 1 89.62 197 GLU A N 1
ATOM 1473 C CA . GLU A 1 197 ? -8.008 6.363 0.589 1 89.62 197 GLU A CA 1
ATOM 1474 C C . GLU A 1 197 ? -9.219 5.98 -0.254 1 89.62 197 GLU A C 1
ATOM 1476 O O . GLU A 1 197 ? -9.562 4.801 -0.365 1 89.62 197 GLU A O 1
ATOM 1481 N N . PRO A 1 198 ? -9.797 6.992 -0.862 1 85.69 198 PRO A N 1
ATOM 1482 C CA . PRO A 1 198 ? -10.945 6.68 -1.726 1 85.69 198 PRO A CA 1
ATOM 1483 C C . PRO A 1 198 ? -10.547 5.867 -2.955 1 85.69 198 PRO A C 1
ATOM 1485 O O . PRO A 1 198 ? -9.375 5.84 -3.332 1 85.69 198 PRO A O 1
ATOM 1488 N N . GLY A 1 199 ? -11.625 5.18 -3.557 1 81.94 199 GLY A N 1
ATOM 1489 C CA . GLY A 1 199 ? -11.391 4.492 -4.812 1 81.94 199 GLY A CA 1
ATOM 1490 C C . GLY A 1 199 ? -11.617 2.994 -4.727 1 81.94 199 GLY A C 1
ATOM 1491 O O . GLY A 1 199 ? -11.922 2.348 -5.727 1 81.94 199 GLY A O 1
ATOM 1492 N N . GLY A 1 200 ? -11.352 2.447 -3.578 1 85.56 200 GLY A N 1
ATOM 1493 C CA . GLY A 1 200 ? -11.555 1.015 -3.426 1 85.56 200 GLY A CA 1
ATOM 1494 C C . GLY A 1 200 ? -12.898 0.666 -2.812 1 85.56 200 GLY A C 1
ATOM 1495 O O . GLY A 1 200 ? -13.57 1.529 -2.246 1 85.56 200 GLY A O 1
ATOM 1496 N N . HIS A 1 201 ? -13.242 -0.566 -2.953 1 87.5 201 HIS A N 1
ATOM 1497 C CA . HIS A 1 201 ? -14.523 -1.038 -2.439 1 87.5 201 HIS A CA 1
ATOM 1498 C C . HIS A 1 201 ? -14.555 -1.004 -0.915 1 87.5 201 HIS A C 1
ATOM 1500 O O . HIS A 1 201 ? -15.586 -0.693 -0.315 1 87.5 201 HIS A O 1
ATOM 1506 N N . THR A 1 202 ? -13.438 -1.231 -0.344 1 89.38 202 THR A N 1
ATOM 1507 C CA . THR A 1 202 ? -13.375 -1.241 1.113 1 89.38 202 THR A CA 1
ATOM 1508 C C . THR A 1 202 ? -13.711 0.136 1.678 1 89.38 202 THR A C 1
ATOM 1510 O O . THR A 1 202 ? -14.492 0.249 2.625 1 89.38 202 THR A O 1
ATOM 1513 N N . ARG A 1 203 ? -13.156 1.143 1.119 1 93 203 ARG A N 1
ATOM 1514 C CA . ARG A 1 203 ? -13.477 2.512 1.508 1 93 203 ARG A CA 1
ATOM 1515 C C . ARG A 1 203 ? -14.938 2.836 1.199 1 93 203 ARG A C 1
ATOM 1517 O O . ARG A 1 203 ? -15.609 3.498 1.991 1 93 203 ARG A O 1
ATOM 1524 N N . ARG A 1 204 ? -15.453 2.361 0.127 1 93.94 204 ARG A N 1
ATOM 1525 C CA . ARG A 1 204 ? -16.828 2.623 -0.291 1 93.94 204 ARG A CA 1
ATOM 1526 C C . ARG A 1 204 ? -17.828 2.037 0.703 1 93.94 204 ARG A C 1
ATOM 1528 O O . ARG A 1 204 ? -18.844 2.654 1 1 93.94 204 ARG A O 1
ATOM 1535 N N . VAL A 1 205 ? -17.547 0.885 1.175 1 96.06 205 VAL A N 1
ATOM 1536 C CA . VAL A 1 205 ? -18.422 0.215 2.141 1 96.06 205 VAL A CA 1
ATOM 1537 C C . VAL A 1 205 ? -18.578 1.087 3.383 1 96.06 205 VAL A C 1
ATOM 1539 O O . VAL A 1 205 ? -19.688 1.249 3.896 1 96.06 205 VAL A O 1
ATOM 1542 N N . VAL A 1 206 ? -17.531 1.685 3.795 1 97.19 206 VAL A N 1
ATOM 1543 C CA . VAL A 1 206 ? -17.547 2.539 4.98 1 97.19 206 VAL A CA 1
ATOM 1544 C C . VAL A 1 206 ? -18.312 3.826 4.68 1 97.19 206 VAL A C 1
ATOM 1546 O O . VAL A 1 206 ? -19.141 4.266 5.484 1 97.19 206 VAL A O 1
ATOM 1549 N N . ASP A 1 207 ? -18.016 4.348 3.52 1 95.81 207 ASP A N 1
ATOM 1550 C CA . ASP A 1 207 ? -18.703 5.57 3.123 1 95.81 207 ASP A CA 1
ATOM 1551 C C . ASP A 1 207 ? -20.219 5.352 3.053 1 95.81 207 ASP A C 1
ATOM 1553 O O . ASP A 1 207 ? -21 6.203 3.488 1 95.81 207 ASP A O 1
ATOM 1557 N N . GLU A 1 208 ? -20.609 4.285 2.535 1 95.88 208 GLU A N 1
ATOM 1558 C CA . GLU A 1 208 ? -22.031 3.969 2.383 1 95.88 208 GLU A CA 1
ATOM 1559 C C . GLU A 1 208 ? -22.688 3.744 3.74 1 95.88 208 GLU A C 1
ATOM 1561 O O . GLU A 1 208 ? -23.875 4.055 3.918 1 95.88 208 GLU A O 1
ATOM 1566 N N . TRP A 1 209 ? -21.953 3.195 4.645 1 97.31 209 TRP A N 1
ATOM 1567 C CA . TRP A 1 209 ? -22.469 2.986 5.996 1 97.31 209 TRP A CA 1
ATOM 1568 C C . TRP A 1 209 ? -22.812 4.316 6.66 1 97.31 209 TRP A C 1
ATOM 1570 O O . TRP A 1 209 ? -23.859 4.449 7.289 1 97.31 209 TRP A O 1
ATOM 1580 N N . PHE A 1 210 ? -22 5.309 6.516 1 97.12 210 PHE A N 1
ATOM 1581 C CA . PHE A 1 210 ? -22.281 6.648 7.023 1 97.12 210 PHE A CA 1
ATOM 1582 C C . PHE A 1 210 ? -23.422 7.301 6.25 1 97.12 210 PHE A C 1
ATOM 1584 O O . PHE A 1 210 ? -24.297 7.926 6.844 1 97.12 210 PHE A O 1
ATOM 1591 N N . ALA A 1 211 ? -23.359 7.082 4.969 1 95.81 211 ALA A N 1
ATOM 1592 C CA . ALA A 1 211 ? -24.359 7.707 4.098 1 95.81 211 ALA A CA 1
ATOM 1593 C C . ALA A 1 211 ? -25.766 7.219 4.43 1 95.81 211 ALA A C 1
ATOM 1595 O O . ALA A 1 211 ? -26.734 7.977 4.328 1 95.81 211 ALA A O 1
ATOM 1596 N N . ALA A 1 212 ? -25.891 6.016 4.77 1 96.31 212 ALA A N 1
ATOM 1597 C CA . ALA A 1 212 ? -27.172 5.426 5.133 1 96.31 212 ALA A CA 1
ATOM 1598 C C . ALA A 1 212 ? -27.797 6.164 6.312 1 96.31 212 ALA A C 1
ATOM 1600 O O . ALA A 1 212 ? -29.016 6.156 6.477 1 96.31 212 ALA A O 1
ATOM 1601 N N . ALA A 1 213 ? -26.969 6.809 7.113 1 95.75 213 ALA A N 1
ATOM 1602 C CA . ALA A 1 213 ? -27.453 7.598 8.25 1 95.75 213 ALA A CA 1
ATOM 1603 C C . ALA A 1 213 ? -27.5 9.086 7.902 1 95.75 213 ALA A C 1
ATOM 1605 O O . ALA A 1 213 ? -27.672 9.922 8.789 1 95.75 213 ALA A O 1
ATOM 1606 N N . GLY A 1 214 ? -27.188 9.383 6.652 1 95.25 214 GLY A N 1
ATOM 1607 C CA . GLY A 1 214 ? -27.219 10.766 6.203 1 95.25 214 GLY A CA 1
ATOM 1608 C C . GLY A 1 214 ? -25.953 11.531 6.555 1 95.25 214 GLY A C 1
ATOM 1609 O O . GLY A 1 214 ? -25.969 12.766 6.613 1 95.25 214 GLY A O 1
ATOM 1610 N N . LEU A 1 215 ? -24.891 10.781 6.859 1 93.56 215 LEU A N 1
ATOM 1611 C CA . LEU A 1 215 ? -23.641 11.406 7.297 1 93.56 215 LEU A CA 1
ATOM 1612 C C . LEU A 1 215 ? -22.562 11.281 6.223 1 93.56 215 LEU A C 1
ATOM 1614 O O . LEU A 1 215 ? -22.562 10.328 5.441 1 93.56 215 LEU A O 1
ATOM 1618 N N . HIS A 1 216 ? -21.656 12.188 6.191 1 89.81 216 HIS A N 1
ATOM 1619 C CA . HIS A 1 216 ? -20.5 12.195 5.312 1 89.81 216 HIS A CA 1
ATOM 1620 C C . HIS A 1 216 ? -19.266 12.75 6.031 1 89.81 216 HIS A C 1
ATOM 1622 O O . HIS A 1 216 ? -18.781 13.828 5.684 1 89.81 216 HIS A O 1
ATOM 1628 N N . PRO A 1 217 ? -18.812 11.977 6.922 1 87.25 217 PRO A N 1
ATOM 1629 C CA . PRO A 1 217 ? -17.672 12.5 7.695 1 87.25 217 PRO A CA 1
ATOM 1630 C C . PRO A 1 217 ? -16.438 12.727 6.836 1 87.25 217 PRO A C 1
ATOM 1632 O O . PRO A 1 217 ? -16.172 11.953 5.91 1 87.25 217 PRO A O 1
ATOM 1635 N N . VAL A 1 218 ? -15.719 13.734 7.145 1 83.62 218 VAL A N 1
ATOM 1636 C CA . VAL A 1 218 ? -14.422 14.008 6.543 1 83.62 218 VAL A CA 1
ATOM 1637 C C . VAL A 1 218 ? -13.312 13.469 7.438 1 83.62 218 VAL A C 1
ATOM 1639 O O . VAL A 1 218 ? -13.133 13.922 8.57 1 83.62 218 VAL A O 1
ATOM 1642 N N . PRO A 1 219 ? -12.617 12.523 6.879 1 89.94 219 PRO A N 1
ATOM 1643 C CA . PRO A 1 219 ? -11.562 11.953 7.723 1 89.94 219 PRO A CA 1
ATOM 1644 C C . PRO A 1 219 ? -10.422 12.93 7.977 1 89.94 219 PRO A C 1
ATOM 1646 O O . PRO A 1 219 ? -10.156 13.805 7.152 1 89.94 219 PRO A O 1
ATOM 1649 N N . SER A 1 220 ? -9.812 12.766 9.109 1 86.88 220 SER A N 1
ATOM 1650 C CA . SER A 1 220 ? -8.609 13.531 9.43 1 86.88 220 SER A CA 1
ATOM 1651 C C . SER A 1 220 ? -7.457 13.172 8.492 1 86.88 220 SER A C 1
ATOM 1653 O O . SER A 1 220 ? -6.621 14.016 8.18 1 86.88 220 SER A O 1
ATOM 1655 N N . MET A 1 221 ? -7.398 11.859 8.109 1 91.06 221 MET A N 1
ATOM 1656 C CA . MET A 1 221 ? -6.371 11.344 7.203 1 91.06 221 MET A CA 1
ATOM 1657 C C . MET A 1 221 ? -6.883 10.125 6.441 1 91.06 221 MET A C 1
ATOM 1659 O O . MET A 1 221 ? -7.762 9.406 6.922 1 91.06 221 MET A O 1
ATOM 1663 N N . SER A 1 222 ? -6.363 10 5.227 1 91.81 222 SER A N 1
ATOM 1664 C CA . SER A 1 222 ? -6.641 8.828 4.406 1 91.81 222 SER A CA 1
ATOM 1665 C C . SER A 1 222 ? -5.352 8.18 3.914 1 91.81 222 SER A C 1
ATOM 1667 O O . SER A 1 222 ? -4.445 8.867 3.436 1 91.81 222 SER A O 1
ATOM 1669 N N . LEU A 1 223 ? -5.266 6.863 4.098 1 93.06 223 LEU A N 1
ATOM 1670 C CA . LEU A 1 223 ? -4.07 6.121 3.711 1 93.06 223 LEU A CA 1
ATOM 1671 C C . LEU A 1 223 ? -4.438 4.895 2.883 1 93.06 223 LEU A C 1
ATOM 1673 O O . LEU A 1 223 ? -5.562 4.398 2.967 1 93.06 223 LEU A O 1
ATOM 1677 N N . GLY A 1 224 ? -3.457 4.414 2.18 1 89.06 224 GLY A N 1
ATOM 1678 C CA . GLY A 1 224 ? -3.717 3.301 1.278 1 89.06 224 GLY A CA 1
ATOM 1679 C C . GLY A 1 224 ? -3.398 1.95 1.891 1 89.06 224 GLY A C 1
ATOM 1680 O O . GLY A 1 224 ? -3.643 0.91 1.274 1 89.06 224 GLY A O 1
ATOM 1681 N N . SER A 1 225 ? -2.936 1.94 3.047 1 91.88 225 SER A N 1
ATOM 1682 C CA . SER A 1 225 ? -2.445 0.716 3.672 1 91.88 225 SER A CA 1
ATOM 1683 C C . SER A 1 225 ? -3.102 0.49 5.031 1 91.88 225 SER A C 1
ATOM 1685 O O . SER A 1 225 ? -3.082 1.373 5.891 1 91.88 225 SER A O 1
ATOM 1687 N N . VAL A 1 226 ? -3.643 -0.718 5.188 1 95.75 226 VAL A N 1
ATOM 1688 C CA . VAL A 1 226 ? -4.246 -1.071 6.469 1 95.75 226 VAL A CA 1
ATOM 1689 C C . VAL A 1 226 ? -3.188 -1.039 7.566 1 95.75 226 VAL A C 1
ATOM 1691 O O . VAL A 1 226 ? -3.469 -0.642 8.703 1 95.75 226 VAL A O 1
ATOM 1694 N N . GLU A 1 227 ? -2 -1.394 7.211 1 96.12 227 GLU A N 1
ATOM 1695 C CA . GLU A 1 227 ? -0.929 -1.41 8.203 1 96.12 227 GLU A CA 1
ATOM 1696 C C . GLU A 1 227 ? -0.573 0.003 8.656 1 96.12 227 GLU A C 1
ATOM 1698 O O . GLU A 1 227 ? -0.396 0.253 9.844 1 96.12 227 GLU A O 1
ATOM 1703 N N . ALA A 1 228 ? -0.43 0.886 7.691 1 96.06 228 ALA A N 1
ATOM 1704 C CA . ALA A 1 228 ? -0.154 2.279 8.031 1 96.06 228 ALA A CA 1
ATOM 1705 C C . ALA A 1 228 ? -1.255 2.854 8.922 1 96.06 228 ALA A C 1
ATOM 1707 O O . ALA A 1 228 ? -0.971 3.543 9.906 1 96.06 228 ALA A O 1
ATOM 1708 N N . ILE A 1 229 ? -2.475 2.57 8.586 1 97.38 229 ILE A N 1
ATOM 1709 C CA . ILE A 1 229 ? -3.611 3.064 9.352 1 97.38 229 ILE A CA 1
ATOM 1710 C C . ILE A 1 229 ? -3.543 2.529 10.781 1 97.38 229 ILE A C 1
ATOM 1712 O O . ILE A 1 229 ? -3.66 3.293 11.742 1 97.38 229 ILE A O 1
ATOM 1716 N N . LYS A 1 230 ? -3.316 1.263 10.945 1 97.38 230 LYS A N 1
ATOM 1717 C CA . LYS A 1 230 ? -3.246 0.649 12.266 1 97.38 230 LYS A CA 1
ATOM 1718 C C . LYS A 1 230 ? -2.143 1.285 13.109 1 97.38 230 LYS A C 1
ATOM 1720 O O . LYS A 1 230 ? -2.344 1.567 14.297 1 97.38 230 LYS A O 1
ATOM 1725 N N . GLU A 1 231 ? -1.012 1.488 12.484 1 96.62 231 GLU A N 1
ATOM 1726 C CA . GLU A 1 231 ? 0.122 2.049 13.211 1 96.62 231 GLU A CA 1
ATOM 1727 C C . GLU A 1 231 ? -0.175 3.469 13.688 1 96.62 231 GLU A C 1
ATOM 1729 O O . GLU A 1 231 ? 0.136 3.826 14.82 1 96.62 231 GLU A O 1
ATOM 1734 N N . LEU A 1 232 ? -0.771 4.25 12.812 1 96.31 232 LEU A N 1
ATOM 1735 C CA . LEU A 1 232 ? -1.052 5.637 13.164 1 96.31 232 LEU A CA 1
ATOM 1736 C C . LEU A 1 232 ? -2.154 5.715 14.219 1 96.31 232 LEU A C 1
ATOM 1738 O O . LEU A 1 232 ? -2.104 6.559 15.117 1 96.31 232 LEU A O 1
ATOM 1742 N N . VAL A 1 233 ? -3.174 4.867 14.094 1 96.81 233 VAL A N 1
ATOM 1743 C CA . VAL A 1 233 ? -4.211 4.789 15.117 1 96.81 233 VAL A CA 1
ATOM 1744 C C . VAL A 1 233 ? -3.59 4.375 16.453 1 96.81 233 VAL A C 1
ATOM 1746 O O . VAL A 1 233 ? -3.875 4.977 17.484 1 96.81 233 VAL A O 1
ATOM 1749 N N . GLY A 1 234 ? -2.748 3.412 16.391 1 95.75 234 GLY A N 1
ATOM 1750 C CA . GLY A 1 234 ? -2.059 2.973 17.594 1 95.75 234 GLY A CA 1
ATOM 1751 C C . GLY A 1 234 ? -1.227 4.066 18.234 1 95.75 234 GLY A C 1
ATOM 1752 O O . GLY A 1 234 ? -1.03 4.066 19.453 1 95.75 234 GLY A O 1
ATOM 1753 N N . ALA A 1 235 ? -0.79 4.938 17.422 1 93.5 235 ALA A N 1
ATOM 1754 C CA . ALA A 1 235 ? 0.024 6.051 17.906 1 93.5 235 ALA A CA 1
ATOM 1755 C C . ALA A 1 235 ? -0.85 7.168 18.469 1 93.5 235 ALA A C 1
ATOM 1757 O O . ALA A 1 235 ? -0.339 8.18 18.953 1 93.5 235 ALA A O 1
ATOM 1758 N N . GLY A 1 236 ? -2.15 6.988 18.266 1 92.94 236 GLY A N 1
ATOM 1759 C CA . GLY A 1 236 ? -3.07 7.918 18.906 1 92.94 236 GLY A CA 1
ATOM 1760 C C . GLY A 1 236 ? -3.561 9.008 17.969 1 92.94 236 GLY A C 1
ATOM 1761 O O . GLY A 1 236 ? -4.082 10.031 18.422 1 92.94 236 GLY A O 1
ATOM 1762 N N . LEU A 1 237 ? -3.453 8.812 16.672 1 93.19 237 LEU A N 1
ATOM 1763 C CA . LEU A 1 237 ? -3.768 9.891 15.734 1 93.19 237 LEU A CA 1
ATOM 1764 C C . LEU A 1 237 ? -5.234 9.852 15.328 1 93.19 237 LEU A C 1
ATOM 1766 O O . LEU A 1 237 ? -5.691 10.688 14.547 1 93.19 237 LEU A O 1
ATOM 1770 N N . GLY A 1 238 ? -5.941 8.906 15.859 1 94.62 238 GLY A N 1
ATOM 1771 C CA . GLY A 1 238 ? -7.355 8.805 15.555 1 94.62 238 GLY A CA 1
ATOM 1772 C C . GLY A 1 238 ? -7.902 7.402 15.703 1 94.62 238 GLY A C 1
ATOM 1773 O O . GLY A 1 238 ? -7.367 6.602 16.469 1 94.62 238 GLY A O 1
ATOM 1774 N N . HIS A 1 239 ? -9.094 7.211 15.031 1 96.81 239 HIS A N 1
ATOM 1775 C CA . HIS A 1 239 ? -9.789 5.93 14.977 1 96.81 239 HIS A CA 1
ATOM 1776 C C . HIS A 1 239 ? -10.016 5.488 13.539 1 96.81 239 HIS A C 1
ATOM 1778 O O . HIS A 1 239 ? -10.016 6.316 12.625 1 96.81 239 HIS A O 1
ATOM 1784 N N . ALA A 1 240 ? -10.18 4.199 13.391 1 97.94 240 ALA A N 1
ATOM 1785 C CA . ALA A 1 240 ? -10.344 3.721 12.023 1 97.94 240 ALA A CA 1
ATOM 1786 C C . ALA A 1 240 ? -11.383 2.607 11.945 1 97.94 240 ALA A C 1
ATOM 1788 O O . ALA A 1 240 ? -11.539 1.825 12.891 1 97.94 240 ALA A O 1
ATOM 1789 N N . ILE A 1 241 ? -12.125 2.596 10.883 1 98.12 241 ILE A N 1
ATOM 1790 C CA . ILE A 1 241 ? -12.977 1.463 10.539 1 98.12 241 ILE A CA 1
ATOM 1791 C C . ILE A 1 241 ? -12.242 0.534 9.578 1 98.12 241 ILE A C 1
ATOM 1793 O O . ILE A 1 241 ? -12 0.893 8.422 1 98.12 241 ILE A O 1
ATOM 1797 N N . LEU A 1 242 ? -11.906 -0.647 10.07 1 98.25 242 LEU A N 1
ATOM 1798 C CA . LEU A 1 242 ? -11.102 -1.58 9.297 1 98.25 242 LEU A CA 1
ATOM 1799 C C . LEU A 1 242 ? -11.727 -2.971 9.297 1 98.25 242 LEU A C 1
ATOM 1801 O O . LEU A 1 242 ? -12.516 -3.303 10.188 1 98.25 242 LEU A O 1
ATOM 1805 N N . PRO A 1 243 ? -11.328 -3.777 8.242 1 97.38 243 PRO A N 1
ATOM 1806 C CA . PRO A 1 243 ? -11.75 -5.18 8.266 1 97.38 243 PRO A CA 1
ATOM 1807 C C . PRO A 1 243 ? -11.25 -5.922 9.508 1 97.38 243 PRO A C 1
ATOM 1809 O O . PRO A 1 243 ? -10.094 -5.762 9.906 1 97.38 243 PRO A O 1
ATOM 1812 N N . GLY A 1 244 ? -12.172 -6.742 10.062 1 97 244 GLY A N 1
ATOM 1813 C CA . GLY A 1 244 ? -11.812 -7.516 11.242 1 97 244 GLY A CA 1
ATOM 1814 C C . GLY A 1 244 ? -10.648 -8.453 11.008 1 97 244 GLY A C 1
ATOM 1815 O O . GLY A 1 244 ? -9.867 -8.727 11.922 1 97 244 GLY A O 1
ATOM 1816 N N . MET A 1 245 ? -10.461 -8.898 9.797 1 95.5 245 MET A N 1
ATOM 1817 C CA . MET A 1 245 ? -9.383 -9.836 9.477 1 95.5 245 MET A CA 1
ATOM 1818 C C . MET A 1 245 ? -8.016 -9.195 9.711 1 95.5 245 MET A C 1
ATOM 1820 O O . MET A 1 245 ? -7.016 -9.898 9.844 1 95.5 245 MET A O 1
ATOM 1824 N N . ALA A 1 246 ? -8.016 -7.875 9.773 1 97 246 ALA A N 1
ATOM 1825 C CA . ALA A 1 246 ? -6.75 -7.164 9.93 1 97 246 ALA A CA 1
ATOM 1826 C C . ALA A 1 246 ? -6.305 -7.148 11.391 1 97 246 ALA A C 1
ATOM 1828 O O . ALA A 1 246 ? -5.25 -6.602 11.719 1 97 246 ALA A O 1
ATOM 1829 N N . TRP A 1 247 ? -7.051 -7.723 12.289 1 97 247 TRP A N 1
ATOM 1830 C CA . TRP A 1 247 ? -6.688 -7.785 13.703 1 97 247 TRP A CA 1
ATOM 1831 C C . TRP A 1 247 ? -5.707 -8.922 13.961 1 97 247 TRP A C 1
ATOM 1833 O O . TRP A 1 247 ? -5.918 -10.047 13.5 1 97 247 TRP A O 1
ATOM 1843 N N . ARG A 1 248 ? -4.621 -8.617 14.586 1 94.19 248 ARG A N 1
ATOM 1844 C CA . ARG A 1 248 ? -3.693 -9.602 15.125 1 94.19 248 ARG A CA 1
ATOM 1845 C C . ARG A 1 248 ? -3.553 -9.461 16.641 1 94.19 248 ARG A C 1
ATOM 1847 O O . ARG A 1 248 ? -3.721 -8.367 17.172 1 94.19 248 ARG A O 1
ATOM 1854 N N . ASP A 1 249 ? -3.141 -10.539 17.266 1 93 249 ASP A N 1
ATOM 1855 C CA . ASP A 1 249 ? -2.93 -10.5 18.703 1 93 249 ASP A CA 1
ATOM 1856 C C . ASP A 1 249 ? -1.877 -9.461 19.078 1 93 249 ASP A C 1
ATOM 1858 O O . ASP A 1 249 ? -1.959 -8.844 20.141 1 93 249 ASP A O 1
ATOM 1862 N N . SER A 1 250 ? -0.946 -9.281 18.203 1 91.88 250 SER A N 1
ATOM 1863 C CA . SER A 1 250 ? 0.138 -8.336 18.469 1 91.88 250 SER A CA 1
ATOM 1864 C C . SER A 1 250 ? -0.373 -6.902 18.5 1 91.88 250 SER A C 1
ATOM 1866 O O . SER A 1 250 ? 0.34 -5.992 18.938 1 91.88 250 SER A O 1
ATOM 1868 N N . ASP A 1 251 ? -1.625 -6.699 18.078 1 95.62 251 ASP A N 1
ATOM 1869 C CA . ASP A 1 251 ? -2.217 -5.363 18.078 1 95.62 251 ASP A CA 1
ATOM 1870 C C . ASP A 1 251 ? -2.764 -5.016 19.469 1 95.62 251 ASP A C 1
ATOM 1872 O O . ASP A 1 251 ? -2.945 -3.842 19.797 1 95.62 251 ASP A O 1
ATOM 1876 N N . ALA A 1 252 ? -3.025 -5.973 20.312 1 94.88 252 ALA A N 1
ATOM 1877 C CA . ALA A 1 252 ? -3.803 -5.859 21.547 1 94.88 252 ALA A CA 1
ATOM 1878 C C . ALA A 1 252 ? -3.168 -4.859 22.5 1 94.88 252 ALA A C 1
ATOM 1880 O O . ALA A 1 252 ? -3.871 -4.121 23.203 1 94.88 252 ALA A O 1
ATOM 1881 N N . PRO A 1 253 ? -1.875 -4.785 22.516 1 93.69 253 PRO A N 1
ATOM 1882 C CA . PRO A 1 253 ? -1.267 -3.859 23.469 1 93.69 253 PRO A CA 1
ATOM 1883 C C . PRO A 1 253 ? -1.457 -2.396 23.078 1 93.69 253 PRO A C 1
ATOM 1885 O O . PRO A 1 253 ? -1.25 -1.5 23.891 1 93.69 253 PRO A O 1
ATOM 1888 N N . ARG A 1 254 ? -1.836 -2.139 21.844 1 94.06 254 ARG A N 1
ATOM 1889 C CA . ARG A 1 254 ? -1.855 -0.75 21.406 1 94.06 254 ARG A CA 1
ATOM 1890 C C . ARG A 1 254 ? -3.232 -0.365 20.875 1 94.06 254 ARG A C 1
ATOM 1892 O O . ARG A 1 254 ? -3.559 0.82 20.781 1 94.06 254 ARG A O 1
ATOM 1899 N N . LEU A 1 255 ? -4.012 -1.411 20.516 1 96.94 255 LEU A N 1
ATOM 1900 C CA . LEU A 1 255 ? -5.273 -1.149 19.828 1 96.94 255 LEU A CA 1
ATOM 1901 C C . LEU A 1 255 ? -6.414 -1.917 20.484 1 96.94 255 LEU A C 1
ATOM 1903 O O . LEU A 1 255 ? -6.191 -2.961 21.109 1 96.94 255 LEU A O 1
ATOM 1907 N N . SER A 1 256 ? -7.578 -1.371 20.406 1 96.88 256 SER A N 1
ATOM 1908 C CA . SER A 1 256 ? -8.82 -2.088 20.672 1 96.88 256 SER A CA 1
ATOM 1909 C C . SER A 1 256 ? -9.68 -2.162 19.406 1 96.88 256 SER A C 1
ATOM 1911 O O . SER A 1 256 ? -9.547 -1.332 18.516 1 96.88 256 SER A O 1
ATOM 1913 N N . ALA A 1 257 ? -10.453 -3.133 19.297 1 96.94 257 ALA A N 1
ATOM 1914 C CA . ALA A 1 257 ? -11.375 -3.34 18.172 1 96.94 257 ALA A CA 1
ATOM 1915 C C . ALA A 1 257 ? -12.781 -3.646 18.672 1 96.94 257 ALA A C 1
ATOM 1917 O O . ALA A 1 257 ? -12.977 -4.547 19.484 1 96.94 257 ALA A O 1
ATOM 1918 N N . ARG A 1 258 ? -13.773 -2.877 18.156 1 97.25 258 ARG A N 1
ATOM 1919 C CA . ARG A 1 258 ? -15.148 -3.053 18.609 1 97.25 258 ARG A CA 1
ATOM 1920 C C . ARG A 1 258 ? -16.125 -3.066 17.438 1 97.25 258 ARG A C 1
ATOM 1922 O O . ARG A 1 258 ? -15.914 -2.367 16.438 1 97.25 258 ARG A O 1
ATOM 1929 N N . SER A 1 259 ? -17.188 -3.76 17.641 1 97.88 259 SER A N 1
ATOM 1930 C CA . SER A 1 259 ? -18.203 -3.891 16.594 1 97.88 259 SER A CA 1
ATOM 1931 C C . SER A 1 259 ? -19 -2.6 16.422 1 97.88 259 SER A C 1
ATOM 1933 O O . SER A 1 259 ? -19.25 -1.893 17.406 1 97.88 259 SER A O 1
ATOM 1935 N N . LEU A 1 260 ? -19.391 -2.371 15.211 1 98.19 260 LEU A N 1
ATOM 1936 C CA . LEU A 1 260 ? -20.219 -1.221 14.875 1 98.19 260 LEU A CA 1
ATOM 1937 C C . LEU A 1 260 ? -21.703 -1.578 14.945 1 98.19 260 LEU A C 1
ATOM 1939 O O . LEU A 1 260 ? -22.062 -2.756 14.906 1 98.19 260 LEU A O 1
ATOM 1943 N N . VAL A 1 261 ? -22.516 -0.507 15.094 1 97.75 261 VAL A N 1
ATOM 1944 C CA . VAL A 1 261 ? -23.969 -0.659 15.078 1 97.75 261 VAL A CA 1
ATOM 1945 C C . VAL A 1 261 ? -24.578 0.361 14.125 1 97.75 261 VAL A C 1
ATOM 1947 O O . VAL A 1 261 ? -24.453 1.57 14.328 1 97.75 261 VAL A O 1
ATOM 1950 N N . PRO A 1 262 ? -25.344 -0.179 13.234 1 97.44 262 PRO A N 1
ATOM 1951 C CA . PRO A 1 262 ? -25.531 -1.574 12.828 1 97.44 262 PRO A CA 1
ATOM 1952 C C . PRO A 1 262 ? -24.234 -2.221 12.344 1 97.44 262 PRO A C 1
ATOM 1954 O O . PRO A 1 262 ? -23.281 -1.519 11.992 1 97.44 262 PRO A O 1
ATOM 1957 N N . ARG A 1 263 ? -24.297 -3.498 12.312 1 97.56 263 ARG A N 1
ATOM 1958 C CA . ARG A 1 263 ? -23.141 -4.273 11.898 1 97.56 263 ARG A CA 1
ATOM 1959 C C . ARG A 1 263 ? -22.75 -3.945 10.461 1 97.56 263 ARG A C 1
ATOM 1961 O O . ARG A 1 263 ? -23.609 -3.809 9.594 1 97.56 263 ARG A O 1
ATOM 1968 N N . LEU A 1 264 ? -21.453 -3.713 10.281 1 97.75 264 LEU A N 1
ATOM 1969 C CA . LEU A 1 264 ? -20.906 -3.436 8.961 1 97.75 264 LEU A CA 1
ATOM 1970 C C . LEU A 1 264 ? -20.016 -4.578 8.492 1 97.75 264 LEU A C 1
ATOM 1972 O O . LEU A 1 264 ? -19.156 -5.051 9.242 1 97.75 264 LEU A O 1
ATOM 1976 N N . GLU A 1 265 ? -20.203 -5.016 7.273 1 96.88 265 GLU A N 1
ATOM 1977 C CA . GLU A 1 265 ? -19.391 -6.102 6.738 1 96.88 265 GLU A CA 1
ATOM 1978 C C . GLU A 1 265 ? -19.203 -5.969 5.23 1 96.88 265 GLU A C 1
ATOM 1980 O O . GLU A 1 265 ? -19.984 -5.289 4.562 1 96.88 265 GLU A O 1
ATOM 1985 N N . ARG A 1 266 ? -18.172 -6.531 4.797 1 96 266 ARG A N 1
ATOM 1986 C CA . ARG A 1 266 ? -18 -6.723 3.361 1 96 266 ARG A CA 1
ATOM 1987 C C . ARG A 1 266 ? -18 -8.203 3 1 96 266 ARG A C 1
ATOM 1989 O O . ARG A 1 266 ? -17.812 -9.062 3.865 1 96 266 ARG A O 1
ATOM 1996 N N . GLN A 1 267 ? -18.328 -8.406 1.773 1 95.38 267 GLN A N 1
ATOM 1997 C CA . GLN A 1 267 ? -18.266 -9.773 1.255 1 95.38 267 GLN A CA 1
ATOM 1998 C C . GLN A 1 267 ? -17.109 -9.945 0.284 1 95.38 267 GLN A C 1
ATOM 2000 O O . GLN A 1 267 ? -16.984 -9.195 -0.685 1 95.38 267 GLN A O 1
ATOM 2005 N N . LEU A 1 268 ? -16.25 -10.883 0.597 1 96.38 268 LEU A N 1
ATOM 2006 C CA . LEU A 1 268 ? -15.203 -11.281 -0.336 1 96.38 268 LEU A CA 1
ATOM 2007 C C . LEU A 1 268 ? -15.672 -12.43 -1.22 1 96.38 268 LEU A C 1
ATOM 2009 O O . LEU A 1 268 ? -16.438 -13.289 -0.777 1 96.38 268 LEU A O 1
ATOM 2013 N N . ALA A 1 269 ? -15.195 -12.406 -2.434 1 96.56 269 ALA A N 1
ATOM 2014 C CA . ALA A 1 269 ? -15.578 -13.461 -3.365 1 96.56 269 ALA A CA 1
ATOM 2015 C C . ALA A 1 269 ? -14.383 -13.945 -4.176 1 96.56 269 ALA A C 1
ATOM 2017 O O . ALA A 1 269 ? -13.43 -13.188 -4.402 1 96.56 269 ALA A O 1
ATOM 2018 N N . LEU A 1 270 ? -14.461 -15.18 -4.492 1 96.62 270 LEU A N 1
ATOM 2019 C CA . LEU A 1 270 ? -13.562 -15.742 -5.496 1 96.62 270 LEU A CA 1
ATOM 2020 C C . LEU A 1 270 ? -14.094 -15.477 -6.902 1 96.62 270 LEU A C 1
ATOM 2022 O O . LEU A 1 270 ? -15.266 -15.703 -7.184 1 96.62 270 LEU A O 1
ATOM 2026 N N . VAL A 1 271 ? -13.258 -14.93 -7.723 1 97.31 271 VAL A N 1
ATOM 2027 C CA . VAL A 1 271 ? -13.68 -14.594 -9.078 1 97.31 271 VAL A CA 1
ATOM 2028 C C . VAL A 1 271 ? -12.766 -15.281 -10.086 1 97.31 271 VAL A C 1
ATOM 2030 O O . VAL A 1 271 ? -11.539 -15.203 -9.977 1 97.31 271 VAL A O 1
ATOM 2033 N N . LEU A 1 272 ? -13.336 -15.945 -11.008 1 95.75 272 LEU A N 1
ATOM 2034 C CA . LEU A 1 272 ? -12.664 -16.531 -12.156 1 95.75 272 LEU A CA 1
ATOM 2035 C C . LEU A 1 272 ? -13.398 -16.188 -13.445 1 95.75 272 LEU A C 1
ATOM 2037 O O . LEU A 1 272 ? -14.586 -15.852 -13.422 1 95.75 272 LEU A O 1
ATOM 2041 N N . ARG A 1 273 ? -12.617 -16.234 -14.508 1 93.25 273 ARG A N 1
ATOM 2042 C CA . ARG A 1 273 ? -13.328 -16.219 -15.781 1 93.25 273 ARG A CA 1
ATOM 2043 C C . ARG A 1 273 ? -14.188 -17.484 -15.938 1 93.25 273 ARG A C 1
ATOM 2045 O O . ARG A 1 273 ? -13.75 -18.578 -15.586 1 93.25 273 ARG A O 1
ATOM 2052 N N . ARG A 1 274 ? -15.305 -17.359 -16.547 1 90.44 274 ARG A N 1
ATOM 2053 C CA . ARG A 1 274 ? -16.219 -18.484 -16.688 1 90.44 274 ARG A CA 1
ATOM 2054 C C . ARG A 1 274 ? -15.609 -19.594 -17.547 1 90.44 274 ARG A C 1
ATOM 2056 O O . ARG A 1 274 ? -15.852 -20.781 -17.297 1 90.44 274 ARG A O 1
ATOM 2063 N N . ASP A 1 275 ? -14.836 -19.219 -18.484 1 85.31 275 ASP A N 1
ATOM 2064 C CA . ASP A 1 275 ? -14.281 -20.188 -19.422 1 85.31 275 ASP A CA 1
ATOM 2065 C C . ASP A 1 275 ? -12.859 -20.578 -19.031 1 85.31 275 ASP A C 1
ATOM 2067 O O . ASP A 1 275 ? -12.156 -21.234 -19.812 1 85.31 275 ASP A O 1
ATOM 2071 N N . LYS A 1 276 ? -12.469 -20.156 -17.844 1 86.56 276 LYS A N 1
ATOM 2072 C CA . LYS A 1 276 ? -11.102 -20.453 -17.422 1 86.56 276 LYS A CA 1
ATOM 2073 C C . LYS A 1 276 ? -10.914 -21.953 -17.172 1 86.56 276 LYS A C 1
ATOM 2075 O O . LYS A 1 276 ? -11.586 -22.531 -16.312 1 86.56 276 LYS A O 1
ATOM 2080 N N . PRO A 1 277 ? -10.094 -22.594 -18.031 1 78.69 277 PRO A N 1
ATOM 2081 C CA . PRO A 1 277 ? -9.781 -23.984 -17.719 1 78.69 277 PRO A CA 1
ATOM 2082 C C . PRO A 1 277 ? -9.125 -24.172 -16.359 1 78.69 277 PRO A C 1
ATOM 2084 O O . PRO A 1 277 ? -8.281 -23.359 -15.969 1 78.69 277 PRO A O 1
ATOM 2087 N N . ARG A 1 278 ? -9.57 -25.203 -15.656 1 82.38 278 ARG A N 1
ATOM 2088 C CA . ARG A 1 278 ? -9.023 -25.453 -14.328 1 82.38 278 ARG A CA 1
ATOM 2089 C C . ARG A 1 278 ? -7.953 -26.547 -14.383 1 82.38 278 ARG A C 1
ATOM 2091 O O . ARG A 1 278 ? -8.258 -27.734 -14.203 1 82.38 278 ARG A O 1
ATOM 2098 N N . HIS A 1 279 ? -6.746 -26.109 -14.617 1 79 279 HIS A N 1
ATOM 2099 C CA . HIS A 1 279 ? -5.645 -27.062 -14.547 1 79 279 HIS A CA 1
ATOM 2100 C C . HIS A 1 279 ? -5.375 -27.484 -13.102 1 79 279 HIS A C 1
ATOM 2102 O O . HIS A 1 279 ? -5.902 -26.875 -12.164 1 79 279 HIS A O 1
ATOM 2108 N N . PRO A 1 280 ? -4.633 -28.5 -12.859 1 79.12 280 PRO A N 1
ATOM 2109 C CA . PRO A 1 280 ? -4.492 -29.078 -11.516 1 79.12 280 PRO A CA 1
ATOM 2110 C C . PRO A 1 280 ? -4.031 -28.062 -10.477 1 79.12 280 PRO A C 1
ATOM 2112 O O . PRO A 1 280 ? -4.551 -28.031 -9.359 1 79.12 280 PRO A O 1
ATOM 2115 N N . GLY A 1 281 ? -3.107 -27.203 -10.867 1 86.5 281 GLY A N 1
ATOM 2116 C CA . GLY A 1 281 ? -2.643 -26.188 -9.945 1 86.5 281 GLY A CA 1
ATOM 2117 C C . GLY A 1 281 ? -3.74 -25.234 -9.5 1 86.5 281 GLY A C 1
ATOM 2118 O O . GLY A 1 281 ? -3.846 -24.906 -8.32 1 86.5 281 GLY A O 1
ATOM 2119 N N . LEU A 1 282 ? -4.52 -24.859 -10.453 1 90.25 282 LEU A N 1
ATOM 2120 C CA . LEU A 1 282 ? -5.629 -23.953 -10.156 1 90.25 282 LEU A CA 1
ATOM 2121 C C . LEU A 1 282 ? -6.676 -24.656 -9.297 1 90.25 282 LEU A C 1
ATOM 2123 O O . LEU A 1 282 ? -7.227 -24.047 -8.367 1 90.25 282 LEU A O 1
ATOM 2127 N N . ARG A 1 283 ? -6.922 -25.891 -9.531 1 89.12 283 ARG A N 1
ATOM 2128 C CA . ARG A 1 283 ? -7.875 -26.656 -8.742 1 89.12 283 ARG A CA 1
ATOM 2129 C C . ARG A 1 283 ? -7.426 -26.766 -7.285 1 89.12 283 ARG A C 1
ATOM 2131 O O . ARG A 1 283 ? -8.234 -26.594 -6.371 1 89.12 283 ARG A O 1
ATOM 2138 N N . GLU A 1 284 ? -6.191 -27.047 -7.145 1 90.75 284 GLU A N 1
ATOM 2139 C CA . GLU A 1 284 ? -5.664 -27.172 -5.789 1 90.75 284 GLU A CA 1
ATOM 2140 C C . GLU A 1 284 ? -5.703 -25.828 -5.059 1 90.75 284 GLU A C 1
ATOM 2142 O O . GLU A 1 284 ? -5.977 -25.781 -3.857 1 90.75 284 GLU A O 1
ATOM 2147 N N . MET A 1 285 ? -5.41 -24.766 -5.758 1 93.31 285 MET A N 1
ATOM 2148 C CA . MET A 1 285 ? -5.508 -23.438 -5.184 1 93.31 285 MET A CA 1
ATOM 2149 C C . MET A 1 285 ? -6.934 -23.141 -4.73 1 93.31 285 MET A C 1
ATOM 2151 O O . MET A 1 285 ? -7.152 -22.672 -3.607 1 93.31 285 MET A O 1
ATOM 2155 N N . LEU A 1 286 ? -7.855 -23.422 -5.562 1 93.44 286 LEU A N 1
ATOM 2156 C CA . LEU A 1 286 ? -9.258 -23.172 -5.25 1 93.44 286 LEU A CA 1
ATOM 2157 C C . LEU A 1 286 ? -9.695 -24 -4.043 1 93.44 286 LEU A C 1
ATOM 2159 O O . LEU A 1 286 ? -10.383 -23.484 -3.154 1 93.44 286 LEU A O 1
ATOM 2163 N N . ARG A 1 287 ? -9.281 -25.188 -3.996 1 92.31 287 ARG A N 1
ATOM 2164 C CA . ARG A 1 287 ? -9.617 -26.062 -2.871 1 92.31 287 ARG A CA 1
ATOM 2165 C C . ARG A 1 287 ? -9.039 -25.516 -1.568 1 92.31 287 ARG A C 1
ATOM 2167 O O . ARG A 1 287 ? -9.711 -25.516 -0.535 1 92.31 287 ARG A O 1
ATOM 2174 N N . ALA A 1 288 ? -7.844 -25.094 -1.618 1 93.62 288 ALA A N 1
ATOM 2175 C CA . ALA A 1 288 ? -7.184 -24.547 -0.434 1 93.62 288 ALA A CA 1
ATOM 2176 C C . ALA A 1 288 ? -7.898 -23.281 0.059 1 93.62 288 ALA A C 1
ATOM 2178 O O . ALA A 1 288 ? -8.086 -23.109 1.265 1 93.62 288 ALA A O 1
ATOM 2179 N N . LEU A 1 289 ? -8.242 -22.422 -0.884 1 94.38 289 LEU A N 1
ATOM 2180 C CA . LEU A 1 289 ? -8.945 -21.188 -0.531 1 94.38 289 LEU A CA 1
ATOM 2181 C C . LEU A 1 289 ? -10.312 -21.5 0.065 1 94.38 289 LEU A C 1
ATOM 2183 O O . LEU A 1 289 ? -10.695 -20.906 1.078 1 94.38 289 LEU A O 1
ATOM 2187 N N . GLU A 1 290 ? -10.977 -22.391 -0.494 1 91.75 290 GLU A N 1
ATOM 2188 C CA . GLU A 1 290 ? -12.297 -22.781 0.001 1 91.75 290 GLU A CA 1
ATOM 2189 C C . GLU A 1 290 ? -12.211 -23.375 1.404 1 91.75 290 GLU A C 1
ATOM 2191 O O . GLU A 1 290 ? -13.062 -23.094 2.254 1 91.75 290 GLU A O 1
ATOM 2196 N N . ALA A 1 291 ? -11.266 -24.172 1.625 1 90.56 291 ALA A N 1
ATOM 2197 C CA . ALA A 1 291 ? -11.062 -24.75 2.949 1 90.56 291 ALA A CA 1
ATOM 2198 C C . ALA A 1 291 ? -10.789 -23.672 3.988 1 90.56 291 ALA A C 1
ATOM 2200 O O . ALA A 1 291 ? -11.273 -23.75 5.117 1 90.56 291 ALA A O 1
ATOM 2201 N N . CYS A 1 292 ? -10 -22.75 3.547 1 90.25 292 CYS A N 1
ATOM 2202 C CA . CYS A 1 292 ? -9.68 -21.641 4.434 1 90.25 292 CYS A CA 1
ATOM 2203 C C . CYS A 1 292 ? -10.938 -20.859 4.812 1 90.25 292 CYS A C 1
ATOM 2205 O O . CYS A 1 292 ? -11.133 -20.516 5.977 1 90.25 292 CYS A O 1
ATOM 2207 N N . PHE A 1 293 ? -11.797 -20.641 3.869 1 90 293 PHE A N 1
ATOM 2208 C CA . PHE A 1 293 ? -13.031 -19.891 4.102 1 90 293 PHE A CA 1
ATOM 2209 C C . PHE A 1 293 ? -13.969 -20.688 5.008 1 90 293 PHE A C 1
ATOM 2211 O O . PHE A 1 293 ? -14.641 -20.109 5.867 1 90 293 PHE A O 1
ATOM 2218 N N . ALA A 1 294 ? -14.047 -21.922 4.77 1 85.12 294 ALA A N 1
ATOM 2219 C CA . ALA A 1 294 ? -14.906 -22.781 5.586 1 85.12 294 ALA A CA 1
ATOM 2220 C C . ALA A 1 294 ? -14.477 -22.75 7.047 1 85.12 294 ALA A C 1
ATOM 2222 O O . ALA A 1 294 ? -15.32 -22.797 7.949 1 85.12 294 ALA A O 1
ATOM 2223 N N . SER A 1 295 ? -13.227 -22.656 7.242 1 82.12 295 SER A N 1
ATOM 2224 C CA . SER A 1 295 ? -12.711 -22.625 8.609 1 82.12 295 SER A CA 1
ATOM 2225 C C . SER A 1 295 ? -12.977 -21.266 9.266 1 82.12 295 SER A C 1
ATOM 2227 O O . SER A 1 295 ? -13.156 -21.188 10.484 1 82.12 295 SER A O 1
ATOM 2229 N N . ARG A 1 296 ? -12.969 -20.203 8.477 1 78.06 296 ARG A N 1
ATOM 2230 C CA . ARG A 1 296 ? -13.148 -18.859 9.008 1 78.06 296 ARG A CA 1
ATOM 2231 C C . ARG A 1 296 ? -14.625 -18.484 9.07 1 78.06 296 ARG A C 1
ATOM 2233 O O . ARG A 1 296 ? -15.016 -17.625 9.859 1 78.06 296 ARG A O 1
ATOM 2240 N N . GLY A 1 297 ? -15.422 -18.766 8.086 1 66.19 297 GLY A N 1
ATOM 2241 C CA . GLY A 1 297 ? -16.844 -18.5 8.078 1 66.19 297 GLY A CA 1
ATOM 2242 C C . GLY A 1 297 ? -17.594 -19.188 9.203 1 66.19 297 GLY A C 1
ATOM 2243 O O . GLY A 1 297 ? -18.641 -18.703 9.648 1 66.19 297 GLY A O 1
ATOM 2244 N N . GLY A 1 298 ? -17.25 -20.406 9.68 1 49.97 298 GLY A N 1
ATOM 2245 C CA . GLY A 1 298 ? -17.891 -21.109 10.789 1 49.97 298 GLY A CA 1
ATOM 2246 C C . GLY A 1 298 ? -17.641 -20.438 12.133 1 49.97 298 GLY A C 1
ATOM 2247 O O . GLY A 1 298 ? -18.188 -20.859 13.148 1 49.97 298 GLY A O 1
ATOM 2248 N N . ARG A 1 299 ? -16.734 -19.641 12.164 1 41 299 ARG A N 1
ATOM 2249 C CA . ARG A 1 299 ? -16.547 -19 13.461 1 41 299 ARG A CA 1
ATOM 2250 C C . ARG A 1 299 ? -17.344 -17.703 13.539 1 41 299 ARG A C 1
ATOM 2252 O O . ARG A 1 299 ? -17.469 -16.984 12.547 1 41 299 ARG A O 1
ATOM 2259 N N . MET B 1 1 ? -10.844 46 -8.219 1 27.89 1 MET B N 1
ATOM 2260 C CA . MET B 1 1 ? -10.039 44.781 -8.023 1 27.89 1 MET B CA 1
ATOM 2261 C C . MET B 1 1 ? -10.859 43.688 -7.371 1 27.89 1 MET B C 1
ATOM 2263 O O . MET B 1 1 ? -11.164 43.75 -6.176 1 27.89 1 MET B O 1
ATOM 2267 N N . ARG B 1 2 ? -11.961 43.125 -7.805 1 38.47 2 ARG B N 1
ATOM 2268 C CA . ARG B 1 2 ? -13.172 42.406 -7.398 1 38.47 2 ARG B CA 1
ATOM 2269 C C . ARG B 1 2 ? -12.828 41.094 -6.73 1 38.47 2 ARG B C 1
ATOM 2271 O O . ARG B 1 2 ? -12.062 40.281 -7.273 1 38.47 2 ARG B O 1
ATOM 2278 N N . ASP B 1 3 ? -12.867 41.031 -5.434 1 46.69 3 ASP B N 1
ATOM 2279 C CA . ASP B 1 3 ? -12.32 40.25 -4.328 1 46.69 3 ASP B CA 1
ATOM 2280 C C . ASP B 1 3 ? -12.773 38.781 -4.406 1 46.69 3 ASP B C 1
ATOM 2282 O O . ASP B 1 3 ? -13.977 38.5 -4.5 1 46.69 3 ASP B O 1
ATOM 2286 N N . LEU B 1 4 ? -12.07 38.188 -5.129 1 52.41 4 LEU B N 1
ATOM 2287 C CA . LEU B 1 4 ? -12.258 36.75 -5.105 1 52.41 4 LEU B CA 1
ATOM 2288 C C . LEU B 1 4 ? -12.391 36.219 -3.672 1 52.41 4 LEU B C 1
ATOM 2290 O O . LEU B 1 4 ? -11.523 36.5 -2.834 1 52.41 4 LEU B O 1
ATOM 2294 N N . SER B 1 5 ? -13.609 35.969 -3.32 1 63.41 5 SER B N 1
ATOM 2295 C CA . SER B 1 5 ? -13.898 35.469 -1.979 1 63.41 5 SER B CA 1
ATOM 2296 C C . SER B 1 5 ? -13.367 34.062 -1.79 1 63.41 5 SER B C 1
ATOM 2298 O O . SER B 1 5 ? -13.578 33.188 -2.639 1 63.41 5 SER B O 1
ATOM 2300 N N . LEU B 1 6 ? -12.523 33.906 -0.819 1 69.56 6 LEU B N 1
ATOM 2301 C CA . LEU B 1 6 ? -12 32.594 -0.464 1 69.56 6 LEU B CA 1
ATOM 2302 C C . LEU B 1 6 ? -13.125 31.594 -0.284 1 69.56 6 LEU B C 1
ATOM 2304 O O . LEU B 1 6 ? -12.977 30.406 -0.618 1 69.56 6 LEU B O 1
ATOM 2308 N N . ASP B 1 7 ? -14.203 32.125 0.11 1 73.75 7 ASP B N 1
ATOM 2309 C CA . ASP B 1 7 ? -15.359 31.25 0.327 1 73.75 7 ASP B CA 1
ATOM 2310 C C . ASP B 1 7 ? -15.906 30.719 -0.997 1 73.75 7 ASP B C 1
ATOM 2312 O O . ASP B 1 7 ? -16.312 29.562 -1.091 1 73.75 7 ASP B O 1
ATOM 2316 N N . GLN B 1 8 ? -15.883 31.625 -1.916 1 76.5 8 GLN B N 1
ATOM 2317 C CA . GLN B 1 8 ? -16.359 31.203 -3.229 1 76.5 8 GLN B CA 1
ATOM 2318 C C . GLN B 1 8 ? -15.445 30.141 -3.84 1 76.5 8 GLN B C 1
ATOM 2320 O O . GLN B 1 8 ? -15.914 29.188 -4.449 1 76.5 8 GLN B O 1
ATOM 2325 N N . LEU B 1 9 ? -14.188 30.328 -3.631 1 79.25 9 LEU B N 1
ATOM 2326 C CA . LEU B 1 9 ? -13.211 29.391 -4.16 1 79.25 9 LEU B CA 1
ATOM 2327 C C . LEU B 1 9 ? -13.352 28.031 -3.484 1 79.25 9 LEU B C 1
ATOM 2329 O O . LEU B 1 9 ? -13.266 26.984 -4.145 1 79.25 9 LEU B O 1
ATOM 2333 N N . ARG B 1 10 ? -13.602 28.062 -2.238 1 81.5 10 ARG B N 1
ATOM 2334 C CA . ARG B 1 10 ? -13.789 26.812 -1.495 1 81.5 10 ARG B CA 1
ATOM 2335 C C . ARG B 1 10 ? -15.062 26.109 -1.936 1 81.5 10 ARG B C 1
ATOM 2337 O O . ARG B 1 10 ? -15.078 24.875 -2.094 1 81.5 10 ARG B O 1
ATOM 2344 N N . SER B 1 11 ? -16.078 26.906 -2.125 1 83.31 11 SER B N 1
ATOM 2345 C CA . SER B 1 11 ? -17.328 26.344 -2.621 1 83.31 11 SER B CA 1
ATOM 2346 C C . SER B 1 11 ? -17.141 25.672 -3.979 1 83.31 11 SER B C 1
ATOM 2348 O O . SER B 1 11 ? -17.641 24.578 -4.211 1 83.31 11 SER B O 1
ATOM 2350 N N . PHE B 1 12 ? -16.359 26.328 -4.773 1 85.5 12 PHE B N 1
ATOM 2351 C CA . PHE B 1 12 ? -16.047 25.812 -6.102 1 85.5 12 PHE B CA 1
ATOM 2352 C C . PHE B 1 12 ? -15.281 24.5 -6.008 1 85.5 12 PHE B C 1
ATOM 2354 O O . PHE B 1 12 ? -15.648 23.516 -6.641 1 85.5 12 PHE B O 1
ATOM 2361 N N . THR B 1 13 ? -14.32 24.531 -5.27 1 84.5 13 THR B N 1
ATOM 2362 C CA . THR B 1 13 ? -13.484 23.344 -5.125 1 84.5 13 THR B CA 1
ATOM 2363 C C . THR B 1 13 ? -14.289 22.172 -4.57 1 84.5 13 THR B C 1
ATOM 2365 O O . THR B 1 13 ? -14.148 21.047 -5.031 1 84.5 13 THR B O 1
ATOM 2368 N N . ASP B 1 14 ? -15.125 22.438 -3.652 1 84.12 14 ASP B N 1
ATOM 2369 C CA . ASP B 1 14 ? -15.953 21.406 -3.041 1 84.12 14 ASP B CA 1
ATOM 2370 C C . ASP B 1 14 ? -16.922 20.797 -4.059 1 84.12 14 ASP B C 1
ATOM 2372 O O . ASP B 1 14 ? -17.125 19.594 -4.094 1 84.12 14 ASP B O 1
ATOM 2376 N N . VAL B 1 15 ? -17.469 21.688 -4.84 1 87.31 15 VAL B N 1
ATOM 2377 C CA . VAL B 1 15 ? -18.438 21.203 -5.828 1 87.31 15 VAL B CA 1
ATOM 2378 C C . VAL B 1 15 ? -17.734 20.297 -6.836 1 87.31 15 VAL B C 1
ATOM 2380 O O . VAL B 1 15 ? -18.281 19.25 -7.207 1 87.31 15 VAL B O 1
ATOM 2383 N N . VAL B 1 16 ? -16.562 20.688 -7.203 1 85.75 16 VAL B N 1
ATOM 2384 C CA . VAL B 1 16 ? -15.82 19.922 -8.195 1 85.75 16 VAL B CA 1
ATOM 2385 C C . VAL B 1 16 ? -15.359 18.594 -7.594 1 85.75 16 VAL B C 1
ATOM 2387 O O . VAL B 1 16 ? -15.461 17.547 -8.227 1 85.75 16 VAL B O 1
ATOM 2390 N N . GLU B 1 17 ? -14.852 18.688 -6.445 1 80.88 17 GLU B N 1
ATOM 2391 C CA . GLU B 1 17 ? -14.312 17.516 -5.773 1 80.88 17 GLU B CA 1
ATOM 2392 C C . GLU B 1 17 ? -15.414 16.516 -5.445 1 80.88 17 GLU B C 1
ATOM 2394 O O . GLU B 1 17 ? -15.227 15.297 -5.598 1 80.88 17 GLU B O 1
ATOM 2399 N N . LEU B 1 18 ? -16.562 17.031 -5.031 1 78.31 18 LEU B N 1
ATOM 2400 C CA . LEU B 1 18 ? -17.656 16.172 -4.582 1 78.31 18 LEU B CA 1
ATOM 2401 C C . LEU B 1 18 ? -18.609 15.859 -5.738 1 78.31 18 LEU B C 1
ATOM 2403 O O . LEU B 1 18 ? -19.406 14.93 -5.645 1 78.31 18 LEU B O 1
ATOM 2407 N N . GLY B 1 19 ? -18.453 16.641 -6.766 1 86.69 19 GLY B N 1
ATOM 2408 C CA . GLY B 1 19 ? -19.266 16.469 -7.961 1 86.69 19 GLY B CA 1
ATOM 2409 C C . GLY B 1 19 ? -20.719 16.844 -7.754 1 86.69 19 GLY B C 1
ATOM 2410 O O . GLY B 1 19 ? -21.594 16.391 -8.492 1 86.69 19 GLY B O 1
ATOM 2411 N N . SER B 1 20 ? -20.984 17.547 -6.656 1 88.62 20 SER B N 1
ATOM 2412 C CA . SER B 1 20 ? -22.375 17.844 -6.289 1 88.62 20 SER B CA 1
ATOM 2413 C C . SER B 1 20 ? -22.453 19.188 -5.555 1 88.62 20 SER B C 1
ATOM 2415 O O . SER B 1 20 ? -21.672 19.453 -4.641 1 88.62 20 SER B O 1
ATOM 2417 N N . PHE B 1 21 ? -23.469 19.938 -5.938 1 88.31 21 PHE B N 1
ATOM 2418 C CA . PHE B 1 21 ? -23.734 21.219 -5.277 1 88.31 21 PHE B CA 1
ATOM 2419 C C . PHE B 1 21 ? -24.281 21 -3.877 1 88.31 21 PHE B C 1
ATOM 2421 O O . PHE B 1 21 ? -23.906 21.688 -2.934 1 88.31 21 PHE B O 1
ATOM 2428 N N . SER B 1 22 ? -25.047 19.984 -3.807 1 87.88 22 SER B N 1
ATOM 2429 C CA . SER B 1 22 ? -25.672 19.703 -2.514 1 87.88 22 SER B CA 1
ATOM 2430 C C . SER B 1 22 ? -24.656 19.156 -1.52 1 87.88 22 SER B C 1
ATOM 2432 O O . SER B 1 22 ? -24.656 19.547 -0.35 1 87.88 22 SER B O 1
ATOM 2434 N N . ALA B 1 23 ? -23.828 18.375 -2.006 1 85.06 23 ALA B N 1
ATOM 2435 C CA . ALA B 1 23 ? -22.797 17.812 -1.146 1 85.06 23 ALA B CA 1
ATOM 2436 C C . ALA B 1 23 ? -21.828 18.891 -0.686 1 85.06 23 ALA B C 1
ATOM 2438 O O . ALA B 1 23 ? -21.391 18.906 0.469 1 85.06 23 ALA B O 1
ATOM 2439 N N . ALA B 1 24 ? -21.547 19.719 -1.552 1 87.38 24 ALA B N 1
ATOM 2440 C CA . ALA B 1 24 ? -20.688 20.859 -1.217 1 87.38 24 ALA B CA 1
ATOM 2441 C C . ALA B 1 24 ? -21.328 21.766 -0.176 1 87.38 24 ALA B C 1
ATOM 2443 O O . ALA B 1 24 ? -20.672 22.234 0.742 1 87.38 24 ALA B O 1
ATOM 2444 N N . ALA B 1 25 ? -22.578 21.953 -0.312 1 86.19 25 ALA B N 1
ATOM 2445 C CA . ALA B 1 25 ? -23.328 22.781 0.638 1 86.19 25 ALA B CA 1
ATOM 2446 C C . ALA B 1 25 ? -23.281 22.172 2.039 1 86.19 25 ALA B C 1
ATOM 2448 O O . ALA B 1 25 ? -23.047 22.875 3.021 1 86.19 25 ALA B O 1
ATOM 2449 N N . GLU B 1 26 ? -23.406 20.953 2.051 1 81.31 26 GLU B N 1
ATOM 2450 C CA . GLU B 1 26 ? -23.375 20.234 3.322 1 81.31 26 GLU B CA 1
ATOM 2451 C C . GLU B 1 26 ? -22 20.359 3.979 1 81.31 26 GLU B C 1
ATOM 2453 O O . GLU B 1 26 ? -21.891 20.625 5.176 1 81.31 26 GLU B O 1
ATOM 2458 N N . ARG B 1 27 ? -21.062 20.266 3.139 1 78.38 27 ARG B N 1
ATOM 2459 C CA . ARG B 1 27 ? -19.703 20.344 3.65 1 78.38 27 ARG B CA 1
ATOM 2460 C C . ARG B 1 27 ? -19.391 21.734 4.199 1 78.38 27 ARG B C 1
ATOM 2462 O O . ARG B 1 27 ? -18.688 21.875 5.195 1 78.38 27 ARG B O 1
ATOM 2469 N N . ARG B 1 28 ? -19.984 22.672 3.59 1 78.44 28 ARG B N 1
ATOM 2470 C CA . ARG B 1 28 ? -19.672 24.047 3.938 1 78.44 28 ARG B CA 1
ATOM 2471 C C . ARG B 1 28 ? -20.656 24.594 4.957 1 78.44 28 ARG B C 1
ATOM 2473 O O . ARG B 1 28 ? -20.531 25.734 5.41 1 78.44 28 ARG B O 1
ATOM 2480 N N . GLY B 1 29 ? -21.641 23.781 5.234 1 80 29 GLY B N 1
ATOM 2481 C CA . GLY B 1 29 ? -22.672 24.266 6.133 1 80 29 GLY B CA 1
ATOM 2482 C C . GLY B 1 29 ? -23.531 25.359 5.523 1 80 29 GLY B C 1
ATOM 2483 O O . GLY B 1 29 ? -23.891 26.328 6.199 1 80 29 GLY B O 1
ATOM 2484 N N . LEU B 1 30 ? -23.703 25.328 4.242 1 81.5 30 LEU B N 1
ATOM 2485 C CA . LEU B 1 30 ? -24.5 26.281 3.498 1 81.5 30 LEU B CA 1
ATOM 2486 C C . LEU B 1 30 ? -25.656 25.594 2.781 1 81.5 30 LEU B C 1
ATOM 2488 O O . LEU B 1 30 ? -25.734 24.359 2.754 1 81.5 30 LEU B O 1
ATOM 2492 N N . THR B 1 31 ? -26.625 26.328 2.438 1 84.31 31 THR B N 1
ATOM 2493 C CA . THR B 1 31 ? -27.703 25.766 1.611 1 84.31 31 THR B CA 1
ATOM 2494 C C . THR B 1 31 ? -27.234 25.609 0.166 1 84.31 31 THR B C 1
ATOM 2496 O O . THR B 1 31 ? -26.312 26.297 -0.279 1 84.31 31 THR B O 1
ATOM 2499 N N . GLN B 1 32 ? -27.781 24.672 -0.439 1 88.25 32 GLN B N 1
ATOM 2500 C CA . GLN B 1 32 ? -27.422 24.438 -1.831 1 88.25 32 GLN B CA 1
ATOM 2501 C C . GLN B 1 32 ? -27.641 25.672 -2.688 1 88.25 32 GLN B C 1
ATOM 2503 O O . GLN B 1 32 ? -26.797 26.031 -3.514 1 88.25 32 GLN B O 1
ATOM 2508 N N . PRO B 1 33 ? -28.75 26.453 -2.494 1 88.44 33 PRO B N 1
ATOM 2509 C CA . PRO B 1 33 ? -28.891 27.688 -3.275 1 88.44 33 PRO B CA 1
ATOM 2510 C C . PRO B 1 33 ? -27.781 28.703 -3.004 1 88.44 33 PRO B C 1
ATOM 2512 O O . PRO B 1 33 ? -27.344 29.406 -3.918 1 88.44 33 PRO B O 1
ATOM 2515 N N . ALA B 1 34 ? -27.344 28.688 -1.834 1 84.38 34 ALA B N 1
ATOM 2516 C CA . ALA B 1 34 ? -26.25 29.594 -1.48 1 84.38 34 ALA B CA 1
ATOM 2517 C C . ALA B 1 34 ? -24.969 29.234 -2.223 1 84.38 34 ALA B C 1
ATOM 2519 O O . ALA B 1 34 ? -24.266 30.109 -2.734 1 84.38 34 ALA B O 1
ATOM 2520 N N . ILE B 1 35 ? -24.719 27.969 -2.234 1 89.12 35 ILE B N 1
ATOM 2521 C CA . ILE B 1 35 ? -23.547 27.5 -2.959 1 89.12 35 ILE B CA 1
ATOM 2522 C C . ILE B 1 35 ? -23.688 27.828 -4.441 1 89.12 35 ILE B C 1
ATOM 2524 O O . ILE B 1 35 ? -22.75 28.297 -5.078 1 89.12 35 ILE B O 1
ATOM 2528 N N . SER B 1 36 ? -24.859 27.578 -5.004 1 90.12 36 SER B N 1
ATOM 2529 C CA . SER B 1 36 ? -25.125 27.859 -6.41 1 90.12 36 SER B CA 1
ATOM 2530 C C . SER B 1 36 ? -24.938 29.328 -6.73 1 90.12 36 SER B C 1
ATOM 2532 O O . SER B 1 36 ? -24.359 29.688 -7.754 1 90.12 36 SER B O 1
ATOM 2534 N N . LEU B 1 37 ? -25.438 30.125 -5.855 1 84.88 37 LEU B N 1
ATOM 2535 C CA . LEU B 1 37 ? -25.312 31.578 -6.035 1 84.88 37 LEU B CA 1
ATOM 2536 C C . LEU B 1 37 ? -23.844 32 -5.996 1 84.88 37 LEU B C 1
ATOM 2538 O O . LEU B 1 37 ? -23.406 32.812 -6.812 1 84.88 37 LEU B O 1
ATOM 2542 N N . GLN B 1 38 ? -23.156 31.469 -5.008 1 84.19 38 GLN B N 1
ATOM 2543 C CA . GLN B 1 38 ? -21.734 31.766 -4.887 1 84.19 38 GLN B CA 1
ATOM 2544 C C . GLN B 1 38 ? -20.984 31.422 -6.176 1 84.19 38 GLN B C 1
ATOM 2546 O O . GLN B 1 38 ? -20.141 32.188 -6.637 1 84.19 38 GLN B O 1
ATOM 2551 N N . LEU B 1 39 ? -21.344 30.328 -6.715 1 87.5 39 LEU B N 1
ATOM 2552 C CA . LEU B 1 39 ? -20.641 29.859 -7.91 1 87.5 39 LEU B CA 1
ATOM 2553 C C . LEU B 1 39 ? -21.047 30.703 -9.125 1 87.5 39 LEU B C 1
ATOM 2555 O O . LEU B 1 39 ? -20.203 31.016 -9.969 1 87.5 39 LEU B O 1
ATOM 2559 N N . ARG B 1 40 ? -22.25 31.016 -9.25 1 86.56 40 ARG B N 1
ATOM 2560 C CA . ARG B 1 40 ? -22.703 31.891 -10.328 1 86.56 40 ARG B CA 1
ATOM 2561 C C . ARG B 1 40 ? -22.016 33.25 -10.266 1 86.56 40 ARG B C 1
ATOM 2563 O O . ARG B 1 40 ? -21.609 33.812 -11.289 1 86.56 40 ARG B O 1
ATOM 2570 N N . GLN B 1 41 ? -21.953 33.688 -9.07 1 80.06 41 GLN B N 1
ATOM 2571 C CA . GLN B 1 41 ? -21.281 34.969 -8.875 1 80.06 41 GLN B CA 1
ATOM 2572 C C . GLN B 1 41 ? -19.812 34.875 -9.258 1 80.06 41 GLN B C 1
ATOM 2574 O O . GLN B 1 41 ? -19.266 35.812 -9.875 1 80.06 41 GLN B O 1
ATOM 2579 N N . LEU B 1 42 ? -19.234 33.844 -8.852 1 82.31 42 LEU B N 1
ATOM 2580 C CA . LEU B 1 42 ? -17.828 33.625 -9.195 1 82.31 42 LEU B CA 1
ATOM 2581 C C . LEU B 1 42 ? -17.641 33.531 -10.711 1 82.31 42 LEU B C 1
ATOM 2583 O O . LEU B 1 42 ? -16.734 34.156 -11.258 1 82.31 42 LEU B O 1
ATOM 2587 N N . GLU B 1 43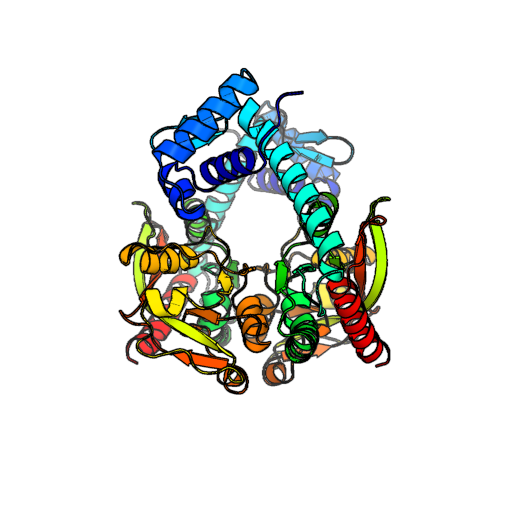 ? -18.531 32.844 -11.383 1 86 43 GLU B N 1
ATOM 2588 C CA . GLU B 1 43 ? -18.469 32.719 -12.836 1 86 43 GLU B CA 1
ATOM 2589 C C . GLU B 1 43 ? -18.719 34.062 -13.516 1 86 43 GLU B C 1
ATOM 2591 O O . GLU B 1 43 ? -18.031 34.375 -14.492 1 86 43 GLU B O 1
ATOM 2596 N N . ARG B 1 44 ? -19.641 34.781 -13.023 1 79.25 44 ARG B N 1
ATOM 2597 C CA . ARG B 1 44 ? -19.938 36.125 -13.562 1 79.25 44 ARG B CA 1
ATOM 2598 C C . ARG B 1 44 ? -18.734 37.031 -13.398 1 79.25 44 ARG B C 1
ATOM 2600 O O . ARG B 1 44 ? -18.391 37.781 -14.312 1 79.25 44 ARG B O 1
ATOM 2607 N N . ARG B 1 45 ? -18.219 36.938 -12.258 1 73.31 45 ARG B N 1
ATOM 2608 C CA . ARG B 1 45 ? -17.062 37.781 -11.969 1 73.31 45 ARG B CA 1
ATOM 2609 C C . ARG B 1 45 ? -15.891 37.469 -12.875 1 73.31 45 ARG B C 1
ATOM 2611 O O . ARG B 1 45 ? -15.164 38.344 -13.32 1 73.31 45 ARG B O 1
ATOM 2618 N N . LEU B 1 46 ? -15.75 36.188 -13.102 1 76.75 46 LEU B N 1
ATOM 2619 C CA . LEU B 1 46 ? -14.602 35.75 -13.883 1 76.75 46 LEU B CA 1
ATOM 2620 C C . LEU B 1 46 ? -14.93 35.719 -15.367 1 76.75 46 LEU B C 1
ATOM 2622 O O . LEU B 1 46 ? -14.031 35.656 -16.203 1 76.75 46 LEU B O 1
ATOM 2626 N N . GLY B 1 47 ? -16.219 35.781 -15.68 1 79.25 47 GLY B N 1
ATOM 2627 C CA . GLY B 1 47 ? -16.672 35.844 -17.062 1 79.25 47 GLY B CA 1
ATOM 2628 C C . GLY B 1 47 ? -16.562 34.531 -17.781 1 79.25 47 GLY B C 1
ATOM 2629 O O . GLY B 1 47 ? -16.453 34.5 -19.016 1 79.25 47 GLY B O 1
ATOM 2630 N N . VAL B 1 48 ? -16.328 33.531 -17.016 1 82.81 48 VAL B N 1
ATOM 2631 C CA . VAL B 1 48 ? -16.219 32.219 -17.609 1 82.81 48 VAL B CA 1
ATOM 2632 C C . VAL B 1 48 ? -17.109 31.234 -16.844 1 82.81 48 VAL B C 1
ATOM 2634 O O . VAL B 1 48 ? -17.438 31.469 -15.688 1 82.81 48 VAL B O 1
ATOM 2637 N N . ARG B 1 49 ? -17.5 30.188 -17.531 1 87.06 49 ARG B N 1
ATOM 2638 C CA . ARG B 1 49 ? -18.141 29.062 -16.859 1 87.06 49 ARG B CA 1
ATOM 2639 C C . ARG B 1 49 ? -17.125 28.109 -16.25 1 87.06 49 ARG B C 1
ATOM 2641 O O . ARG B 1 49 ? -16.125 27.766 -16.891 1 87.06 49 ARG B O 1
ATOM 2648 N N . LEU B 1 50 ? -17.328 27.844 -14.977 1 88 50 LEU B N 1
ATOM 2649 C CA . LEU B 1 50 ? -16.344 27.047 -14.25 1 88 50 LEU B CA 1
ATOM 2650 C C . LEU B 1 50 ? -16.828 25.609 -14.086 1 88 50 LEU B C 1
ATOM 2652 O O . LEU B 1 50 ? -16.016 24.688 -13.984 1 88 50 LEU B O 1
ATOM 2656 N N . ILE B 1 51 ? -18.141 25.406 -14 1 89.75 51 ILE B N 1
ATOM 2657 C CA . ILE B 1 51 ? -18.719 24.094 -13.734 1 89.75 51 ILE B CA 1
ATOM 2658 C C . ILE B 1 51 ? -19.688 23.703 -14.852 1 89.75 51 ILE B C 1
ATOM 2660 O O . ILE B 1 51 ? -20.422 24.562 -15.359 1 89.75 51 ILE B O 1
ATOM 2664 N N . GLU B 1 52 ? -19.531 22.484 -15.297 1 86.88 52 GLU B N 1
ATOM 2665 C CA . GLU B 1 52 ? -20.484 21.938 -16.266 1 86.88 52 GLU B CA 1
ATOM 2666 C C . GLU B 1 52 ? -21.062 20.609 -15.797 1 86.88 52 GLU B C 1
ATOM 2668 O O . GLU B 1 52 ? -20.469 19.938 -14.961 1 86.88 52 GLU B O 1
ATOM 2673 N N . ARG B 1 53 ? -22.25 20.375 -16.188 1 79.06 53 ARG B N 1
ATOM 2674 C CA . ARG B 1 53 ? -22.891 19.109 -15.836 1 79.06 53 ARG B CA 1
ATOM 2675 C C . ARG B 1 53 ? -22.469 18.016 -16.797 1 79.06 53 ARG B C 1
ATOM 2677 O O . ARG B 1 53 ? -22.484 18.203 -18.016 1 79.06 53 ARG B O 1
ATOM 2684 N N . VAL B 1 54 ? -21.859 17.109 -16.344 1 73.06 54 VAL B N 1
ATOM 2685 C CA . VAL B 1 54 ? -21.562 15.898 -17.094 1 73.06 54 VAL B CA 1
ATOM 2686 C C . VAL B 1 54 ? -22.453 14.758 -16.609 1 73.06 54 VAL B C 1
ATOM 2688 O O . VAL B 1 54 ? -22.141 14.086 -15.633 1 73.06 54 VAL B O 1
ATOM 2691 N N . GLY B 1 55 ? -23.609 14.555 -17.281 1 72.38 55 GLY B N 1
ATOM 2692 C CA . GLY B 1 55 ? -24.609 13.648 -16.75 1 72.38 55 GLY B CA 1
ATOM 2693 C C . GLY B 1 55 ? -25.281 14.164 -15.492 1 72.38 55 GLY B C 1
ATOM 2694 O O . GLY B 1 55 ? -25.844 15.266 -15.492 1 72.38 55 GLY B O 1
ATOM 2695 N N . ARG B 1 56 ? -25.156 13.344 -14.422 1 74.62 56 ARG B N 1
ATOM 2696 C CA . ARG B 1 56 ? -25.734 13.727 -13.141 1 74.62 56 ARG B CA 1
ATOM 2697 C C . ARG B 1 56 ? -24.703 14.359 -12.227 1 74.62 56 ARG B C 1
ATOM 2699 O O . ARG B 1 56 ? -25.031 14.812 -11.125 1 74.62 56 ARG B O 1
ATOM 2706 N N . ARG B 1 57 ? -23.5 14.516 -12.664 1 79.69 57 ARG B N 1
ATOM 2707 C CA . ARG B 1 57 ? -22.438 15.031 -11.797 1 79.69 57 ARG B CA 1
ATOM 2708 C C . ARG B 1 57 ? -21.953 16.391 -12.289 1 79.69 57 ARG B C 1
ATOM 2710 O O . ARG B 1 57 ? -21.938 16.656 -13.492 1 79.69 57 ARG B O 1
ATOM 2717 N N . ALA B 1 58 ? -21.641 17.25 -11.273 1 85.88 58 ALA B N 1
ATOM 2718 C CA . ALA B 1 58 ? -21.016 18.531 -11.578 1 85.88 58 ALA B CA 1
ATOM 2719 C C . ALA B 1 58 ? -19.5 18.375 -11.75 1 85.88 58 ALA B C 1
ATOM 2721 O O . ALA B 1 58 ? -18.828 17.844 -10.875 1 85.88 58 ALA B O 1
ATOM 2722 N N . GLY B 1 59 ? -19.031 18.719 -12.938 1 87 59 GLY B N 1
ATOM 2723 C CA . GLY B 1 59 ? -17.594 18.688 -13.211 1 87 59 GLY B CA 1
ATOM 2724 C C . GLY B 1 59 ? -17.047 20.016 -13.688 1 87 59 GLY B C 1
ATOM 2725 O O . GLY B 1 59 ? -17.797 20.891 -14.102 1 87 59 GLY B O 1
ATOM 2726 N N . PRO B 1 60 ? -15.703 20.109 -13.648 1 85.06 60 PRO B N 1
ATOM 2727 C CA . PRO B 1 60 ? -15.086 21.375 -14.055 1 85.06 60 PRO B CA 1
ATOM 2728 C C . PRO B 1 60 ? -14.984 21.516 -15.57 1 85.06 60 PRO B C 1
ATOM 2730 O O . PRO B 1 60 ? -14.766 20.531 -16.281 1 85.06 60 PRO B O 1
ATOM 2733 N N . THR B 1 61 ? -15.219 22.797 -16.062 1 84.19 61 THR B N 1
ATOM 2734 C CA . THR B 1 61 ? -14.859 23.156 -17.438 1 84.19 61 THR B CA 1
ATOM 2735 C C . THR B 1 61 ? -13.352 23.281 -17.578 1 84.19 61 THR B C 1
ATOM 2737 O O . THR B 1 61 ? -12.609 23.062 -16.625 1 84.19 61 THR B O 1
ATOM 2740 N N . ALA B 1 62 ? -12.898 23.578 -18.781 1 79.69 62 ALA B N 1
ATOM 2741 C CA . ALA B 1 62 ? -11.477 23.844 -18.969 1 79.69 62 ALA B CA 1
ATOM 2742 C C . ALA B 1 62 ? -11.016 25 -18.078 1 79.69 62 ALA B C 1
ATOM 2744 O O . ALA B 1 62 ? -9.961 24.906 -17.438 1 79.69 62 ALA B O 1
ATOM 2745 N N . ALA B 1 63 ? -11.812 25.969 -18.094 1 79.75 63 ALA B N 1
ATOM 2746 C CA . ALA B 1 63 ? -11.539 27.094 -17.203 1 79.75 63 ALA B CA 1
ATOM 2747 C C . ALA B 1 63 ? -11.625 26.672 -15.742 1 79.75 63 ALA B C 1
ATOM 2749 O O . ALA B 1 63 ? -10.836 27.125 -14.914 1 79.75 63 ALA B O 1
ATOM 2750 N N . GLY B 1 64 ? -12.547 25.797 -15.461 1 84.62 64 GLY B N 1
ATOM 2751 C CA . GLY B 1 64 ? -12.68 25.266 -14.117 1 84.62 64 GLY B CA 1
ATOM 2752 C C . GLY B 1 64 ? -11.461 24.484 -13.664 1 84.62 64 GLY B C 1
ATOM 2753 O O . GLY B 1 64 ? -11.031 24.609 -12.516 1 84.62 64 GLY B O 1
ATOM 2754 N N . MET B 1 65 ? -10.93 23.781 -14.523 1 80.88 65 MET B N 1
ATOM 2755 C CA . MET B 1 65 ? -9.727 23.031 -14.203 1 80.88 65 MET B CA 1
ATOM 2756 C C . MET B 1 65 ? -8.555 23.969 -13.898 1 80.88 65 MET B C 1
ATOM 2758 O O . MET B 1 65 ? -7.789 23.719 -12.969 1 80.88 65 MET B O 1
ATOM 2762 N N . ALA B 1 66 ? -8.492 25 -14.68 1 76.06 66 ALA B N 1
ATOM 2763 C CA . ALA B 1 66 ? -7.453 26 -14.445 1 76.06 66 ALA B CA 1
ATOM 2764 C C . ALA B 1 66 ? -7.637 26.656 -13.086 1 76.06 66 ALA B C 1
ATOM 2766 O O . ALA B 1 66 ? -6.676 26.828 -12.328 1 76.06 66 ALA B O 1
ATOM 2767 N N . LEU B 1 67 ? -8.883 26.984 -12.836 1 79 67 LEU B N 1
ATOM 2768 C CA . LEU B 1 67 ? -9.156 27.641 -11.57 1 79 67 LEU B CA 1
ATOM 2769 C C . LEU B 1 67 ? -8.906 26.703 -10.398 1 79 67 LEU B C 1
ATOM 2771 O O . LEU B 1 67 ? -8.438 27.125 -9.336 1 79 67 LEU B O 1
ATOM 2775 N N . LEU B 1 68 ? -9.211 25.484 -10.656 1 80.31 68 LEU B N 1
ATOM 2776 C CA . LEU B 1 68 ? -8.992 24.484 -9.609 1 80.31 68 LEU B CA 1
ATOM 2777 C C . LEU B 1 68 ? -7.52 24.438 -9.211 1 80.31 68 LEU B C 1
ATOM 2779 O O . LEU B 1 68 ? -7.195 24.375 -8.023 1 80.31 68 LEU B O 1
ATOM 2783 N N . ALA B 1 69 ? -6.742 24.562 -10.148 1 73.25 69 ALA B N 1
ATOM 2784 C CA . ALA B 1 69 ? -5.309 24.578 -9.875 1 73.25 69 ALA B CA 1
ATOM 2785 C C . ALA B 1 69 ? -4.918 25.828 -9.086 1 73.25 69 ALA B C 1
ATOM 2787 O O . ALA B 1 69 ? -4.152 25.734 -8.117 1 73.25 69 ALA B O 1
ATOM 2788 N N . HIS B 1 70 ? -5.527 26.875 -9.492 1 68.88 70 HIS B N 1
ATOM 2789 C CA . HIS B 1 70 ? -5.246 28.141 -8.805 1 68.88 70 HIS B CA 1
ATOM 2790 C C . HIS B 1 70 ? -5.867 28.156 -7.41 1 68.88 70 HIS B C 1
ATOM 2792 O O . HIS B 1 70 ? -5.262 28.656 -6.465 1 68.88 70 HIS B O 1
ATOM 2798 N N . ALA B 1 71 ? -7.055 27.609 -7.34 1 73.62 71 ALA B N 1
ATOM 2799 C CA . ALA B 1 71 ? -7.746 27.578 -6.055 1 73.62 71 ALA B CA 1
ATOM 2800 C C . ALA B 1 71 ? -6.945 26.781 -5.023 1 73.62 71 ALA B C 1
ATOM 2802 O O . ALA B 1 71 ? -6.828 27.188 -3.869 1 73.62 71 ALA B O 1
ATOM 2803 N N . ARG B 1 72 ? -6.414 25.781 -5.504 1 68.12 72 ARG B N 1
ATOM 2804 C CA . ARG B 1 72 ? -5.586 24.984 -4.613 1 68.12 72 ARG B CA 1
ATOM 2805 C C . ARG B 1 72 ? -4.371 25.766 -4.137 1 68.12 72 ARG B C 1
ATOM 2807 O O . ARG B 1 72 ? -4.008 25.703 -2.959 1 68.12 72 ARG B O 1
ATOM 2814 N N . ARG B 1 73 ? -3.859 26.562 -4.988 1 65.38 73 ARG B N 1
ATOM 2815 C CA . ARG B 1 73 ? -2.719 27.406 -4.641 1 65.38 73 ARG B CA 1
ATOM 2816 C C . ARG B 1 73 ? -3.121 28.484 -3.646 1 65.38 73 ARG B C 1
ATOM 2818 O O . ARG B 1 73 ? -2.385 28.766 -2.699 1 65.38 73 ARG B O 1
ATOM 2825 N N . ILE B 1 74 ? -4.238 29.047 -3.871 1 62.66 74 ILE B N 1
ATOM 2826 C CA . ILE B 1 74 ? -4.734 30.109 -3 1 62.66 74 ILE B CA 1
ATOM 2827 C C . ILE B 1 74 ? -5.047 29.531 -1.619 1 62.66 74 ILE B C 1
ATOM 2829 O O . ILE B 1 74 ? -4.668 30.125 -0.6 1 62.66 74 ILE B O 1
ATOM 2833 N N . GLU B 1 75 ? -5.738 28.484 -1.649 1 62.44 75 GLU B N 1
ATOM 2834 C CA . GLU B 1 75 ? -6.062 27.859 -0.371 1 62.44 75 GLU B CA 1
ATOM 2835 C C . GLU B 1 75 ? -4.801 27.516 0.414 1 62.44 75 GLU B C 1
ATOM 2837 O O . GLU B 1 75 ? -4.758 27.688 1.635 1 62.44 75 GLU B O 1
ATOM 2842 N N . ARG B 1 76 ? -3.967 27.281 -0.356 1 59.47 76 ARG B N 1
ATOM 2843 C CA . ARG B 1 76 ? -2.67 26.984 0.246 1 59.47 76 ARG B CA 1
ATOM 2844 C C . ARG B 1 76 ? -2.051 28.234 0.855 1 59.47 76 ARG B C 1
ATOM 2846 O O . ARG B 1 76 ? -1.519 28.188 1.966 1 59.47 76 ARG B O 1
ATOM 2853 N N . ALA B 1 77 ? -2.113 29.266 0.102 1 58.84 77 ALA B N 1
ATOM 2854 C CA . ALA B 1 77 ? -1.563 30.547 0.567 1 58.84 77 ALA B CA 1
ATOM 2855 C C . ALA B 1 77 ? -2.299 31.031 1.81 1 58.84 77 ALA B C 1
ATOM 2857 O O . ALA B 1 77 ? -1.678 31.547 2.746 1 58.84 77 ALA B O 1
ATOM 2858 N N . VAL B 1 78 ? -3.52 30.859 1.837 1 56.84 78 VAL B N 1
ATOM 2859 C CA . VAL B 1 78 ? -4.32 31.25 2.994 1 56.84 78 VAL B CA 1
ATOM 2860 C C . VAL B 1 78 ? -3.949 30.391 4.195 1 56.84 78 VAL B C 1
ATOM 2862 O O . VAL B 1 78 ? -3.758 30.906 5.301 1 56.84 78 VAL B O 1
ATOM 2865 N N . GLY B 1 79 ? -3.914 29.109 3.938 1 55.88 79 GLY B N 1
ATOM 2866 C CA . GLY B 1 79 ? -3.492 28.219 5.004 1 55.88 79 GLY B CA 1
ATOM 2867 C C . GLY B 1 79 ? -2.15 28.594 5.602 1 55.88 79 GLY B C 1
ATOM 2868 O O . GLY B 1 79 ? -1.994 28.609 6.824 1 55.88 79 GLY B O 1
ATOM 2869 N N . GLU B 1 80 ? -1.333 29 4.715 1 56.56 80 GLU B N 1
ATOM 2870 C CA . GLU B 1 80 ? -0.003 29.422 5.137 1 56.56 80 GLU B CA 1
ATOM 2871 C C . GLU B 1 80 ? -0.079 30.672 6.016 1 56.56 80 GLU B C 1
ATOM 2873 O O . GLU B 1 80 ? 0.629 30.781 7.02 1 56.56 80 GLU B O 1
ATOM 2878 N N . ALA B 1 81 ? -0.857 31.531 5.609 1 53.5 81 ALA B N 1
ATOM 2879 C CA . ALA B 1 81 ? -1.022 32.781 6.371 1 53.5 81 ALA B CA 1
ATOM 2880 C C . ALA B 1 81 ? -1.593 32.5 7.758 1 53.5 81 ALA B C 1
ATOM 2882 O O . ALA B 1 81 ? -1.113 33.031 8.758 1 53.5 81 ALA B O 1
ATOM 2883 N N . LEU B 1 82 ? -2.508 31.656 7.746 1 52.81 82 LEU B N 1
ATOM 2884 C CA . LEU B 1 82 ? -3.148 31.344 9.016 1 52.81 82 LEU B CA 1
ATOM 2885 C C . LEU B 1 82 ? -2.188 30.594 9.938 1 52.81 82 LEU B C 1
ATOM 2887 O O . LEU B 1 82 ? -2.164 30.844 11.148 1 52.81 82 LEU B O 1
ATOM 2891 N N . GLU B 1 83 ? -1.541 29.75 9.32 1 53.16 83 GLU B N 1
ATOM 2892 C CA . GLU B 1 83 ? -0.545 29 10.07 1 53.16 83 GLU B CA 1
ATOM 2893 C C . GLU B 1 83 ? 0.519 29.922 10.656 1 53.16 83 GLU B C 1
ATOM 2895 O O . GLU B 1 83 ? 0.967 29.734 11.789 1 53.16 83 GLU B O 1
ATOM 2900 N N . GLU B 1 84 ? 0.871 30.828 9.859 1 51.09 84 GLU B N 1
ATOM 2901 C CA . GLU B 1 84 ? 1.858 31.797 10.328 1 51.09 84 GLU B CA 1
ATOM 2902 C C . GLU B 1 84 ? 1.312 32.625 11.484 1 51.09 84 GLU B C 1
ATOM 2904 O O . GLU B 1 84 ? 2.066 33.031 12.367 1 51.09 84 GLU B O 1
ATOM 2909 N N . LEU B 1 85 ? 0.068 32.781 11.477 1 49.03 85 LEU B N 1
ATOM 2910 C CA . LEU B 1 85 ? -0.544 33.625 12.516 1 49.03 85 LEU B CA 1
ATOM 2911 C C . LEU B 1 85 ? -0.864 32.781 13.75 1 49.03 85 LEU B C 1
ATOM 2913 O O . LEU B 1 85 ? -1.018 33.344 14.844 1 49.03 85 LEU B O 1
ATOM 2917 N N . ALA B 1 86 ? -0.868 31.484 13.539 1 47.03 86 ALA B N 1
ATOM 2918 C CA . ALA B 1 86 ? -1.273 30.562 14.586 1 47.03 86 ALA B CA 1
ATOM 2919 C C . ALA B 1 86 ? -0.337 30.656 15.789 1 47.03 86 ALA B C 1
ATOM 2921 O O . ALA B 1 86 ? -0.79 30.688 16.938 1 47.03 86 ALA B O 1
ATOM 2922 N N . PRO B 1 87 ? 0.909 30.656 15.539 1 44.38 87 PRO B N 1
ATOM 2923 C CA . PRO B 1 87 ? 1.728 30.734 16.75 1 44.38 87 PRO B CA 1
ATOM 2924 C C . PRO B 1 87 ? 1.344 31.906 17.641 1 44.38 87 PRO B C 1
ATOM 2926 O O . PRO B 1 87 ? 1.632 31.891 18.844 1 44.38 87 PRO B O 1
ATOM 2929 N N . HIS B 1 88 ? 0.952 32.906 17.062 1 44.62 88 HIS B N 1
ATOM 2930 C CA . HIS B 1 88 ? 0.648 34.062 17.906 1 44.62 88 HIS B CA 1
ATOM 2931 C C . HIS B 1 88 ? -0.555 33.781 18.797 1 44.62 88 HIS B C 1
ATOM 2933 O O . HIS B 1 88 ? -0.872 34.594 19.688 1 44.62 88 HIS B O 1
ATOM 2939 N N . ALA B 1 89 ? -1.289 32.656 18.578 1 41.44 89 ALA B N 1
ATOM 2940 C CA . ALA B 1 89 ? -2.277 32.25 19.578 1 41.44 89 ALA B CA 1
ATOM 2941 C C . ALA B 1 89 ? -1.65 31.359 20.641 1 41.44 89 ALA B C 1
ATOM 2943 O O . ALA B 1 89 ? -0.624 30.719 20.406 1 41.44 89 ALA B O 1
ATOM 2944 N N . ALA B 1 90 ? -1.769 31.375 21.891 1 42.09 90 ALA B N 1
ATOM 2945 C CA . ALA B 1 90 ? -1.366 30.609 23.078 1 42.09 90 ALA B CA 1
ATOM 2946 C C . ALA B 1 90 ? -1.516 29.109 22.844 1 42.09 90 ALA B C 1
ATOM 2948 O O . ALA B 1 90 ? -2.588 28.641 22.469 1 42.09 90 ALA B O 1
ATOM 2949 N N . GLY B 1 91 ? -0.25 28.359 22.766 1 51.28 91 GLY B N 1
ATOM 2950 C CA . GLY B 1 91 ? -0.047 26.922 22.766 1 51.28 91 GLY B CA 1
ATOM 2951 C C . GLY B 1 91 ? 0.36 26.375 21.406 1 51.28 91 GLY B C 1
ATOM 2952 O O . GLY B 1 91 ? 0.245 27.078 20.391 1 51.28 91 GLY B O 1
ATOM 2953 N N . VAL B 1 92 ? 1.431 25.469 21.422 1 56.34 92 VAL B N 1
ATOM 2954 C CA . VAL B 1 92 ? 1.836 24.812 20.188 1 56.34 92 VAL B CA 1
ATOM 2955 C C . VAL B 1 92 ? 0.609 24.234 19.469 1 56.34 92 VAL B C 1
ATOM 2957 O O . VAL B 1 92 ? 0.057 23.219 19.891 1 56.34 92 VAL B O 1
ATOM 2960 N N . ALA B 1 93 ? -0.242 25.109 18.891 1 61.16 93 ALA B N 1
ATOM 2961 C CA . ALA B 1 93 ? -1.388 24.797 18.047 1 61.16 93 ALA B CA 1
ATOM 2962 C C . ALA B 1 93 ? -1.036 24.922 16.578 1 61.16 93 ALA B C 1
ATOM 2964 O O . ALA B 1 93 ? 0.002 25.5 16.219 1 61.16 93 ALA B O 1
ATOM 2965 N N . GLY B 1 94 ? -1.457 24.078 15.727 1 76.25 94 GLY B N 1
ATOM 2966 C CA . GLY B 1 94 ? -1.297 24.141 14.281 1 76.25 94 GLY B CA 1
ATOM 2967 C C . GLY B 1 94 ? -1.414 22.797 13.602 1 76.25 94 GLY B C 1
ATOM 2968 O O . GLY B 1 94 ? -1.914 21.844 14.203 1 76.25 94 GLY B O 1
ATOM 2969 N N . ARG B 1 95 ? -1.162 22.891 12.352 1 85.62 95 ARG B N 1
ATOM 2970 C CA . ARG B 1 95 ? -1.288 21.703 11.516 1 85.62 95 ARG B CA 1
ATOM 2971 C C . ARG B 1 95 ? 0.029 21.391 10.812 1 85.62 95 ARG B C 1
ATOM 2973 O O . ARG B 1 95 ? 0.72 22.297 10.336 1 85.62 95 ARG B O 1
ATOM 2980 N N . VAL B 1 96 ? 0.457 20.172 10.969 1 92.06 96 VAL B N 1
ATOM 2981 C CA . VAL B 1 96 ? 1.645 19.703 10.258 1 92.06 96 VAL B CA 1
ATOM 2982 C C . VAL B 1 96 ? 1.273 18.547 9.328 1 92.06 96 VAL B C 1
ATOM 2984 O O . VAL B 1 96 ? 0.704 17.547 9.766 1 92.06 96 VAL B O 1
ATOM 2987 N N . ARG B 1 97 ? 1.544 18.719 8.055 1 93.88 97 ARG B N 1
ATOM 2988 C CA . ARG B 1 97 ? 1.299 17.688 7.043 1 93.88 97 ARG B CA 1
ATOM 2989 C C . ARG B 1 97 ? 2.604 17.047 6.594 1 93.88 97 ARG B C 1
ATOM 2991 O O . ARG B 1 97 ? 3.469 17.703 6.02 1 93.88 97 ARG B O 1
ATOM 2998 N N . ILE B 1 98 ? 2.676 15.711 6.785 1 96.25 98 ILE B N 1
ATOM 2999 C CA . ILE B 1 98 ? 3.922 15.016 6.48 1 96.25 98 ILE B CA 1
ATOM 3000 C C . ILE B 1 98 ? 3.684 13.984 5.375 1 96.25 98 ILE B C 1
ATOM 3002 O O . ILE B 1 98 ? 2.668 13.289 5.375 1 96.25 98 ILE B O 1
ATOM 3006 N N . GLY B 1 99 ? 4.547 13.953 4.395 1 97.12 99 GLY B N 1
ATOM 3007 C CA . GLY B 1 99 ? 4.582 12.93 3.363 1 97.12 99 GLY B CA 1
ATOM 3008 C C . GLY B 1 99 ? 5.75 11.977 3.504 1 97.12 99 GLY B C 1
ATOM 3009 O O . GLY B 1 99 ? 6.867 12.398 3.814 1 97.12 99 GLY B O 1
ATOM 3010 N N . THR B 1 100 ? 5.477 10.688 3.289 1 96.31 100 THR B N 1
ATOM 3011 C CA . THR B 1 100 ? 6.551 9.711 3.402 1 96.31 100 THR B CA 1
ATOM 3012 C C . THR B 1 100 ? 6.195 8.422 2.654 1 96.31 100 THR B C 1
ATOM 3014 O O . THR B 1 100 ? 5.074 8.281 2.162 1 96.31 100 THR B O 1
ATOM 3017 N N . GLY B 1 101 ? 7.199 7.617 2.453 1 94.5 101 GLY B N 1
ATOM 3018 C CA . GLY B 1 101 ? 6.914 6.293 1.929 1 94.5 101 GLY B CA 1
ATOM 3019 C C . GLY B 1 101 ? 6.203 5.395 2.924 1 94.5 101 GLY B C 1
ATOM 3020 O O . GLY B 1 101 ? 6.211 5.668 4.129 1 94.5 101 GLY B O 1
ATOM 3021 N N . ALA B 1 102 ? 5.672 4.332 2.379 1 93.06 102 ALA B N 1
ATOM 3022 C CA . ALA B 1 102 ? 4.875 3.428 3.201 1 93.06 102 ALA B CA 1
ATOM 3023 C C . ALA B 1 102 ? 5.723 2.783 4.289 1 93.06 102 ALA B C 1
ATOM 3025 O O . ALA B 1 102 ? 5.281 2.645 5.434 1 93.06 102 ALA B O 1
ATOM 3026 N N . THR B 1 103 ? 6.91 2.371 3.98 1 94.75 103 THR B N 1
ATOM 3027 C CA . THR B 1 103 ? 7.77 1.677 4.934 1 94.75 103 THR B CA 1
ATOM 3028 C C . THR B 1 103 ? 8.086 2.57 6.129 1 94.75 103 THR B C 1
ATOM 3030 O O . THR B 1 103 ? 7.91 2.162 7.277 1 94.75 103 THR B O 1
ATOM 3033 N N . ALA B 1 104 ? 8.523 3.785 5.848 1 94.44 104 ALA B N 1
ATOM 3034 C CA . ALA B 1 104 ? 8.836 4.711 6.934 1 94.44 104 ALA B CA 1
ATOM 3035 C C . ALA B 1 104 ? 7.582 5.07 7.727 1 94.44 104 ALA B C 1
ATOM 3037 O O . ALA B 1 104 ? 7.645 5.277 8.938 1 94.44 104 ALA B O 1
ATOM 3038 N N . CYS B 1 105 ? 6.508 5.191 7.074 1 96.12 105 CYS B N 1
ATOM 3039 C CA . CYS B 1 105 ? 5.238 5.5 7.723 1 96.12 105 CYS B CA 1
ATOM 3040 C C . CYS B 1 105 ? 4.883 4.438 8.758 1 96.12 105 CYS B C 1
ATOM 3042 O O . CYS B 1 105 ? 4.363 4.758 9.828 1 96.12 105 CYS B O 1
ATOM 3044 N N . ILE B 1 106 ? 5.172 3.219 8.492 1 96.44 106 ILE B N 1
ATOM 3045 C CA . ILE B 1 106 ? 4.754 2.088 9.312 1 96.44 106 ILE B CA 1
ATOM 3046 C C . ILE B 1 106 ? 5.773 1.854 10.43 1 96.44 106 ILE B C 1
ATOM 3048 O O . ILE B 1 106 ? 5.402 1.545 11.562 1 96.44 106 ILE B O 1
ATOM 3052 N N . TYR B 1 107 ? 7.035 2.107 10.148 1 95.94 107 TYR B N 1
ATOM 3053 C CA . TYR B 1 107 ? 8.047 1.567 11.047 1 95.94 107 TYR B CA 1
ATOM 3054 C C . TYR B 1 107 ? 8.797 2.688 11.758 1 95.94 107 TYR B C 1
ATOM 3056 O O . TYR B 1 107 ? 9.477 2.449 12.766 1 95.94 107 TYR B O 1
ATOM 3064 N N . LEU B 1 108 ? 8.68 3.848 11.273 1 94.06 108 LEU B N 1
ATOM 3065 C CA . LEU B 1 108 ? 9.469 4.926 11.852 1 94.06 108 LEU B CA 1
ATOM 3066 C C . LEU B 1 108 ? 8.57 5.988 12.477 1 94.06 108 LEU B C 1
ATOM 3068 O O . LEU B 1 108 ? 8.742 6.34 13.641 1 94.06 108 LEU B O 1
ATOM 3072 N N . LEU B 1 109 ? 7.523 6.434 11.852 1 94.75 109 LEU B N 1
ATOM 3073 C CA . LEU B 1 109 ? 6.738 7.609 12.219 1 94.75 109 LEU B CA 1
ATOM 3074 C C . LEU B 1 109 ? 5.926 7.348 13.484 1 94.75 109 LEU B C 1
ATOM 3076 O O . LEU B 1 109 ? 5.777 8.234 14.328 1 94.75 109 LEU B O 1
ATOM 3080 N N . PRO B 1 110 ? 5.398 6.148 13.641 1 94.25 110 PRO B N 1
ATOM 3081 C CA . PRO B 1 110 ? 4.488 5.945 14.766 1 94.25 110 PRO B CA 1
ATOM 3082 C C . PRO B 1 110 ? 5.125 6.305 16.109 1 94.25 110 PRO B C 1
ATOM 3084 O O . PRO B 1 110 ? 4.492 6.957 16.938 1 94.25 110 PRO B O 1
ATOM 3087 N N . ASP B 1 111 ? 6.324 5.973 16.297 1 91.44 111 ASP B N 1
ATOM 3088 C CA . ASP B 1 111 ? 7.004 6.281 17.547 1 91.44 111 ASP B CA 1
ATOM 3089 C C . ASP B 1 111 ? 7.176 7.789 17.719 1 91.44 111 ASP B C 1
ATOM 3091 O O . ASP B 1 111 ? 6.965 8.32 18.812 1 91.44 111 ASP B O 1
ATOM 3095 N N . VAL B 1 112 ? 7.512 8.391 16.688 1 93.69 112 VAL B N 1
ATOM 3096 C CA . VAL B 1 112 ? 7.711 9.836 16.688 1 93.69 112 VAL B CA 1
ATOM 3097 C C . VAL B 1 112 ? 6.387 10.547 16.969 1 93.69 112 VAL B C 1
ATOM 3099 O O . VAL B 1 112 ? 6.324 11.461 17.797 1 93.69 112 VAL B O 1
ATOM 3102 N N . LEU B 1 113 ? 5.383 10.094 16.359 1 94.31 113 LEU B N 1
ATOM 3103 C CA . LEU B 1 113 ? 4.09 10.766 16.422 1 94.31 113 LEU B CA 1
ATOM 3104 C C . LEU B 1 113 ? 3.42 10.531 17.766 1 94.31 113 LEU B C 1
ATOM 3106 O O . LEU B 1 113 ? 2.719 11.406 18.281 1 94.31 113 LEU B O 1
ATOM 3110 N N . ARG B 1 114 ? 3.59 9.359 18.344 1 91.56 114 ARG B N 1
ATOM 3111 C CA . ARG B 1 114 ? 3.055 9.07 19.656 1 91.56 114 ARG B CA 1
ATOM 3112 C C . ARG B 1 114 ? 3.572 10.078 20.688 1 91.56 114 ARG B C 1
ATOM 3114 O O . ARG B 1 114 ? 2.791 10.648 21.453 1 91.56 114 ARG B O 1
ATOM 3121 N N . GLY B 1 115 ? 4.84 10.297 20.656 1 89.44 115 GLY B N 1
ATOM 3122 C CA . GLY B 1 115 ? 5.441 11.258 21.562 1 89.44 115 GLY B CA 1
ATOM 3123 C C . GLY B 1 115 ? 4.938 12.672 21.359 1 89.44 115 GLY B C 1
ATOM 3124 O O . GLY B 1 115 ? 4.66 13.391 22.312 1 89.44 115 GLY B O 1
ATOM 3125 N N . LEU B 1 116 ? 4.793 13.07 20.156 1 90.44 116 LEU B N 1
ATOM 3126 C CA . LEU B 1 116 ? 4.348 14.414 19.812 1 90.44 116 LEU B CA 1
ATOM 3127 C C . LEU B 1 116 ? 2.9 14.633 20.25 1 90.44 116 LEU B C 1
ATOM 3129 O O . LEU B 1 116 ? 2.557 15.695 20.766 1 90.44 116 LEU B O 1
ATOM 3133 N N . ARG B 1 117 ? 2.113 13.617 20 1 87 117 ARG B N 1
ATOM 3134 C CA . ARG B 1 117 ? 0.703 13.711 20.359 1 87 117 ARG B CA 1
ATOM 3135 C C . ARG B 1 117 ? 0.532 13.859 21.859 1 87 117 ARG B C 1
ATOM 3137 O O . ARG B 1 117 ? -0.347 14.594 22.328 1 87 117 ARG B O 1
ATOM 3144 N N . GLN B 1 118 ? 1.259 13.18 22.625 1 84.75 118 GLN B N 1
ATOM 3145 C CA . GLN B 1 118 ? 1.194 13.242 24.078 1 84.75 118 GLN B CA 1
ATOM 3146 C C . GLN B 1 118 ? 1.646 14.602 24.594 1 84.75 118 GLN B C 1
ATOM 3148 O O . GLN B 1 118 ? 1.044 15.156 25.516 1 84.75 118 GLN B O 1
ATOM 3153 N N . ARG B 1 119 ? 2.627 15.195 24 1 86.94 119 ARG B N 1
ATOM 3154 C CA . ARG B 1 119 ? 3.209 16.453 24.438 1 86.94 119 ARG B CA 1
ATOM 3155 C C . ARG B 1 119 ? 2.383 17.641 23.953 1 86.94 119 ARG B C 1
ATOM 3157 O O . ARG B 1 119 ? 2.266 18.656 24.641 1 86.94 119 ARG B O 1
ATOM 3164 N N . PHE B 1 120 ? 1.873 17.453 22.734 1 87.94 120 PHE B N 1
ATOM 3165 C CA . PHE B 1 120 ? 1.13 18.531 22.109 1 87.94 120 PHE B CA 1
ATOM 3166 C C . PHE B 1 120 ? -0.213 18.047 21.578 1 87.94 120 PHE B C 1
ATOM 3168 O O . PHE B 1 120 ? -0.42 17.969 20.375 1 87.94 120 PHE B O 1
ATOM 3175 N N . PRO B 1 121 ? -1.176 17.844 22.406 1 82.62 121 PRO B N 1
ATOM 3176 C CA . PRO B 1 121 ? -2.461 17.266 22 1 82.62 121 PRO B CA 1
ATOM 3177 C C . PRO B 1 121 ? -3.234 18.156 21.031 1 82.62 121 PRO B C 1
ATOM 3179 O O . PRO B 1 121 ? -4.109 17.656 20.312 1 82.62 121 PRO B O 1
ATOM 3182 N N . ALA B 1 122 ? -2.891 19.406 20.953 1 81.44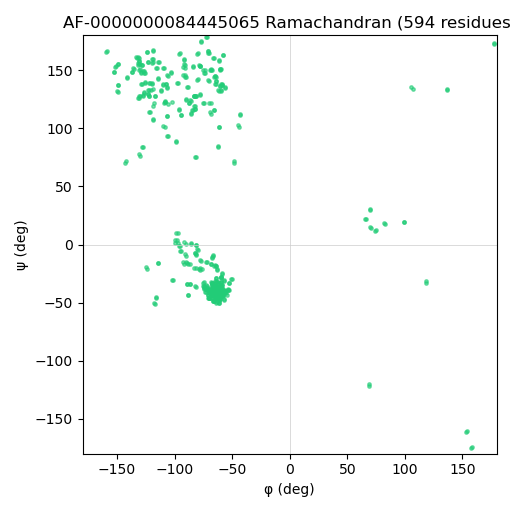 122 ALA B N 1
ATOM 3183 C CA . ALA B 1 122 ? -3.629 20.328 20.094 1 81.44 122 ALA B CA 1
ATOM 3184 C C . ALA B 1 122 ? -3.027 20.391 18.703 1 81.44 122 ALA B C 1
ATOM 3186 O O . ALA B 1 122 ? -3.615 20.969 17.781 1 81.44 122 ALA B O 1
ATOM 3187 N N . LEU B 1 123 ? -1.905 19.781 18.547 1 85.94 123 LEU B N 1
ATOM 3188 C CA . LEU B 1 123 ? -1.253 19.75 17.234 1 85.94 123 LEU B CA 1
ATOM 3189 C C . LEU B 1 123 ? -1.959 18.766 16.312 1 85.94 123 LEU B C 1
ATOM 3191 O O . LEU B 1 123 ? -2.127 17.594 16.641 1 85.94 123 LEU B O 1
ATOM 3195 N N . GLU B 1 124 ? -2.414 19.312 15.18 1 87.62 124 GLU B N 1
ATOM 3196 C CA . GLU B 1 124 ? -3.018 18.453 14.172 1 87.62 124 GLU B CA 1
ATOM 3197 C C . GLU B 1 124 ? -1.959 17.891 13.227 1 87.62 124 GLU B C 1
ATOM 3199 O O . GLU B 1 124 ? -1.213 18.641 12.602 1 87.62 124 GLU B O 1
ATOM 3204 N N . ILE B 1 125 ? -1.884 16.578 13.172 1 92.19 125 ILE B N 1
ATOM 3205 C CA . ILE B 1 125 ? -0.894 15.922 12.328 1 92.19 125 ILE B CA 1
ATOM 3206 C C . ILE B 1 125 ? -1.598 15.109 11.25 1 92.19 125 ILE B C 1
ATOM 3208 O O . ILE B 1 125 ? -2.498 14.32 11.547 1 92.19 125 ILE B O 1
ATOM 3212 N N . THR B 1 126 ? -1.217 15.336 10.016 1 93.12 126 THR B N 1
ATOM 3213 C CA . THR B 1 126 ? -1.703 14.531 8.906 1 93.12 126 THR B CA 1
ATOM 3214 C C . THR B 1 126 ? -0.541 13.875 8.164 1 93.12 126 THR B C 1
ATOM 3216 O O . THR B 1 126 ? 0.508 14.492 7.973 1 93.12 126 THR B O 1
ATOM 3219 N N . VAL B 1 127 ? -0.772 12.617 7.801 1 95.44 127 VAL B N 1
ATOM 3220 C CA . VAL B 1 127 ? 0.25 11.844 7.098 1 95.44 127 VAL B CA 1
ATOM 3221 C C . VAL B 1 127 ? -0.28 11.406 5.738 1 95.44 127 VAL B C 1
ATOM 3223 O O . VAL B 1 127 ? -1.438 11 5.617 1 95.44 127 VAL B O 1
ATOM 3226 N N . ARG B 1 128 ? 0.571 11.508 4.777 1 94.06 128 ARG B N 1
ATOM 3227 C CA . ARG B 1 128 ? 0.294 10.984 3.443 1 94.06 128 ARG B CA 1
ATOM 3228 C C . ARG B 1 128 ? 1.433 10.094 2.955 1 94.06 128 ARG B C 1
ATOM 3230 O O . ARG B 1 128 ? 2.605 10.406 3.17 1 94.06 128 ARG B O 1
ATOM 3237 N N . THR B 1 129 ? 0.965 9.023 2.355 1 93.38 129 THR B N 1
ATOM 3238 C CA . THR B 1 129 ? 1.986 8.125 1.823 1 93.38 129 THR B CA 1
ATOM 3239 C C . THR B 1 129 ? 2.113 8.289 0.311 1 93.38 129 THR B C 1
ATOM 3241 O O . THR B 1 129 ? 1.134 8.609 -0.369 1 93.38 129 THR B O 1
ATOM 3244 N N . GLY B 1 130 ? 3.326 8.094 -0.201 1 91.25 130 GLY B N 1
ATOM 3245 C CA . GLY B 1 130 ? 3.641 8.164 -1.619 1 91.25 130 GLY B CA 1
ATOM 3246 C C . GLY B 1 130 ? 5.117 7.957 -1.914 1 91.25 130 GLY B C 1
ATOM 3247 O O . GLY B 1 130 ? 5.93 7.844 -0.994 1 91.25 130 GLY B O 1
ATOM 3248 N N . ASN B 1 131 ? 5.383 7.863 -3.164 1 92.38 131 ASN B N 1
ATOM 3249 C CA . ASN B 1 131 ? 6.793 7.793 -3.521 1 92.38 131 ASN B CA 1
ATOM 3250 C C . ASN B 1 131 ? 7.461 9.164 -3.443 1 92.38 131 ASN B C 1
ATOM 3252 O O . ASN B 1 131 ? 6.797 10.172 -3.197 1 92.38 131 ASN B O 1
ATOM 3256 N N . THR B 1 132 ? 8.688 9.195 -3.631 1 94.81 132 THR B N 1
ATOM 3257 C CA . THR B 1 132 ? 9.461 10.414 -3.447 1 94.81 132 THR B CA 1
ATOM 3258 C C . THR B 1 132 ? 8.969 11.508 -4.395 1 94.81 132 THR B C 1
ATOM 3260 O O . THR B 1 132 ? 8.766 12.656 -3.977 1 94.81 132 THR B O 1
ATOM 3263 N N . ALA B 1 133 ? 8.75 11.188 -5.621 1 94.25 133 ALA B N 1
ATOM 3264 C CA . ALA B 1 133 ? 8.32 12.172 -6.609 1 94.25 133 ALA B CA 1
ATOM 3265 C C . ALA B 1 133 ? 6.98 12.789 -6.223 1 94.25 133 ALA B C 1
ATOM 3267 O O . ALA B 1 133 ? 6.785 14 -6.344 1 94.25 133 ALA B O 1
ATOM 3268 N N . GLU B 1 134 ? 6.109 12 -5.789 1 93.81 134 GLU B N 1
ATOM 3269 C CA . GLU B 1 134 ? 4.785 12.445 -5.379 1 93.81 134 GLU B CA 1
ATOM 3270 C C . GLU B 1 134 ? 4.863 13.359 -4.156 1 93.81 134 GLU B C 1
ATOM 3272 O O . GLU B 1 134 ? 4.172 14.375 -4.09 1 93.81 134 GLU B O 1
ATOM 3277 N N . VAL B 1 135 ? 5.68 13 -3.256 1 96.19 135 VAL B N 1
ATOM 3278 C CA . VAL B 1 135 ? 5.832 13.766 -2.025 1 96.19 135 VAL B CA 1
ATOM 3279 C C . VAL B 1 135 ? 6.465 15.125 -2.338 1 96.19 135 VAL B C 1
ATOM 3281 O O . VAL B 1 135 ? 6.016 16.156 -1.838 1 96.19 135 VAL B O 1
ATOM 3284 N N . LEU B 1 136 ? 7.453 15.102 -3.184 1 96.25 136 LEU B N 1
ATOM 3285 C CA . LEU B 1 136 ? 8.109 16.359 -3.547 1 96.25 136 LEU B CA 1
ATOM 3286 C C . LEU B 1 136 ? 7.145 17.297 -4.262 1 96.25 136 LEU B C 1
ATOM 3288 O O . LEU B 1 136 ? 7.133 18.5 -4 1 96.25 136 LEU B O 1
ATOM 3292 N N . LYS B 1 137 ? 6.391 16.703 -5.156 1 95.19 137 LYS B N 1
ATOM 3293 C CA . LYS B 1 137 ? 5.391 17.5 -5.859 1 95.19 137 LYS B CA 1
ATOM 3294 C C . LYS B 1 137 ? 4.406 18.141 -4.883 1 95.19 137 LYS B C 1
ATOM 3296 O O . LYS B 1 137 ? 4.059 19.312 -5.016 1 95.19 137 LYS B O 1
ATOM 3301 N N . ALA B 1 138 ? 4 17.406 -3.926 1 94.5 138 ALA B N 1
ATOM 3302 C CA . ALA B 1 138 ? 3.053 17.891 -2.926 1 94.5 138 ALA B CA 1
ATOM 3303 C C . ALA B 1 138 ? 3.678 18.984 -2.062 1 94.5 138 ALA B C 1
ATOM 3305 O O . ALA B 1 138 ? 2.994 19.922 -1.649 1 94.5 138 ALA B O 1
ATOM 3306 N N . ILE B 1 139 ? 4.918 18.859 -1.761 1 94.56 139 ILE B N 1
ATOM 3307 C CA . ILE B 1 139 ? 5.629 19.891 -0.997 1 94.56 139 ILE B CA 1
ATOM 3308 C C . ILE B 1 139 ? 5.758 21.156 -1.83 1 94.56 139 ILE B C 1
ATOM 3310 O O . ILE B 1 139 ? 5.539 22.266 -1.327 1 94.56 139 ILE B O 1
ATOM 3314 N N . GLU B 1 140 ? 6.094 20.906 -3.049 1 91.44 140 GLU B N 1
ATOM 3315 C CA . GLU B 1 140 ? 6.219 22.047 -3.961 1 91.44 140 GLU B CA 1
ATOM 3316 C C . GLU B 1 140 ? 4.91 22.828 -4.051 1 91.44 140 GLU B C 1
ATOM 3318 O O . GLU B 1 140 ? 4.918 24.047 -4.098 1 91.44 140 GLU B O 1
ATOM 3323 N N . GLU B 1 141 ? 3.859 22.109 -4.051 1 86.81 141 GLU B N 1
ATOM 3324 C CA . GLU B 1 141 ? 2.529 22.703 -4.168 1 86.81 141 GLU B CA 1
ATOM 3325 C C . GLU B 1 141 ? 1.995 23.125 -2.805 1 86.81 141 GLU B C 1
ATOM 3327 O O . GLU B 1 141 ? 0.843 23.547 -2.689 1 86.81 141 GLU B O 1
ATOM 3332 N N . ASN B 1 142 ? 2.762 22.922 -1.796 1 86.19 142 ASN B N 1
ATOM 3333 C CA . ASN B 1 142 ? 2.439 23.281 -0.421 1 86.19 142 ASN B CA 1
ATOM 3334 C C . ASN B 1 142 ? 1.263 22.469 0.114 1 86.19 142 ASN B C 1
ATOM 3336 O O . ASN B 1 142 ? 0.529 22.938 0.988 1 86.19 142 ASN B O 1
ATOM 3340 N N . ALA B 1 143 ? 1.078 21.391 -0.494 1 89.19 143 ALA B N 1
ATOM 3341 C CA . ALA B 1 143 ? 0.082 20.453 0.013 1 89.19 143 ALA B CA 1
ATOM 3342 C C . ALA B 1 143 ? 0.625 19.672 1.203 1 89.19 143 ALA B C 1
ATOM 3344 O O . ALA B 1 143 ? -0.143 19.141 2.004 1 89.19 143 ALA B O 1
ATOM 3345 N N . LEU B 1 144 ? 1.928 19.609 1.298 1 94.44 144 LEU B N 1
ATOM 3346 C CA . LEU B 1 144 ? 2.654 19.031 2.416 1 94.44 144 LEU B CA 1
ATOM 3347 C C . LEU B 1 144 ? 3.652 20.016 3 1 94.44 144 LEU B C 1
ATOM 3349 O O . LEU B 1 144 ? 4.207 20.844 2.275 1 94.44 144 LEU B O 1
ATOM 3353 N N . ASP B 1 145 ? 3.83 19.891 4.312 1 93.56 145 ASP B N 1
ATOM 3354 C CA . ASP B 1 145 ? 4.766 20.781 4.988 1 93.56 145 ASP B CA 1
ATOM 3355 C C . ASP B 1 145 ? 6.176 20.188 4.996 1 93.56 145 ASP B C 1
ATOM 3357 O O . ASP B 1 145 ? 7.16 20.938 4.973 1 93.56 145 ASP B O 1
ATOM 3361 N N . LEU B 1 146 ? 6.258 18.891 5.094 1 95.69 146 LEU B N 1
ATOM 3362 C CA . LEU B 1 146 ? 7.547 18.203 5.137 1 95.69 146 LEU B CA 1
ATOM 3363 C C . LEU B 1 146 ? 7.438 16.797 4.551 1 95.69 146 LEU B C 1
ATOM 3365 O O . LEU B 1 146 ? 6.34 16.234 4.477 1 95.69 146 LEU B O 1
ATOM 3369 N N . GLY B 1 147 ? 8.578 16.375 4.062 1 97.38 147 GLY B N 1
ATOM 3370 C CA . GLY B 1 147 ? 8.68 15.016 3.539 1 97.38 147 GLY B CA 1
ATOM 3371 C C . GLY B 1 147 ? 9.812 14.219 4.16 1 97.38 147 GLY B C 1
ATOM 3372 O O . GLY B 1 147 ? 10.859 14.773 4.496 1 97.38 147 GLY B O 1
ATOM 3373 N N . LEU B 1 148 ? 9.586 13.016 4.449 1 96.81 148 LEU B N 1
ATOM 3374 C CA . LEU B 1 148 ? 10.609 12.008 4.734 1 96.81 148 LEU B CA 1
ATOM 3375 C C . LEU B 1 148 ? 10.711 11 3.594 1 96.81 148 LEU B C 1
ATOM 3377 O O . LEU B 1 148 ? 9.914 10.062 3.514 1 96.81 148 LEU B O 1
ATOM 3381 N N . VAL B 1 149 ? 11.734 11.172 2.742 1 96.75 149 VAL B N 1
ATOM 3382 C CA . VAL B 1 149 ? 11.719 10.438 1.485 1 96.75 149 VAL B CA 1
ATOM 3383 C C . VAL B 1 149 ? 13.086 9.789 1.253 1 96.75 149 VAL B C 1
ATOM 3385 O O . VAL B 1 149 ? 14.062 10.141 1.911 1 96.75 149 VAL B O 1
ATOM 3388 N N . THR B 1 150 ? 13.031 8.852 0.418 1 95.81 150 THR B N 1
ATOM 3389 C CA . THR B 1 150 ? 14.266 8.219 -0.043 1 95.81 150 THR B CA 1
ATOM 3390 C C . THR B 1 150 ? 14.969 9.094 -1.079 1 95.81 150 THR B C 1
ATOM 3392 O O . THR B 1 150 ? 14.344 9.562 -2.033 1 95.81 150 THR B O 1
ATOM 3395 N N . LEU B 1 151 ? 16.219 9.328 -0.859 1 94.62 151 LEU B N 1
ATOM 3396 C CA . LEU B 1 151 ? 17 10.102 -1.817 1 94.62 151 LEU B CA 1
ATOM 3397 C C . LEU B 1 151 ? 17.188 9.328 -3.119 1 94.62 151 LEU B C 1
ATOM 3399 O O . LEU B 1 151 ? 17.172 8.094 -3.123 1 94.62 151 LEU B O 1
ATOM 3403 N N . PRO B 1 152 ? 17.297 10.039 -4.207 1 93.94 152 PRO B N 1
ATOM 3404 C CA . PRO B 1 152 ? 17.5 11.484 -4.367 1 93.94 152 PRO B CA 1
ATOM 3405 C C . PRO B 1 152 ? 16.203 12.273 -4.309 1 93.94 152 PRO B C 1
ATOM 3407 O O . PRO B 1 152 ? 15.125 11.727 -4.562 1 93.94 152 PRO B O 1
ATOM 3410 N N . ALA B 1 153 ? 16.328 13.453 -3.928 1 93.5 153 ALA B N 1
ATOM 3411 C CA . ALA B 1 153 ? 15.258 14.445 -3.908 1 93.5 153 ALA B CA 1
ATOM 3412 C C . ALA B 1 153 ? 15.68 15.727 -4.613 1 93.5 153 ALA B C 1
ATOM 3414 O O . ALA B 1 153 ? 16.016 16.719 -3.963 1 93.5 153 ALA B O 1
ATOM 3415 N N . PRO B 1 154 ? 15.531 15.695 -5.902 1 89.06 154 PRO B N 1
ATOM 3416 C CA . PRO B 1 154 ? 16.047 16.828 -6.66 1 89.06 154 PRO B CA 1
ATOM 3417 C C . PRO B 1 154 ? 15.125 18.062 -6.582 1 89.06 154 PRO B C 1
ATOM 3419 O O . PRO B 1 154 ? 13.922 17.906 -6.383 1 89.06 154 PRO B O 1
ATOM 3422 N N . GLY B 1 155 ? 15.648 19.203 -6.742 1 88.38 155 GLY B N 1
ATOM 3423 C CA . GLY B 1 155 ? 14.906 20.453 -6.785 1 88.38 155 GLY B CA 1
ATOM 3424 C C . GLY B 1 155 ? 15.562 21.562 -5.984 1 88.38 155 GLY B C 1
ATOM 3425 O O . GLY B 1 155 ? 15.93 21.359 -4.824 1 88.38 155 GLY B O 1
ATOM 3426 N N . ARG B 1 156 ? 15.648 22.656 -6.523 1 87.25 156 ARG B N 1
ATOM 3427 C CA . ARG B 1 156 ? 16.312 23.797 -5.887 1 87.25 156 ARG B CA 1
ATOM 3428 C C . ARG B 1 156 ? 15.414 24.422 -4.832 1 87.25 156 ARG B C 1
ATOM 3430 O O . ARG B 1 156 ? 15.891 25.141 -3.943 1 87.25 156 ARG B O 1
ATOM 3437 N N . ALA B 1 157 ? 14.219 24.141 -4.98 1 91.56 157 ALA B N 1
ATOM 3438 C CA . ALA B 1 157 ? 13.25 24.781 -4.094 1 91.56 157 ALA B CA 1
ATOM 3439 C C . ALA B 1 157 ? 13.211 24.078 -2.736 1 91.56 157 ALA B C 1
ATOM 3441 O O . ALA B 1 157 ? 12.602 24.594 -1.793 1 91.56 157 ALA B O 1
ATOM 3442 N N . PHE B 1 158 ? 13.961 23 -2.65 1 95 158 PHE B N 1
ATOM 3443 C CA . PHE B 1 158 ? 13.82 22.172 -1.462 1 95 158 PHE B CA 1
ATOM 3444 C C . PHE B 1 158 ? 15.062 22.266 -0.584 1 95 158 PHE B C 1
ATOM 3446 O O . PHE B 1 158 ? 16.188 22.344 -1.093 1 95 158 PHE B O 1
ATOM 3453 N N . ALA B 1 159 ? 14.883 22.359 0.706 1 94.94 159 ALA B N 1
ATOM 3454 C CA . ALA B 1 159 ? 15.914 22.047 1.691 1 94.94 159 ALA B CA 1
ATOM 3455 C C . ALA B 1 159 ? 15.93 20.562 2.027 1 94.94 159 ALA B C 1
ATOM 3457 O O . ALA B 1 159 ? 14.969 20.031 2.584 1 94.94 159 ALA B O 1
ATOM 3458 N N . VAL B 1 160 ? 16.953 19.922 1.664 1 95.94 160 VAL B N 1
ATOM 3459 C CA . VAL B 1 160 ? 17.078 18.469 1.833 1 95.94 160 VAL B CA 1
ATOM 3460 C C . VAL B 1 160 ? 18.109 18.172 2.91 1 95.94 160 VAL B C 1
ATOM 3462 O O . VAL B 1 160 ? 19.266 18.578 2.799 1 95.94 160 VAL B O 1
ATOM 3465 N N . THR B 1 161 ? 17.75 17.453 3.98 1 94 161 THR B N 1
ATOM 3466 C CA . THR B 1 161 ? 18.641 17.078 5.066 1 94 161 THR B CA 1
ATOM 3467 C C . THR B 1 161 ? 18.703 15.555 5.227 1 94 161 THR B C 1
ATOM 3469 O O . THR B 1 161 ? 17.703 14.938 5.621 1 94 161 THR B O 1
ATOM 3472 N N . PRO B 1 162 ? 19.875 15.008 4.949 1 92.81 162 PRO B N 1
ATOM 3473 C CA . PRO B 1 162 ? 19.969 13.57 5.219 1 92.81 162 PRO B CA 1
ATOM 3474 C C . PRO B 1 162 ? 19.625 13.219 6.66 1 92.81 162 PRO B C 1
ATOM 3476 O O . PRO B 1 162 ? 20.031 13.922 7.59 1 92.81 162 PRO B O 1
ATOM 3479 N N . ALA B 1 163 ? 18.859 12.227 6.816 1 91.88 163 ALA B N 1
ATOM 3480 C CA . ALA B 1 163 ? 18.312 11.914 8.133 1 91.88 163 ALA B CA 1
ATOM 3481 C C . ALA B 1 163 ? 18.797 10.547 8.609 1 91.88 163 ALA B C 1
ATOM 3483 O O . ALA B 1 163 ? 19.266 10.398 9.742 1 91.88 163 ALA B O 1
ATOM 3484 N N . LEU B 1 164 ? 18.641 9.5 7.766 1 92.88 164 LEU B N 1
ATOM 3485 C CA . LEU B 1 164 ? 18.875 8.141 8.234 1 92.88 164 LEU B CA 1
ATOM 3486 C C . LEU B 1 164 ? 19.375 7.25 7.105 1 92.88 164 LEU B C 1
ATOM 3488 O O . LEU B 1 164 ? 18.828 7.273 6 1 92.88 164 LEU B O 1
ATOM 3492 N N . ALA B 1 165 ? 20.453 6.531 7.395 1 94.62 165 ALA B N 1
ATOM 3493 C CA . ALA B 1 165 ? 20.875 5.441 6.523 1 94.62 165 ALA B CA 1
ATOM 3494 C C . ALA B 1 165 ? 20.156 4.145 6.871 1 94.62 165 ALA B C 1
ATOM 3496 O O . ALA B 1 165 ? 20.141 3.721 8.031 1 94.62 165 ALA B O 1
ATOM 3497 N N . ASP B 1 166 ? 19.516 3.6 5.902 1 95.56 166 ASP B N 1
ATOM 3498 C CA . ASP B 1 166 ? 18.703 2.406 6.098 1 95.56 166 ASP B CA 1
ATOM 3499 C C . ASP B 1 166 ? 19.219 1.238 5.266 1 95.56 166 ASP B C 1
ATOM 3501 O O . ASP B 1 166 ? 19.062 1.223 4.043 1 95.56 166 ASP B O 1
ATOM 3505 N N . GLU B 1 167 ? 19.812 0.273 5.98 1 97.31 167 GLU B N 1
ATOM 3506 C CA . GLU B 1 167 ? 20.375 -0.886 5.301 1 97.31 167 GLU B CA 1
ATOM 3507 C C . GLU B 1 167 ? 19.281 -1.794 4.75 1 97.31 167 GLU B C 1
ATOM 3509 O O . GLU B 1 167 ? 18.234 -1.947 5.371 1 97.31 167 GLU B O 1
ATOM 3514 N N . PHE B 1 168 ? 19.641 -2.295 3.531 1 98.19 168 PHE B N 1
ATOM 3515 C CA . PHE B 1 168 ? 18.797 -3.35 2.992 1 98.19 168 PHE B CA 1
ATOM 3516 C C . PHE B 1 168 ? 19.297 -4.723 3.406 1 98.19 168 PHE B C 1
ATOM 3518 O O . PHE B 1 168 ? 20.516 -4.945 3.467 1 98.19 168 PHE B O 1
ATOM 3525 N N . LEU B 1 169 ? 18.406 -5.605 3.643 1 98.19 169 LEU B N 1
ATOM 3526 C CA . LEU B 1 169 ? 18.719 -6.977 4.035 1 98.19 169 LEU B CA 1
ATOM 3527 C C . LEU B 1 169 ? 17.984 -7.973 3.148 1 98.19 169 LEU B C 1
ATOM 3529 O O . LEU B 1 169 ? 16.969 -7.633 2.525 1 98.19 169 LEU B O 1
ATOM 3533 N N . LEU B 1 170 ? 18.5 -9.062 3.053 1 98.25 170 LEU B N 1
ATOM 3534 C CA . LEU B 1 170 ? 17.766 -10.164 2.436 1 98.25 170 LEU B CA 1
ATOM 3535 C C . LEU B 1 170 ? 16.859 -10.852 3.449 1 98.25 170 LEU B C 1
ATOM 3537 O O . LEU B 1 170 ? 17.328 -11.422 4.434 1 98.25 170 LEU B O 1
ATOM 3541 N N . PHE B 1 171 ? 15.594 -10.773 3.234 1 98.19 171 PHE B N 1
ATOM 3542 C CA . PHE B 1 171 ? 14.602 -11.5 4.016 1 98.19 171 PHE B CA 1
ATOM 3543 C C . PHE B 1 171 ? 14.32 -12.859 3.402 1 98.19 171 PHE B C 1
ATOM 3545 O O . PHE B 1 171 ? 14.023 -12.961 2.209 1 98.19 171 PHE B O 1
ATOM 3552 N N . SER B 1 172 ? 14.461 -13.875 4.152 1 97.56 172 SER B N 1
ATOM 3553 C CA . SER B 1 172 ? 14.258 -15.242 3.703 1 97.56 172 SER B CA 1
ATOM 3554 C C . SER B 1 172 ? 13.328 -16 4.645 1 97.56 172 SER B C 1
ATOM 3556 O O . SER B 1 172 ? 13.281 -15.719 5.844 1 97.56 172 SER B O 1
ATOM 3558 N N . PRO B 1 173 ? 12.57 -16.922 4.047 1 95.88 173 PRO B N 1
ATOM 3559 C CA . PRO B 1 173 ? 11.812 -17.781 4.965 1 95.88 173 PRO B CA 1
ATOM 3560 C C . PRO B 1 173 ? 12.711 -18.578 5.91 1 95.88 173 PRO B C 1
ATOM 3562 O O . PRO B 1 173 ? 13.719 -19.141 5.477 1 95.88 173 PRO B O 1
ATOM 3565 N N . LEU B 1 174 ? 12.32 -18.609 7.133 1 91.94 174 LEU B N 1
ATOM 3566 C CA . LEU B 1 174 ? 13.125 -19.328 8.117 1 91.94 174 LEU B CA 1
ATOM 3567 C C . LEU B 1 174 ? 13.164 -20.812 7.805 1 91.94 174 LEU B C 1
ATOM 3569 O O . LEU B 1 174 ? 14.18 -21.469 8.039 1 91.94 174 LEU B O 1
ATOM 3573 N N . ALA B 1 175 ? 12.125 -21.328 7.238 1 84.75 175 ALA B N 1
ATOM 3574 C CA . ALA B 1 175 ? 11.984 -22.75 6.988 1 84.75 175 ALA B CA 1
ATOM 3575 C C . ALA B 1 175 ? 12.812 -23.188 5.777 1 84.75 175 ALA B C 1
ATOM 3577 O O . ALA B 1 175 ? 13.047 -24.375 5.574 1 84.75 175 ALA B O 1
ATOM 3578 N N . SER B 1 176 ? 13.258 -22.281 5.027 1 82.62 176 SER B N 1
ATOM 3579 C CA . SER B 1 176 ? 14.023 -22.609 3.832 1 82.62 176 SER B CA 1
ATOM 3580 C C . SER B 1 176 ? 15.523 -22.656 4.137 1 82.62 176 SER B C 1
ATOM 3582 O O . SER B 1 176 ? 15.977 -22.078 5.125 1 82.62 176 SER B O 1
ATOM 3584 N N . GLN B 1 177 ? 16.172 -23.406 3.305 1 81 177 GLN B N 1
ATOM 3585 C CA . GLN B 1 177 ? 17.625 -23.422 3.406 1 81 177 GLN B CA 1
ATOM 3586 C C . GLN B 1 177 ? 18.203 -22.016 3.186 1 81 177 GLN B C 1
ATOM 3588 O O . GLN B 1 177 ? 17.844 -21.328 2.227 1 81 177 GLN B O 1
ATOM 3593 N N . PRO B 1 178 ? 19.078 -21.719 4.102 1 82.5 178 PRO B N 1
ATOM 3594 C CA . PRO B 1 178 ? 19.688 -20.391 3.918 1 82.5 178 PRO B CA 1
ATOM 3595 C C . PRO B 1 178 ? 20.516 -20.297 2.635 1 82.5 178 PRO B C 1
ATOM 3597 O O . PRO B 1 178 ? 21.156 -21.266 2.238 1 82.5 178 PRO B O 1
ATOM 3600 N N . PRO B 1 179 ? 20.344 -19.219 2.021 1 85.44 179 PRO B N 1
ATOM 3601 C CA . PRO B 1 179 ? 21.156 -19.031 0.819 1 85.44 179 PRO B CA 1
ATOM 3602 C C . PRO B 1 179 ? 22.656 -19.031 1.115 1 85.44 179 PRO B C 1
ATOM 3604 O O . PRO B 1 179 ? 23.062 -18.797 2.256 1 85.44 179 PRO B O 1
ATOM 3607 N N . ALA B 1 180 ? 23.359 -19.312 0.085 1 83.44 180 ALA B N 1
ATOM 3608 C CA . ALA B 1 180 ? 24.828 -19.344 0.207 1 83.44 180 ALA B CA 1
ATOM 3609 C C . ALA B 1 180 ? 25.375 -17.969 0.549 1 83.44 180 ALA B C 1
ATOM 3611 O O . ALA B 1 180 ? 24.891 -16.953 0.031 1 83.44 180 ALA B O 1
ATOM 3612 N N . ILE B 1 181 ? 26.391 -17.953 1.42 1 88.75 181 ILE B N 1
ATOM 3613 C CA . ILE B 1 181 ? 27.047 -16.703 1.795 1 88.75 181 ILE B CA 1
ATOM 3614 C C . ILE B 1 181 ? 28.422 -16.625 1.131 1 88.75 181 ILE B C 1
ATOM 3616 O O . ILE B 1 181 ? 29.078 -17.656 0.912 1 88.75 181 ILE B O 1
ATOM 3620 N N . PRO B 1 182 ? 28.953 -15.477 0.713 1 94.12 182 PRO B N 1
ATOM 3621 C CA . PRO B 1 182 ? 28.312 -14.172 0.929 1 94.12 182 PRO B CA 1
ATOM 3622 C C . PRO B 1 182 ? 27.172 -13.906 -0.038 1 94.12 182 PRO B C 1
ATOM 3624 O O . PRO B 1 182 ? 27.156 -14.445 -1.146 1 94.12 182 PRO B O 1
ATOM 3627 N N . LEU B 1 183 ? 26.25 -13.078 0.394 1 97.06 183 LEU B N 1
ATOM 3628 C CA . LEU B 1 183 ? 25.078 -12.742 -0.411 1 97.06 183 LEU B CA 1
ATOM 3629 C C . LEU B 1 183 ? 25.406 -11.664 -1.436 1 97.06 183 LEU B C 1
ATOM 3631 O O . LEU B 1 183 ? 24.969 -10.523 -1.302 1 97.06 183 LEU B O 1
ATOM 3635 N N . THR B 1 184 ? 26.062 -12.117 -2.393 1 97.44 184 THR B N 1
ATOM 3636 C CA . THR B 1 184 ? 26.422 -11.258 -3.514 1 97.44 184 THR B CA 1
ATOM 3637 C C . THR B 1 184 ? 25.25 -11.117 -4.48 1 97.44 184 THR B C 1
ATOM 3639 O O . THR B 1 184 ? 24.281 -11.867 -4.398 1 97.44 184 THR B O 1
ATOM 3642 N N . PRO B 1 185 ? 25.344 -10.109 -5.359 1 97.38 185 PRO B N 1
ATOM 3643 C CA . PRO B 1 185 ? 24.281 -9.969 -6.359 1 97.38 185 PRO B CA 1
ATOM 3644 C C . PRO B 1 185 ? 24.031 -11.25 -7.148 1 97.38 185 PRO B C 1
ATOM 3646 O O . PRO B 1 185 ? 22.891 -11.602 -7.426 1 97.38 185 PRO B O 1
ATOM 3649 N N . GLU B 1 186 ? 25.078 -11.977 -7.5 1 95.5 186 GLU B N 1
ATOM 3650 C CA . GLU B 1 186 ? 24.969 -13.219 -8.258 1 95.5 186 GLU B CA 1
ATOM 3651 C C . GLU B 1 186 ? 24.234 -14.289 -7.449 1 95.5 186 GLU B C 1
ATOM 3653 O O . GLU B 1 186 ? 23.344 -14.969 -7.973 1 95.5 186 GLU B O 1
ATOM 3658 N N . ALA B 1 187 ? 24.672 -14.359 -6.223 1 95.88 187 ALA B N 1
ATOM 3659 C CA . ALA B 1 187 ? 24.047 -15.352 -5.348 1 95.88 187 ALA B CA 1
ATOM 3660 C C . ALA B 1 187 ? 22.578 -15.062 -5.137 1 95.88 187 ALA B C 1
ATOM 3662 O O . ALA B 1 187 ? 21.734 -15.969 -5.156 1 95.88 187 ALA B O 1
ATOM 3663 N N . VAL B 1 188 ? 22.266 -13.812 -4.973 1 96.88 188 VAL B N 1
ATOM 3664 C CA . VAL B 1 188 ? 20.891 -13.406 -4.676 1 96.88 188 VAL B CA 1
ATOM 3665 C C . VAL B 1 188 ? 20.031 -13.508 -5.938 1 96.88 188 VAL B C 1
ATOM 3667 O O . VAL B 1 188 ? 18.859 -13.891 -5.867 1 96.88 188 VAL B O 1
ATOM 3670 N N . ALA B 1 189 ? 20.594 -13.188 -7.043 1 95 189 ALA B N 1
ATOM 3671 C CA . ALA B 1 189 ? 19.875 -13.219 -8.312 1 95 189 ALA B CA 1
ATOM 3672 C C . ALA B 1 189 ? 19.438 -14.641 -8.656 1 95 189 ALA B C 1
ATOM 3674 O O . ALA B 1 189 ? 18.5 -14.828 -9.438 1 95 189 ALA B O 1
ATOM 3675 N N . ALA B 1 190 ? 20.047 -15.594 -8.117 1 93.19 190 ALA B N 1
ATOM 3676 C CA . ALA B 1 190 ? 19.75 -17 -8.398 1 93.19 190 ALA B CA 1
ATOM 3677 C C . ALA B 1 190 ? 18.547 -17.469 -7.594 1 93.19 190 ALA B C 1
ATOM 3679 O O . ALA B 1 190 ? 17.984 -18.547 -7.859 1 93.19 190 ALA B O 1
ATOM 3680 N N . LEU B 1 191 ? 18.094 -16.625 -6.676 1 93.81 191 LEU B N 1
ATOM 3681 C CA . LEU B 1 191 ? 16.969 -16.984 -5.809 1 93.81 191 LEU B CA 1
ATOM 3682 C C . LEU B 1 191 ? 15.656 -16.516 -6.418 1 93.81 191 LEU B C 1
ATOM 3684 O O . LEU B 1 191 ? 15.617 -15.555 -7.18 1 93.81 191 LEU B O 1
ATOM 3688 N N . PRO B 1 192 ? 14.539 -17.234 -6.082 1 93.06 192 PRO B N 1
ATOM 3689 C CA . PRO B 1 192 ? 13.234 -16.656 -6.398 1 93.06 192 PRO B CA 1
ATOM 3690 C C . PRO B 1 192 ? 12.945 -15.383 -5.594 1 93.06 192 PRO B C 1
ATOM 3692 O O . PRO B 1 192 ? 12.766 -15.445 -4.375 1 93.06 192 PRO B O 1
ATOM 3695 N N . LEU B 1 193 ? 12.82 -14.281 -6.312 1 96.06 193 LEU B N 1
ATOM 3696 C CA . LEU B 1 193 ? 12.773 -13 -5.621 1 96.06 193 LEU B CA 1
ATOM 3697 C C . LEU B 1 193 ? 11.359 -12.43 -5.641 1 96.06 193 LEU B C 1
ATOM 3699 O O . LEU B 1 193 ? 10.664 -12.516 -6.656 1 96.06 193 LEU B O 1
ATOM 3703 N N . VAL B 1 194 ? 10.961 -11.953 -4.504 1 96.62 194 VAL B N 1
ATOM 3704 C CA . VAL B 1 194 ? 9.789 -11.102 -4.355 1 96.62 194 VAL B CA 1
ATOM 3705 C C . VAL B 1 194 ? 10.227 -9.664 -4.094 1 96.62 194 VAL B C 1
ATOM 3707 O O . VAL B 1 194 ? 10.734 -9.352 -3.014 1 96.62 194 VAL B O 1
ATOM 3710 N N . LEU B 1 195 ? 10.008 -8.766 -5.043 1 96.06 195 LEU B N 1
ATOM 3711 C CA . LEU B 1 195 ? 10.516 -7.402 -4.922 1 96.06 195 LEU B CA 1
ATOM 3712 C C . LEU B 1 195 ? 9.375 -6.391 -4.914 1 96.06 195 LEU B C 1
ATOM 3714 O O . LEU B 1 195 ? 8.219 -6.754 -5.152 1 96.06 195 LEU B O 1
ATOM 3718 N N . TYR B 1 196 ? 9.68 -5.156 -4.543 1 93.69 196 TYR B N 1
ATOM 3719 C CA . TYR B 1 196 ? 8.734 -4.051 -4.695 1 93.69 196 TYR B CA 1
ATOM 3720 C C . TYR B 1 196 ? 8.359 -3.854 -6.16 1 93.69 196 TYR B C 1
ATOM 3722 O O . TYR B 1 196 ? 9.172 -4.117 -7.055 1 93.69 196 TYR B O 1
ATOM 3730 N N . GLU B 1 197 ? 7.176 -3.359 -6.309 1 89.56 197 GLU B N 1
ATOM 3731 C CA . GLU B 1 197 ? 6.805 -2.922 -7.652 1 89.56 197 GLU B CA 1
ATOM 3732 C C . GLU B 1 197 ? 7.73 -1.812 -8.148 1 89.56 197 GLU B C 1
ATOM 3734 O O . GLU B 1 197 ? 8.219 -1.008 -7.352 1 89.56 197 GLU B O 1
ATOM 3739 N N . PRO B 1 198 ? 7.902 -1.782 -9.445 1 85.88 198 PRO B N 1
ATOM 3740 C CA . PRO B 1 198 ? 8.742 -0.71 -9.977 1 85.88 198 PRO B CA 1
ATOM 3741 C C . PRO B 1 198 ? 8.133 0.674 -9.789 1 85.88 198 PRO B C 1
ATOM 3743 O O . PRO B 1 198 ? 6.918 0.792 -9.578 1 85.88 198 PRO B O 1
ATOM 3746 N N . GLY B 1 199 ? 9.055 1.734 -9.883 1 81.88 199 GLY B N 1
ATOM 3747 C CA . GLY B 1 199 ? 8.555 3.1 -9.859 1 81.88 199 GLY B CA 1
ATOM 3748 C C . GLY B 1 199 ? 9.07 3.9 -8.68 1 81.88 199 GLY B C 1
ATOM 3749 O O . GLY B 1 199 ? 9.156 5.129 -8.742 1 81.88 199 GLY B O 1
ATOM 3750 N N . GLY B 1 200 ? 9.273 3.234 -7.586 1 85.5 200 GLY B N 1
ATOM 3751 C CA . GLY B 1 200 ? 9.766 3.943 -6.414 1 85.5 200 GLY B CA 1
ATOM 3752 C C . GLY B 1 200 ? 11.273 3.873 -6.266 1 85.5 200 GLY B C 1
ATOM 3753 O O . GLY B 1 200 ? 11.93 3.053 -6.914 1 85.5 200 GLY B O 1
ATOM 3754 N N . HIS B 1 201 ? 11.766 4.73 -5.445 1 87.44 201 HIS B N 1
ATOM 3755 C CA . HIS B 1 201 ? 13.211 4.797 -5.223 1 87.44 201 HIS B CA 1
ATOM 3756 C C . HIS B 1 201 ? 13.711 3.545 -4.512 1 87.44 201 HIS B C 1
ATOM 3758 O O . HIS B 1 201 ? 14.812 3.066 -4.797 1 87.44 201 HIS B O 1
ATOM 3764 N N . THR B 1 202 ? 12.906 3.008 -3.68 1 89.44 202 THR B N 1
ATOM 3765 C CA . THR B 1 202 ? 13.312 1.815 -2.943 1 89.44 202 THR B CA 1
ATOM 3766 C C . THR B 1 202 ? 13.562 0.651 -3.896 1 89.44 202 THR B C 1
ATOM 3768 O O . THR B 1 202 ? 14.57 -0.047 -3.777 1 89.44 202 THR B O 1
ATOM 3771 N N . ARG B 1 203 ? 12.688 0.456 -4.809 1 93.06 203 ARG B N 1
ATOM 3772 C CA . ARG B 1 203 ? 12.875 -0.563 -5.836 1 93.06 203 ARG B CA 1
ATOM 3773 C C . ARG B 1 203 ? 14.078 -0.239 -6.715 1 93.06 203 ARG B C 1
ATOM 3775 O O . ARG B 1 203 ? 14.844 -1.132 -7.082 1 93.06 203 ARG B O 1
ATOM 3782 N N . ARG B 1 204 ? 14.289 0.987 -7.016 1 93.88 204 ARG B N 1
ATOM 3783 C CA . ARG B 1 204 ? 15.391 1.42 -7.871 1 93.88 204 ARG B CA 1
ATOM 3784 C C . ARG B 1 204 ? 16.734 1.11 -7.227 1 93.88 204 ARG B C 1
ATOM 3786 O O . ARG B 1 204 ? 17.672 0.703 -7.91 1 93.88 204 ARG B O 1
ATOM 3793 N N . VAL B 1 205 ? 16.844 1.321 -5.977 1 96.12 205 VAL B N 1
ATOM 3794 C CA . VAL B 1 205 ? 18.078 1.06 -5.242 1 96.12 205 VAL B CA 1
ATOM 3795 C C . VAL B 1 205 ? 18.469 -0.406 -5.398 1 96.12 205 VAL B C 1
ATOM 3797 O O . VAL B 1 205 ? 19.641 -0.718 -5.633 1 96.12 205 VAL B O 1
ATOM 3800 N N . VAL B 1 206 ? 17.531 -1.265 -5.359 1 97.19 206 VAL B N 1
ATOM 3801 C CA . VAL B 1 206 ? 17.766 -2.699 -5.484 1 97.19 206 VAL B CA 1
ATOM 3802 C C . VAL B 1 206 ? 18.156 -3.035 -6.922 1 97.19 206 VAL B C 1
ATOM 3804 O O . VAL B 1 206 ? 19.109 -3.787 -7.152 1 97.19 206 VAL B O 1
ATOM 3807 N N . ASP B 1 207 ? 17.422 -2.43 -7.82 1 95.88 207 ASP B N 1
ATOM 3808 C CA . ASP B 1 207 ? 17.734 -2.664 -9.227 1 95.88 207 ASP B CA 1
ATOM 3809 C C . ASP B 1 207 ? 19.156 -2.219 -9.562 1 95.88 207 ASP B C 1
ATOM 3811 O O . ASP B 1 207 ? 19.859 -2.91 -10.289 1 95.88 207 ASP B O 1
ATOM 3815 N N . GLU B 1 208 ? 19.531 -1.131 -9.062 1 96 208 GLU B N 1
ATOM 3816 C CA . GLU B 1 208 ? 20.859 -0.581 -9.328 1 96 208 GLU B CA 1
ATOM 3817 C C . GLU B 1 208 ? 21.953 -1.441 -8.703 1 96 208 GLU B C 1
ATOM 3819 O O . GLU B 1 208 ? 23.047 -1.55 -9.242 1 96 208 GLU B O 1
ATOM 3824 N N . TRP B 1 209 ? 21.656 -2.012 -7.578 1 97.31 209 TRP B N 1
ATOM 3825 C CA . TRP B 1 209 ? 22.609 -2.904 -6.922 1 97.31 209 TRP B CA 1
ATOM 3826 C C . TRP B 1 209 ? 22.906 -4.117 -7.793 1 97.31 209 TRP B C 1
ATOM 3828 O O . TRP B 1 209 ? 24.062 -4.516 -7.938 1 97.31 209 TRP B O 1
ATOM 3838 N N . PHE B 1 210 ? 21.938 -4.68 -8.422 1 97.12 210 PHE B N 1
ATOM 3839 C CA . PHE B 1 210 ? 22.109 -5.789 -9.344 1 97.12 210 PHE B CA 1
ATOM 3840 C C . PHE B 1 210 ? 22.812 -5.328 -10.617 1 97.12 210 PHE B C 1
ATOM 3842 O O . PHE B 1 210 ? 23.719 -6 -11.117 1 97.12 210 PHE B O 1
ATOM 3849 N N . ALA B 1 211 ? 22.391 -4.184 -11.047 1 95.94 211 ALA B N 1
ATOM 3850 C CA . ALA B 1 211 ? 22.922 -3.65 -12.297 1 95.94 211 ALA B CA 1
ATOM 3851 C C . ALA B 1 211 ? 24.422 -3.404 -12.188 1 95.94 211 ALA B C 1
ATOM 3853 O O . ALA B 1 211 ? 25.156 -3.574 -13.164 1 95.94 211 ALA B O 1
ATOM 3854 N N . ALA B 1 212 ? 24.859 -2.988 -11.07 1 96.38 212 ALA B N 1
ATOM 3855 C CA . ALA B 1 212 ? 26.281 -2.73 -10.828 1 96.38 212 ALA B CA 1
ATOM 3856 C C . ALA B 1 212 ? 27.109 -3.99 -11.055 1 96.38 212 ALA B C 1
ATOM 3858 O O . ALA B 1 212 ? 28.312 -3.908 -11.367 1 96.38 212 ALA B O 1
ATOM 3859 N N . ALA B 1 213 ? 26.484 -5.148 -10.906 1 95.88 213 ALA B N 1
ATOM 3860 C CA . ALA B 1 213 ? 27.156 -6.422 -11.148 1 95.88 213 ALA B CA 1
ATOM 3861 C C . ALA B 1 213 ? 26.844 -6.957 -12.539 1 95.88 213 ALA B C 1
ATOM 3863 O O . ALA B 1 213 ? 27.141 -8.109 -12.859 1 95.88 213 ALA B O 1
ATOM 3864 N N . GLY B 1 214 ? 26.094 -6.152 -13.312 1 95.31 214 GLY B N 1
ATOM 3865 C CA . GLY B 1 214 ? 25.734 -6.543 -14.664 1 95.31 214 GLY B CA 1
ATOM 3866 C C . GLY B 1 214 ? 24.547 -7.477 -14.719 1 95.31 214 GLY B C 1
ATOM 3867 O O . GLY B 1 214 ? 24.359 -8.203 -15.695 1 95.31 214 GLY B O 1
ATOM 3868 N N . LEU B 1 215 ? 23.781 -7.484 -13.609 1 93.94 215 LEU B N 1
ATOM 3869 C CA . LEU B 1 215 ? 22.656 -8.406 -13.508 1 93.94 215 LEU B CA 1
ATOM 3870 C C . LEU B 1 215 ? 21.328 -7.652 -13.578 1 93.94 215 LEU B C 1
ATOM 3872 O O . LEU B 1 215 ? 21.25 -6.488 -13.18 1 93.94 215 LEU B O 1
ATOM 3876 N N . HIS B 1 216 ? 20.312 -8.305 -14.062 1 89.94 216 HIS B N 1
ATOM 3877 C CA . HIS B 1 216 ? 18.953 -7.797 -14.109 1 89.94 216 HIS B CA 1
ATOM 3878 C C . HIS B 1 216 ? 17.938 -8.898 -13.82 1 89.94 216 HIS B C 1
ATOM 3880 O O . HIS B 1 216 ? 17.172 -9.297 -14.711 1 89.94 216 HIS B O 1
ATOM 3886 N N . PRO B 1 217 ? 17.922 -9.266 -12.617 1 87.44 217 PRO B N 1
ATOM 3887 C CA . PRO B 1 217 ? 17.031 -10.383 -12.305 1 87.44 217 PRO B CA 1
ATOM 3888 C C . PRO B 1 217 ? 15.555 -10.023 -12.5 1 87.44 217 PRO B C 1
ATOM 3890 O O . PRO B 1 217 ? 15.148 -8.891 -12.234 1 87.44 217 PRO B O 1
ATOM 3893 N N . VAL B 1 218 ? 14.812 -10.977 -12.945 1 83.94 218 VAL B N 1
ATOM 3894 C CA . VAL B 1 218 ? 13.359 -10.867 -13.039 1 83.94 218 VAL B CA 1
ATOM 3895 C C . VAL B 1 218 ? 12.703 -11.484 -11.805 1 83.94 218 VAL B C 1
ATOM 3897 O O . VAL B 1 218 ? 12.828 -12.688 -11.578 1 83.94 218 VAL B O 1
ATOM 3900 N N . PRO B 1 219 ? 12.055 -10.625 -11.094 1 90.19 219 PRO B N 1
ATOM 3901 C CA . PRO B 1 219 ? 11.445 -11.18 -9.883 1 90.19 219 PRO B CA 1
ATOM 3902 C C . PRO B 1 219 ? 10.289 -12.133 -10.188 1 90.19 219 PRO B C 1
ATOM 3904 O O . PRO B 1 219 ? 9.633 -12 -11.219 1 90.19 219 PRO B O 1
ATOM 3907 N N . SER B 1 220 ? 10.109 -13.062 -9.297 1 87.12 220 SER B N 1
ATOM 3908 C CA . SER B 1 220 ? 8.961 -13.961 -9.383 1 87.12 220 SER B CA 1
ATOM 3909 C C . SER B 1 220 ? 7.656 -13.203 -9.172 1 87.12 220 SER B C 1
ATOM 3911 O O . SER B 1 220 ? 6.621 -13.57 -9.734 1 87.12 220 SER B O 1
ATOM 3913 N N . MET B 1 221 ? 7.703 -12.172 -8.273 1 91.25 221 MET B N 1
ATOM 3914 C CA . MET B 1 221 ? 6.547 -11.336 -7.957 1 91.25 221 MET B CA 1
ATOM 3915 C C . MET B 1 221 ? 6.988 -9.945 -7.504 1 91.25 221 MET B C 1
ATOM 3917 O O . MET B 1 221 ? 8.086 -9.781 -6.973 1 91.25 221 MET B O 1
ATOM 3921 N N . SER B 1 222 ? 6.137 -9 -7.832 1 91.88 222 SER B N 1
ATOM 3922 C CA . SER B 1 222 ? 6.336 -7.629 -7.363 1 91.88 222 SER B CA 1
ATOM 3923 C C . SER B 1 222 ? 5.09 -7.094 -6.664 1 91.88 222 SER B C 1
ATOM 3925 O O . SER B 1 222 ? 3.975 -7.25 -7.168 1 91.88 222 SER B O 1
ATOM 3927 N N . LEU B 1 223 ? 5.293 -6.508 -5.477 1 93.12 223 LEU B N 1
ATOM 3928 C CA . LEU B 1 223 ? 4.184 -5.996 -4.684 1 93.12 223 LEU B CA 1
ATOM 3929 C C . LEU B 1 223 ? 4.469 -4.574 -4.207 1 93.12 223 LEU B C 1
ATOM 3931 O O . LEU B 1 223 ? 5.629 -4.164 -4.125 1 93.12 223 LEU B O 1
ATOM 3935 N N . GLY B 1 224 ? 3.416 -3.922 -3.838 1 89.19 224 GLY B N 1
ATOM 3936 C CA . GLY B 1 224 ? 3.557 -2.525 -3.457 1 89.19 224 GLY B CA 1
ATOM 3937 C C . GLY B 1 224 ? 3.697 -2.326 -1.959 1 89.19 224 GLY B C 1
ATOM 3938 O O . GLY B 1 224 ? 3.902 -1.204 -1.492 1 89.19 224 GLY B O 1
ATOM 3939 N N . SER B 1 225 ? 3.645 -3.346 -1.248 1 91.81 225 SER B N 1
ATOM 3940 C CA . SER B 1 225 ? 3.607 -3.258 0.208 1 91.81 225 SER B CA 1
ATOM 3941 C C . SER B 1 225 ? 4.695 -4.121 0.841 1 91.81 225 SER B C 1
ATOM 3943 O O . SER B 1 225 ? 4.805 -5.309 0.538 1 91.81 225 SER B O 1
ATOM 3945 N N . VAL B 1 226 ? 5.457 -3.477 1.736 1 95.81 226 VAL B N 1
ATOM 3946 C CA . VAL B 1 226 ? 6.492 -4.219 2.449 1 95.81 226 VAL B CA 1
ATOM 3947 C C . VAL B 1 226 ? 5.852 -5.316 3.295 1 95.81 226 VAL B C 1
ATOM 3949 O O . VAL B 1 226 ? 6.41 -6.406 3.432 1 95.81 226 VAL B O 1
ATOM 3952 N N . GLU B 1 227 ? 4.699 -5.047 3.795 1 96.12 227 GLU B N 1
ATOM 3953 C CA . GLU B 1 227 ? 4.027 -6.035 4.629 1 96.12 227 GLU B CA 1
ATOM 3954 C C . GLU B 1 227 ? 3.59 -7.246 3.811 1 96.12 227 GLU B C 1
ATOM 3956 O O . GLU B 1 227 ? 3.766 -8.391 4.238 1 96.12 227 GLU B O 1
ATOM 3961 N N . ALA B 1 228 ? 2.992 -6.98 2.666 1 96.12 228 ALA B N 1
ATOM 3962 C CA . ALA B 1 228 ? 2.602 -8.078 1.787 1 96.12 228 ALA B CA 1
ATOM 3963 C C . ALA B 1 228 ? 3.809 -8.922 1.397 1 96.12 228 ALA B C 1
ATOM 3965 O O . ALA B 1 228 ? 3.74 -10.156 1.403 1 96.12 228 ALA B O 1
ATOM 3966 N N . ILE B 1 229 ? 4.883 -8.281 1.07 1 97.44 229 ILE B N 1
ATOM 3967 C CA . ILE B 1 229 ? 6.098 -8.977 0.675 1 97.44 229 ILE B CA 1
ATOM 3968 C C . ILE B 1 229 ? 6.586 -9.852 1.826 1 97.44 229 ILE B C 1
ATOM 3970 O O . ILE B 1 229 ? 6.867 -11.039 1.635 1 97.44 229 ILE B O 1
ATOM 3974 N N . LYS B 1 230 ? 6.66 -9.32 3.012 1 97.38 230 LYS B N 1
ATOM 3975 C CA . LYS B 1 230 ? 7.125 -10.062 4.176 1 97.38 230 LYS B CA 1
ATOM 3976 C C . LYS B 1 230 ? 6.262 -11.297 4.422 1 97.38 230 LYS B C 1
ATOM 3978 O O . LYS B 1 230 ? 6.777 -12.383 4.703 1 97.38 230 LYS B O 1
ATOM 3983 N N . GLU B 1 231 ? 4.965 -11.094 4.316 1 96.62 231 GLU B N 1
ATOM 3984 C CA . GLU B 1 231 ? 4.043 -12.203 4.578 1 96.62 231 GLU B CA 1
ATOM 3985 C C . GLU B 1 231 ? 4.223 -13.32 3.561 1 96.62 231 GLU B C 1
ATOM 3987 O O . GLU B 1 231 ? 4.238 -14.5 3.922 1 96.62 231 GLU B O 1
ATOM 3992 N N . LEU B 1 232 ? 4.359 -12.938 2.305 1 96.31 232 LEU B N 1
ATOM 3993 C CA . LEU B 1 232 ? 4.492 -13.953 1.261 1 96.31 232 LEU B CA 1
ATOM 3994 C C . LEU B 1 232 ? 5.844 -14.656 1.354 1 96.31 232 LEU B C 1
ATOM 3996 O O . LEU B 1 232 ? 5.934 -15.859 1.126 1 96.31 232 LEU B O 1
ATOM 4000 N N . VAL B 1 233 ? 6.902 -13.906 1.659 1 96.81 233 VAL B N 1
ATOM 4001 C CA . VAL B 1 233 ? 8.211 -14.516 1.887 1 96.81 233 VAL B CA 1
ATOM 4002 C C . VAL B 1 233 ? 8.125 -15.477 3.068 1 96.81 233 VAL B C 1
ATOM 4004 O O . VAL B 1 233 ? 8.617 -16.609 2.992 1 96.81 233 VAL B O 1
ATOM 4007 N N . GLY B 1 234 ? 7.492 -15.039 4.098 1 95.75 234 GLY B N 1
ATOM 4008 C CA . GLY B 1 234 ? 7.309 -15.898 5.258 1 95.75 234 GLY B CA 1
ATOM 4009 C C . GLY B 1 234 ? 6.547 -17.172 4.949 1 95.75 234 GLY B C 1
ATOM 4010 O O . GLY B 1 234 ? 6.746 -18.188 5.605 1 95.75 234 GLY B O 1
ATOM 4011 N N . ALA B 1 235 ? 5.727 -17.078 3.982 1 93.56 235 ALA B N 1
ATOM 4012 C CA . ALA B 1 235 ? 4.926 -18.219 3.568 1 93.56 235 ALA B CA 1
ATOM 4013 C C . ALA B 1 235 ? 5.727 -19.141 2.652 1 93.56 235 ALA B C 1
ATOM 4015 O O . ALA B 1 235 ? 5.227 -20.188 2.225 1 93.56 235 ALA B O 1
ATOM 4016 N N . GLY B 1 236 ? 6.91 -18.656 2.291 1 93 236 GLY B N 1
ATOM 4017 C CA . GLY B 1 236 ? 7.809 -19.531 1.548 1 93 236 GLY B CA 1
ATOM 4018 C C . GLY B 1 236 ? 7.777 -19.281 0.051 1 93 236 GLY B C 1
ATOM 4019 O O . GLY B 1 236 ? 8.219 -20.125 -0.732 1 93 236 GLY B O 1
ATOM 4020 N N . LEU B 1 237 ? 7.305 -18.141 -0.386 1 93.31 237 LEU B N 1
ATOM 4021 C CA . LEU B 1 237 ? 7.109 -17.922 -1.815 1 93.31 237 LEU B CA 1
ATOM 4022 C C . LEU B 1 237 ? 8.344 -17.297 -2.447 1 93.31 237 LEU B C 1
ATOM 4024 O O . LEU B 1 237 ? 8.367 -17.031 -3.648 1 93.31 237 LEU B O 1
ATOM 4028 N N . GLY B 1 238 ? 9.336 -17.109 -1.649 1 94.69 238 GLY B N 1
ATOM 4029 C CA . GLY B 1 238 ? 10.57 -16.547 -2.176 1 94.69 238 GLY B CA 1
ATOM 4030 C C . GLY B 1 238 ? 11.375 -15.789 -1.134 1 94.69 238 GLY B C 1
ATOM 4031 O O . GLY B 1 238 ? 11.266 -16.062 0.063 1 94.69 238 GLY B O 1
ATOM 4032 N N . HIS B 1 239 ? 12.312 -14.922 -1.688 1 96.81 239 HIS B N 1
ATOM 4033 C CA . HIS B 1 239 ? 13.164 -14.047 -0.894 1 96.81 239 HIS B CA 1
ATOM 4034 C C . HIS B 1 239 ? 12.992 -12.586 -1.307 1 96.81 239 HIS B C 1
ATOM 4036 O O . HIS B 1 239 ? 12.562 -12.305 -2.426 1 96.81 239 HIS B O 1
ATOM 4042 N N . ALA B 1 240 ? 13.32 -11.727 -0.384 1 97.94 240 ALA B N 1
ATOM 4043 C CA . ALA B 1 240 ? 13.109 -10.32 -0.712 1 97.94 240 ALA B CA 1
ATOM 4044 C C . ALA B 1 240 ? 14.25 -9.461 -0.175 1 97.94 240 ALA B C 1
ATOM 4046 O O . ALA B 1 240 ? 14.828 -9.766 0.875 1 97.94 240 ALA B O 1
ATOM 4047 N N . ILE B 1 241 ? 14.617 -8.461 -0.921 1 98.12 241 ILE B N 1
ATOM 4048 C CA . ILE B 1 241 ? 15.5 -7.406 -0.438 1 98.12 241 ILE B CA 1
ATOM 4049 C C . ILE B 1 241 ? 14.664 -6.234 0.084 1 98.12 241 ILE B C 1
ATOM 4051 O O . ILE B 1 241 ? 14 -5.539 -0.692 1 98.12 241 ILE B O 1
ATOM 4055 N N . LEU B 1 242 ? 14.711 -6.039 1.392 1 98.25 242 LEU B N 1
ATOM 4056 C CA . LEU B 1 242 ? 13.875 -5.035 2.033 1 98.25 242 LEU B CA 1
ATOM 4057 C C . LEU B 1 242 ? 14.703 -4.148 2.961 1 98.25 242 LEU B C 1
ATOM 4059 O O . LEU B 1 242 ? 15.781 -4.547 3.408 1 98.25 242 LEU B O 1
ATOM 4063 N N . PRO B 1 243 ? 14.141 -2.918 3.232 1 97.38 243 PRO B N 1
ATOM 4064 C CA . PRO B 1 243 ? 14.781 -2.09 4.254 1 97.38 243 PRO B CA 1
ATOM 4065 C C . PRO B 1 243 ? 14.844 -2.775 5.617 1 97.38 243 PRO B C 1
ATOM 4067 O O . PRO B 1 243 ? 13.859 -3.387 6.051 1 97.38 243 PRO B O 1
ATOM 4070 N N . GLY B 1 244 ? 16.031 -2.607 6.25 1 97 244 GLY B N 1
ATOM 4071 C CA . GLY B 1 244 ? 16.203 -3.201 7.566 1 97 244 GLY B CA 1
ATOM 4072 C C . GLY B 1 244 ? 15.211 -2.691 8.594 1 97 244 GLY B C 1
ATOM 4073 O O . GLY B 1 244 ? 14.828 -3.422 9.508 1 97 244 GLY B O 1
ATOM 4074 N N . MET B 1 245 ? 14.727 -1.484 8.43 1 95.44 245 MET B N 1
ATOM 4075 C CA . MET B 1 245 ? 13.789 -0.891 9.375 1 95.44 245 MET B CA 1
ATOM 4076 C C . MET B 1 245 ? 12.477 -1.676 9.414 1 95.44 245 MET B C 1
ATOM 4078 O O . MET B 1 245 ? 11.711 -1.569 10.367 1 95.44 245 MET B O 1
ATOM 4082 N N . ALA B 1 246 ? 12.266 -2.467 8.375 1 96.94 246 ALA B N 1
ATOM 4083 C CA . ALA B 1 246 ? 11.008 -3.209 8.281 1 96.94 246 ALA B CA 1
ATOM 4084 C C . ALA B 1 246 ? 11.062 -4.48 9.125 1 96.94 246 ALA B C 1
ATOM 4086 O O . ALA B 1 246 ? 10.086 -5.234 9.188 1 96.94 246 ALA B O 1
ATOM 4087 N N . TRP B 1 247 ? 12.141 -4.77 9.789 1 97 247 TRP B N 1
ATOM 4088 C CA . TRP B 1 247 ? 12.266 -5.945 10.641 1 97 247 TRP B CA 1
ATOM 4089 C C . TRP B 1 247 ? 11.633 -5.699 12.008 1 97 247 TRP B C 1
ATOM 4091 O O . TRP B 1 247 ? 11.867 -4.66 12.625 1 97 247 TRP B O 1
ATOM 4101 N N . ARG B 1 248 ? 10.773 -6.57 12.414 1 94.06 248 ARG B N 1
ATOM 4102 C CA . ARG B 1 248 ? 10.25 -6.625 13.773 1 94.06 248 ARG B CA 1
ATOM 4103 C C . ARG B 1 248 ? 10.578 -7.961 14.43 1 94.06 248 ARG B C 1
ATOM 4105 O O . ARG B 1 248 ? 10.719 -8.977 13.75 1 94.06 248 ARG B O 1
ATOM 4112 N N . ASP B 1 249 ? 10.594 -7.934 15.742 1 92.94 249 ASP B N 1
ATOM 4113 C CA . ASP B 1 249 ? 10.852 -9.164 16.484 1 92.94 249 ASP B CA 1
ATOM 4114 C C . ASP B 1 249 ? 9.805 -10.227 16.156 1 92.94 249 ASP B C 1
ATOM 4116 O O . ASP B 1 249 ? 10.109 -11.422 16.141 1 92.94 249 ASP B O 1
ATOM 4120 N N . SER B 1 250 ? 8.625 -9.789 15.891 1 91.88 250 SER B N 1
ATOM 4121 C CA . SER B 1 250 ? 7.535 -10.711 15.602 1 91.88 250 SER B CA 1
ATOM 4122 C C . SER B 1 250 ? 7.766 -11.445 14.281 1 91.88 250 SER B C 1
ATOM 4124 O O . SER B 1 250 ? 7.078 -12.422 13.984 1 91.88 250 SER B O 1
ATOM 4126 N N . ASP B 1 251 ? 8.75 -10.984 13.5 1 95.62 251 ASP B N 1
ATOM 4127 C CA . ASP B 1 251 ? 9.07 -11.633 12.234 1 95.62 251 ASP B CA 1
ATOM 4128 C C . ASP B 1 251 ? 9.961 -12.859 12.445 1 95.62 251 ASP B C 1
ATOM 4130 O O . ASP B 1 251 ? 10.031 -13.742 11.586 1 95.62 251 ASP B O 1
ATOM 4134 N N . ALA B 1 252 ? 10.648 -12.961 13.555 1 94.81 252 ALA B N 1
ATOM 4135 C CA . ALA B 1 252 ? 11.75 -13.891 13.805 1 94.81 252 ALA B CA 1
ATOM 4136 C C . ALA B 1 252 ? 11.289 -15.336 13.664 1 94.81 252 ALA B C 1
ATOM 4138 O O . ALA B 1 252 ? 12.031 -16.188 13.18 1 94.81 252 ALA B O 1
ATOM 4139 N N . PRO B 1 253 ? 10.062 -15.609 14.016 1 93.69 253 PRO B N 1
ATOM 4140 C CA . PRO B 1 253 ? 9.641 -17.016 13.922 1 93.69 253 PRO B CA 1
ATOM 4141 C C . PRO B 1 253 ? 9.438 -17.469 12.477 1 93.69 253 PRO B C 1
ATOM 4143 O O . PRO B 1 253 ? 9.352 -18.672 12.211 1 93.69 253 PRO B O 1
ATOM 4146 N N . ARG B 1 254 ? 9.359 -16.547 11.555 1 94.12 254 ARG B N 1
ATOM 4147 C CA . ARG B 1 254 ? 8.992 -16.953 10.203 1 94.12 254 ARG B CA 1
ATOM 4148 C C . ARG B 1 254 ? 10.047 -16.5 9.195 1 94.12 254 ARG B C 1
ATOM 4150 O O . ARG B 1 254 ? 10.109 -17.016 8.078 1 94.12 254 ARG B O 1
ATOM 4157 N N . LEU B 1 255 ? 10.828 -15.484 9.609 1 96.94 255 LEU B N 1
ATOM 4158 C CA . LEU B 1 255 ? 11.742 -14.859 8.664 1 96.94 255 LEU B CA 1
ATOM 4159 C C . LEU B 1 255 ? 13.148 -14.766 9.242 1 96.94 255 LEU B C 1
ATOM 4161 O O . LEU B 1 255 ? 13.32 -14.742 10.461 1 96.94 255 LEU B O 1
ATOM 4165 N N . SER B 1 256 ? 14.117 -14.797 8.398 1 96.94 256 SER B N 1
ATOM 4166 C CA . SER B 1 256 ? 15.484 -14.391 8.703 1 96.94 256 SER B CA 1
ATOM 4167 C C . SER B 1 256 ? 15.898 -13.172 7.883 1 96.94 256 SER B C 1
ATOM 4169 O O . SER B 1 256 ? 15.336 -12.922 6.816 1 96.94 256 SER B O 1
ATOM 4171 N N . ALA B 1 257 ? 16.75 -12.414 8.359 1 96.94 257 ALA B N 1
ATOM 4172 C CA . ALA B 1 257 ? 17.281 -11.227 7.691 1 96.94 257 ALA B CA 1
ATOM 4173 C C . ALA B 1 257 ? 18.812 -11.211 7.73 1 96.94 257 ALA B C 1
ATOM 4175 O O . ALA B 1 257 ? 19.406 -11.344 8.797 1 96.94 257 ALA B O 1
ATOM 4176 N N . ARG B 1 258 ? 19.438 -11.039 6.539 1 97.25 258 ARG B N 1
ATOM 4177 C CA . ARG B 1 258 ? 20.891 -11.07 6.469 1 97.25 258 ARG B CA 1
ATOM 4178 C C . ARG B 1 258 ? 21.422 -9.945 5.598 1 97.25 258 ARG B C 1
ATOM 4180 O O . ARG B 1 258 ? 20.797 -9.562 4.609 1 97.25 258 ARG B O 1
ATOM 4187 N N . SER B 1 259 ? 22.609 -9.539 5.902 1 97.81 259 SER B N 1
ATOM 4188 C CA . SER B 1 259 ? 23.234 -8.438 5.176 1 97.81 259 SER B CA 1
ATOM 4189 C C . SER B 1 259 ? 23.688 -8.883 3.793 1 97.81 259 SER B C 1
ATOM 4191 O O . SER B 1 259 ? 24.109 -10.031 3.611 1 97.81 259 SER B O 1
ATOM 4193 N N . LEU B 1 260 ? 23.625 -7.945 2.904 1 98.19 260 LEU B N 1
ATOM 4194 C CA . LEU B 1 260 ? 24.094 -8.164 1.538 1 98.19 260 LEU B CA 1
ATOM 4195 C C . LEU B 1 260 ? 25.547 -7.766 1.389 1 98.19 260 LEU B C 1
ATOM 4197 O O . LEU B 1 260 ? 26.078 -7.012 2.209 1 98.19 260 LEU B O 1
ATOM 4201 N N . VAL B 1 261 ? 26.172 -8.328 0.323 1 97.75 261 VAL B N 1
ATOM 4202 C CA . VAL B 1 261 ? 27.547 -7.977 -0.029 1 97.75 261 VAL B CA 1
ATOM 4203 C C . VAL B 1 261 ? 27.625 -7.664 -1.521 1 97.75 261 VAL B C 1
ATOM 4205 O O . VAL B 1 261 ? 27.359 -8.523 -2.361 1 97.75 261 VAL B O 1
ATOM 4208 N N . PRO B 1 262 ? 28.156 -6.512 -1.763 1 97.44 262 PRO B N 1
ATOM 4209 C CA . PRO B 1 262 ? 28.438 -5.375 -0.884 1 97.44 262 PRO B CA 1
ATOM 4210 C C . PRO B 1 262 ? 27.188 -4.852 -0.177 1 97.44 262 PRO B C 1
ATOM 4212 O O . PRO B 1 262 ? 26.078 -5.113 -0.618 1 97.44 262 PRO B O 1
ATOM 4215 N N . ARG B 1 263 ? 27.484 -4.109 0.822 1 97.5 263 ARG B N 1
ATOM 4216 C CA . ARG B 1 263 ? 26.391 -3.549 1.626 1 97.5 263 ARG B CA 1
ATOM 4217 C C . ARG B 1 263 ? 25.516 -2.629 0.79 1 97.5 263 ARG B C 1
ATOM 4219 O O . ARG B 1 263 ? 26.016 -1.842 -0.015 1 97.5 263 ARG B O 1
ATOM 4226 N N . LEU B 1 264 ? 24.203 -2.846 0.937 1 97.75 264 LEU B N 1
ATOM 4227 C CA . LEU B 1 264 ? 23.219 -2.02 0.244 1 97.75 264 LEU B CA 1
ATOM 4228 C C . LEU B 1 264 ? 22.438 -1.16 1.232 1 97.75 264 LEU B C 1
ATOM 4230 O O . LEU B 1 264 ? 21.969 -1.658 2.256 1 97.75 264 LEU B O 1
ATOM 4234 N N . GLU B 1 265 ? 22.312 0.117 0.922 1 96.81 265 GLU B N 1
ATOM 4235 C CA . GLU B 1 265 ? 21.562 1.011 1.807 1 96.81 265 GLU B CA 1
ATOM 4236 C C . GLU B 1 265 ? 20.891 2.129 1.021 1 96.81 265 GLU B C 1
ATOM 4238 O O . GLU B 1 265 ? 21.281 2.43 -0.108 1 96.81 265 GLU B O 1
ATOM 4243 N N . ARG B 1 266 ? 19.875 2.607 1.595 1 96 266 ARG B N 1
ATOM 4244 C CA . ARG B 1 266 ? 19.281 3.846 1.108 1 96 266 ARG B CA 1
ATOM 4245 C C . ARG B 1 266 ? 19.438 4.969 2.129 1 96 266 ARG B C 1
ATOM 4247 O O . ARG B 1 266 ? 19.688 4.711 3.309 1 96 266 ARG B O 1
ATOM 4254 N N . GLN B 1 267 ? 19.375 6.133 1.595 1 95.31 267 GLN B N 1
ATOM 4255 C CA . GLN B 1 267 ? 19.406 7.305 2.467 1 95.31 267 GLN B CA 1
ATOM 4256 C C . GLN B 1 267 ? 18.031 7.98 2.51 1 95.31 267 GLN B C 1
ATOM 4258 O O . GLN B 1 267 ? 17.469 8.328 1.469 1 95.31 267 GLN B O 1
ATOM 4263 N N . LEU B 1 268 ? 17.516 8.102 3.699 1 96.38 268 LEU B N 1
ATOM 4264 C CA . LEU B 1 268 ? 16.297 8.891 3.906 1 96.38 268 LEU B CA 1
ATOM 4265 C C . LEU B 1 268 ? 16.656 10.336 4.266 1 96.38 268 LEU B C 1
ATOM 4267 O O . LEU B 1 268 ? 17.656 10.586 4.938 1 96.38 268 LEU B O 1
ATOM 4271 N N . ALA B 1 269 ? 15.828 11.227 3.809 1 96.56 269 ALA B N 1
ATOM 4272 C CA . ALA B 1 269 ? 16.078 12.641 4.086 1 96.56 269 ALA B CA 1
ATOM 4273 C C . ALA B 1 269 ? 14.781 13.359 4.469 1 96.56 269 ALA B C 1
ATOM 4275 O O . ALA B 1 269 ? 13.695 12.961 4.043 1 96.56 269 ALA B O 1
ATOM 4276 N N . LEU B 1 270 ? 14.961 14.305 5.293 1 96.62 270 LEU B N 1
ATOM 4277 C CA . LEU B 1 270 ? 13.906 15.281 5.547 1 96.62 270 LEU B CA 1
ATOM 4278 C C . LEU B 1 270 ? 13.898 16.359 4.477 1 96.62 270 LEU B C 1
ATOM 4280 O O . LEU B 1 270 ? 14.945 16.922 4.145 1 96.62 270 LEU B O 1
ATOM 4284 N N . VAL B 1 271 ? 12.773 16.578 3.912 1 97.31 271 VAL B N 1
ATOM 4285 C CA . VAL B 1 271 ? 12.672 17.578 2.846 1 97.31 271 VAL B CA 1
ATOM 4286 C C . VAL B 1 271 ? 11.625 18.625 3.209 1 97.31 271 VAL B C 1
ATOM 4288 O O . VAL B 1 271 ? 10.5 18.281 3.596 1 97.31 271 VAL B O 1
ATOM 4291 N N . LEU B 1 272 ? 11.977 19.828 3.117 1 95.69 272 LEU B N 1
ATOM 4292 C CA . LEU B 1 272 ? 11.094 20.984 3.256 1 95.69 272 LEU B CA 1
ATOM 4293 C C . LEU B 1 272 ? 11.297 21.969 2.111 1 95.69 272 LEU B C 1
ATOM 4295 O O . LEU B 1 272 ? 12.352 21.969 1.473 1 95.69 272 LEU B O 1
ATOM 4299 N N . ARG B 1 273 ? 10.234 22.719 1.875 1 93.19 273 ARG B N 1
ATOM 4300 C CA . ARG B 1 273 ? 10.492 23.859 1.016 1 93.19 273 ARG B CA 1
ATOM 4301 C C . ARG B 1 273 ? 11.445 24.844 1.683 1 93.19 273 ARG B C 1
ATOM 4303 O O . ARG B 1 273 ? 11.352 25.094 2.885 1 93.19 273 ARG B O 1
ATOM 4310 N N . ARG B 1 274 ? 12.273 25.469 0.933 1 90.38 274 ARG B N 1
ATOM 4311 C CA . ARG B 1 274 ? 13.281 26.359 1.493 1 90.38 274 ARG B CA 1
ATOM 4312 C C . ARG B 1 274 ? 12.625 27.562 2.17 1 90.38 274 ARG B C 1
ATOM 4314 O O . ARG B 1 274 ? 13.141 28.062 3.172 1 90.38 274 ARG B O 1
ATOM 4321 N N . ASP B 1 275 ? 11.547 28 1.659 1 85.25 275 ASP B N 1
ATOM 4322 C CA . ASP B 1 275 ? 10.898 29.203 2.158 1 85.25 275 ASP B CA 1
ATOM 4323 C C . ASP B 1 275 ? 9.773 28.859 3.131 1 85.25 275 ASP B C 1
ATOM 4325 O O . ASP B 1 275 ? 8.984 29.734 3.506 1 85.25 275 ASP B O 1
ATOM 4329 N N . LYS B 1 276 ? 9.719 27.578 3.51 1 86.19 276 LYS B N 1
ATOM 4330 C CA . LYS B 1 276 ? 8.633 27.156 4.395 1 86.19 276 LYS B CA 1
ATOM 4331 C C . LYS B 1 276 ? 8.805 27.75 5.789 1 86.19 276 LYS B C 1
ATOM 4333 O O . LYS B 1 276 ? 9.805 27.5 6.457 1 86.19 276 LYS B O 1
ATOM 4338 N N . PRO B 1 277 ? 7.859 28.641 6.152 1 78.38 277 PRO B N 1
ATOM 4339 C CA . PRO B 1 277 ? 7.918 29.125 7.535 1 78.38 277 PRO B CA 1
ATOM 4340 C C . PRO B 1 277 ? 7.781 28 8.555 1 78.38 277 PRO B C 1
ATOM 4342 O O . PRO B 1 277 ? 6.984 27.078 8.359 1 78.38 277 PRO B O 1
ATOM 4345 N N . ARG B 1 278 ? 8.609 28.094 9.594 1 81.81 278 ARG B N 1
ATOM 4346 C CA . ARG B 1 278 ? 8.578 27.062 10.625 1 81.81 278 ARG B CA 1
ATOM 4347 C C . ARG B 1 278 ? 7.758 27.516 11.828 1 81.81 278 ARG B C 1
ATOM 4349 O O . ARG B 1 278 ? 8.305 28.078 12.781 1 81.81 278 ARG B O 1
ATOM 4356 N N . HIS B 1 279 ? 6.488 27.25 11.758 1 78.81 279 HIS B N 1
ATOM 4357 C CA . HIS B 1 279 ? 5.648 27.531 12.922 1 78.81 279 HIS B CA 1
ATOM 4358 C C . HIS B 1 279 ? 5.938 26.547 14.055 1 78.81 279 HIS B C 1
ATOM 4360 O O . HIS B 1 279 ? 6.617 25.531 13.844 1 78.81 279 HIS B O 1
ATOM 4366 N N . PRO B 1 280 ? 5.492 26.781 15.227 1 79.06 280 PRO B N 1
ATOM 4367 C CA . PRO B 1 280 ? 5.891 25.984 16.391 1 79.06 280 PRO B CA 1
ATOM 4368 C C . PRO B 1 280 ? 5.613 24.5 16.219 1 79.06 280 PRO B C 1
ATOM 4370 O O . PRO B 1 280 ? 6.449 23.656 16.562 1 79.06 280 PRO B O 1
ATOM 4373 N N . GLY B 1 281 ? 4.488 24.188 15.625 1 86.5 281 GLY B N 1
ATOM 4374 C CA . GLY B 1 281 ? 4.172 22.781 15.391 1 86.5 281 GLY B CA 1
ATOM 4375 C C . GLY B 1 281 ? 5.168 22.094 14.484 1 86.5 281 GLY B C 1
ATOM 4376 O O . GLY B 1 281 ? 5.59 20.969 14.758 1 86.5 281 GLY B O 1
ATOM 4377 N N . LEU B 1 282 ? 5.52 22.781 13.453 1 90.25 282 LEU B N 1
ATOM 4378 C CA . LEU B 1 282 ? 6.492 22.234 12.516 1 90.25 282 LEU B CA 1
ATOM 4379 C C . LEU B 1 282 ? 7.863 22.094 13.164 1 90.25 282 LEU B C 1
ATOM 4381 O O . LEU B 1 282 ? 8.562 21.109 12.953 1 90.25 282 LEU B O 1
ATOM 4385 N N . ARG B 1 283 ? 8.242 23.016 13.977 1 89.06 283 ARG B N 1
ATOM 4386 C CA . ARG B 1 283 ? 9.516 22.969 14.688 1 89.06 283 ARG B CA 1
ATOM 4387 C C . ARG B 1 283 ? 9.578 21.766 15.625 1 89.06 283 ARG B C 1
ATOM 4389 O O . ARG B 1 283 ? 10.594 21.062 15.68 1 89.06 283 ARG B O 1
ATOM 4396 N N . GLU B 1 284 ? 8.523 21.594 16.328 1 90.75 284 GLU B N 1
ATOM 4397 C CA . GLU B 1 284 ? 8.484 20.469 17.25 1 90.75 284 GLU B CA 1
ATOM 4398 C C . GLU B 1 284 ? 8.516 19.141 16.5 1 90.75 284 GLU B C 1
ATOM 4400 O O . GLU B 1 284 ? 9.148 18.188 16.953 1 90.75 284 GLU B O 1
ATOM 4405 N N . MET B 1 285 ? 7.836 19.078 15.383 1 93.31 285 MET B N 1
ATOM 4406 C CA . MET B 1 285 ? 7.875 17.891 14.539 1 93.31 285 MET B CA 1
ATOM 4407 C C . MET B 1 285 ? 9.297 17.609 14.062 1 93.31 285 MET B C 1
ATOM 4409 O O . MET B 1 285 ? 9.773 16.469 14.172 1 93.31 285 MET B O 1
ATOM 4413 N N . LEU B 1 286 ? 9.945 18.594 13.602 1 93.38 286 LEU B N 1
ATOM 4414 C CA . LEU B 1 286 ? 11.305 18.453 13.102 1 93.38 286 LEU B CA 1
ATOM 4415 C C . LEU B 1 286 ? 12.25 18 14.219 1 93.38 286 LEU B C 1
ATOM 4417 O O . LEU B 1 286 ? 13.078 17.125 14.016 1 93.38 286 LEU B O 1
ATOM 4421 N N . ARG B 1 287 ? 12.078 18.547 15.344 1 92.19 287 ARG B N 1
ATOM 4422 C CA . ARG B 1 287 ? 12.898 18.172 16.484 1 92.19 287 ARG B CA 1
ATOM 4423 C C . ARG B 1 287 ? 12.688 16.703 16.859 1 92.19 287 ARG B C 1
ATOM 4425 O O . ARG B 1 287 ? 13.648 15.992 17.156 1 92.19 287 ARG B O 1
ATOM 4432 N N . ALA B 1 288 ? 11.484 16.312 16.875 1 93.56 288 ALA B N 1
ATOM 4433 C CA . ALA B 1 288 ? 11.156 14.922 17.219 1 93.56 288 ALA B CA 1
ATOM 4434 C C . ALA B 1 288 ? 11.75 13.953 16.203 1 93.56 288 ALA B C 1
ATOM 4436 O O . ALA B 1 288 ? 12.281 12.906 16.578 1 93.56 288 ALA B O 1
ATOM 4437 N N . LEU B 1 289 ? 11.617 14.305 14.93 1 94.38 289 LEU B N 1
ATOM 4438 C CA . LEU B 1 289 ? 12.164 13.461 13.883 1 94.38 289 LEU B CA 1
ATOM 4439 C C . LEU B 1 289 ? 13.68 13.383 13.977 1 94.38 289 LEU B C 1
ATOM 4441 O O . LEU B 1 289 ? 14.266 12.305 13.867 1 94.38 289 LEU B O 1
ATOM 4445 N N . GLU B 1 290 ? 14.289 14.453 14.211 1 91.62 290 GLU B N 1
ATOM 4446 C CA . GLU B 1 290 ? 15.742 14.492 14.336 1 91.62 290 GLU B CA 1
ATOM 4447 C C . GLU B 1 290 ? 16.203 13.664 15.531 1 91.62 290 GLU B C 1
ATOM 4449 O O . GLU B 1 290 ? 17.234 12.969 15.453 1 91.62 290 GLU B O 1
ATOM 4454 N N . ALA B 1 291 ? 15.539 13.766 16.609 1 90.56 291 ALA B N 1
ATOM 4455 C CA . ALA B 1 291 ? 15.875 12.969 17.797 1 90.56 291 ALA B CA 1
ATOM 4456 C C . ALA B 1 291 ? 15.766 11.477 17.5 1 90.56 291 ALA B C 1
ATOM 4458 O O . ALA B 1 291 ? 16.594 10.688 17.953 1 90.56 291 ALA B O 1
ATOM 4459 N N . CYS B 1 292 ? 14.727 11.188 16.781 1 90.25 292 CYS B N 1
ATOM 4460 C CA . CYS B 1 292 ? 14.523 9.789 16.406 1 90.25 292 CYS B CA 1
ATOM 4461 C C . CYS B 1 292 ? 15.68 9.281 15.562 1 90.25 292 CYS B C 1
ATOM 4463 O O . CYS B 1 292 ? 16.172 8.172 15.789 1 90.25 292 CYS B O 1
ATOM 4465 N N . PHE B 1 293 ? 16.125 10.07 14.656 1 90 293 PHE B N 1
ATOM 4466 C CA . PHE B 1 293 ? 17.219 9.688 13.766 1 90 293 PHE B CA 1
ATOM 4467 C C . PHE B 1 293 ? 18.531 9.555 14.539 1 90 293 PHE B C 1
ATOM 4469 O O . PHE B 1 293 ? 19.328 8.648 14.273 1 90 293 PHE B O 1
ATOM 4476 N N . ALA B 1 294 ? 18.75 10.453 15.414 1 85 294 ALA B N 1
ATOM 4477 C CA . ALA B 1 294 ? 19.953 10.414 16.234 1 85 294 ALA B CA 1
ATOM 4478 C C . ALA B 1 294 ? 20.031 9.133 17.047 1 85 294 ALA B C 1
ATOM 4480 O O . ALA B 1 294 ? 21.109 8.57 17.25 1 85 294 ALA B O 1
ATOM 4481 N N . SER B 1 295 ? 18.906 8.703 17.453 1 81.81 295 SER B N 1
ATOM 4482 C CA . SER B 1 295 ? 18.859 7.484 18.25 1 81.81 295 SER B CA 1
ATOM 4483 C C . SER B 1 295 ? 19.078 6.246 17.391 1 81.81 295 SER B C 1
ATOM 4485 O O . SER B 1 295 ? 19.625 5.246 17.859 1 81.81 295 SER B O 1
ATOM 4487 N N . ARG B 1 296 ? 18.625 6.301 16.156 1 78.25 296 ARG B N 1
ATOM 4488 C CA . ARG B 1 296 ? 18.719 5.152 15.258 1 78.25 296 ARG B CA 1
ATOM 4489 C C . ARG B 1 296 ? 20.047 5.156 14.508 1 78.25 296 ARG B C 1
ATOM 4491 O O . ARG B 1 296 ? 20.531 4.105 14.07 1 78.25 296 ARG B O 1
ATOM 4498 N N . GLY B 1 297 ? 20.516 6.25 14.008 1 66.19 297 GLY B N 1
ATOM 4499 C CA . GLY B 1 297 ? 21.797 6.363 13.328 1 66.19 297 GLY B CA 1
ATOM 4500 C C . GLY B 1 297 ? 22.969 5.957 14.188 1 66.19 297 GLY B C 1
ATOM 4501 O O . GLY B 1 297 ? 24 5.512 13.68 1 66.19 297 GLY B O 1
ATOM 4502 N N . GLY B 1 298 ? 23.016 6.176 15.531 1 50.06 298 GLY B N 1
ATOM 4503 C CA . GLY B 1 298 ? 24.094 5.762 16.422 1 50.06 298 GLY B CA 1
ATOM 4504 C C . GLY B 1 298 ? 24.188 4.258 16.594 1 50.06 298 GLY B C 1
ATOM 4505 O O . GLY B 1 298 ? 25.109 3.754 17.234 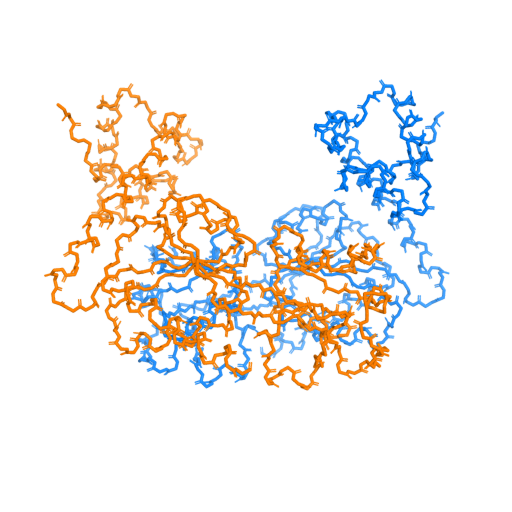1 50.06 298 GLY B O 1
ATOM 4506 N N . ARG B 1 299 ? 23.219 3.646 16.25 1 40.94 299 ARG B N 1
ATOM 4507 C CA . ARG B 1 299 ? 23.344 2.201 16.391 1 40.94 299 ARG B CA 1
ATOM 4508 C C . ARG B 1 299 ? 23.859 1.566 15.102 1 40.94 299 ARG B C 1
ATOM 4510 O O . ARG B 1 299 ? 23.516 2.01 14.008 1 40.94 299 ARG B O 1
#

Solvent-accessible surface area (backbone atoms only — not comparable to full-atom values): 31592 Å² total; per-residue (Å²): 133,86,73,77,46,68,62,41,46,50,47,48,50,34,20,46,74,64,24,25,58,57,57,26,8,60,73,68,71,45,50,41,67,54,43,52,48,38,45,50,49,50,22,61,72,69,70,44,66,38,70,39,71,59,86,93,32,38,33,60,30,77,58,19,51,54,45,47,56,47,41,51,46,47,54,32,51,50,50,48,50,50,45,64,51,34,54,79,44,94,58,62,39,43,74,40,32,38,23,23,30,64,66,50,48,46,61,50,42,28,65,46,46,29,54,46,41,72,75,31,71,63,44,41,75,33,61,38,69,40,45,44,69,57,36,49,52,32,33,75,59,52,72,24,62,34,29,47,30,50,59,80,76,87,59,87,62,45,42,75,41,84,53,38,80,39,44,35,22,41,37,33,23,53,89,47,81,77,75,69,80,74,39,24,56,70,56,52,55,72,46,56,29,40,38,55,37,82,89,35,55,71,35,45,56,56,50,48,56,28,42,76,73,75,40,79,73,77,57,66,30,47,34,90,39,73,62,42,47,50,35,38,19,40,29,60,74,26,27,28,75,39,56,47,70,74,66,52,79,87,40,54,86,35,32,42,75,43,71,38,41,72,79,44,68,46,44,31,23,40,35,30,46,63,81,59,78,74,39,58,42,46,47,52,50,51,51,44,53,50,53,52,27,56,63,55,61,75,98,132,86,73,77,48,67,63,40,46,48,48,48,50,33,20,46,75,63,24,25,57,57,56,25,8,60,72,68,74,44,53,41,68,55,44,52,48,39,45,51,50,51,23,60,74,68,72,44,68,38,68,38,74,58,86,92,32,38,32,60,30,75,59,19,51,53,44,47,55,48,41,51,45,48,52,33,52,50,50,47,51,48,44,64,50,34,54,78,43,96,58,62,39,43,74,38,33,40,24,23,31,63,67,50,48,46,62,49,43,29,66,46,46,30,56,47,42,72,77,31,72,63,44,42,75,33,61,38,68,41,44,44,69,56,35,51,51,30,32,73,58,53,73,25,61,33,29,47,30,50,57,81,75,86,59,87,62,46,40,75,40,84,54,38,80,39,44,35,22,40,36,32,23,52,89,47,81,78,76,69,80,73,38,25,56,70,57,52,56,72,47,56,29,39,37,55,38,82,90,34,55,73,37,46,55,55,51,49,57,27,41,77,74,74,40,80,74,79,58,66,30,46,34,90,41,72,61,43,47,51,34,39,19,42,30,60,75,26,27,27,76,40,56,47,70,73,66,51,78,86,40,56,86,35,33,43,75,43,73,38,40,74,78,43,67,47,44,32,24,41,34,31,46,64,83,58,80,74,38,57,40,46,47,54,50,51,51,43,51,50,51,51,29,56,65,54,61,75,98

Sequence (598 aa):
MRDLSLDQLRSFTDVVELGSFSAAAERRGLTQPAISLQLRQLERRLGVRLIERVGRRAGPTAAGMALLAHARRIERAVGEALEELAPHAAGVAGRVRIGTGATACIYLLPDVLRGLRQRFPALEITVRTGNTAEVLKAIEENALDLGLVTLPAPGRAFAVTPALADEFLLFSPLASQPPAIPLTPEAVAALPLVLYEPGGHTRRVVDEWFAAAGLHPVPSMSLGSVEAIKELVGAGLGHAILPGMAWRDSDAPRLSARSLVPRLERQLALVLRRDKPRHPGLREMLRALEACFASRGGRMRDLSLDQLRSFTDVVELGSFSAAAERRGLTQPAISLQLRQLERRLGVRLIERVGRRAGPTAAGMALLAHARRIERAVGEALEELAPHAAGVAGRVRIGTGATACIYLLPDVLRGLRQRFPALEITVRTGNTAEVLKAIEENALDLGLVTLPAPGRAFAVTPALADEFLLFSPLASQPPAIPLTPEAVAALPLVLYEPGGHTRRVVDEWFAAAGLHPVPSMSLGSVEAIKELVGAGLGHAILPGMAWRDSDAPRLSARSLVPRLERQLALVLRRDKPRHPGLREMLRALEACFASRGGR

pLDDT: mean 86.35, std 13.23, range [27.89, 98.25]

InterPro domains:
  IPR000847 LysR, HTH, N-terminal domain [PF00126] (6-64)
  IPR000847 LysR, HTH, N-terminal domain [PR00039] (21-32)
  IPR000847 LysR, HTH, N-terminal domain [PR00039] (32-42)
  IPR000847 LysR, HTH, N-terminal domain [PR00039] (42-53)
  IPR000847 LysR, HTH, N-terminal domain [PS50931] (4-61)
  IPR005119 LysR, substrate-binding [PF03466] (90-290)
  IPR036388 Winged helix-like DNA-binding domain superfamily [G3DSA:1.10.10.10] (1-87)
  IPR036390 Winged helix DNA-binding domain superfamily [SSF46785] (4-114)

Foldseek 3Di:
DPDDDLVLLQLLLLLAVVQHLCRSCVVVVHHSVVSVVSPVVVCVVVVHRAWDDDDPGIHGDPVVVVSNLVSLLVVLVVLQVVLVCVLVPPALADEAEEEEAPLCVPQPVVVLVVVLCVVGVRYHYHYDYDALVVRLVCQVSNVHAKYWHWDDRDDPQKDKFWFAKWWKWKKAWPPDDDFDPPAALVSQLVWQEEEADPDHPQRVLVQVSNVVVPDGHDHPYHHHDPVVRLVCRLVVNIMYTDTPSNDDPVSVVRIDIHAHVPIGIIIIIMMGGPPRDQRSNNVSSVVSSNVSRVVVRVD/DPDDDLVLLQLLLLLAVVQHLCRSCVVVVHHSVVSVVSPVVVCVVVVHRAWDDDDPGIHGDPVVVVSNLVSLLVVLVVLQVVLVCVLVPPALADEAEEEEAPLCVPQPVVVLVVVLCVVGVRYHYHYDYDALVVRLVCQVSNVHAKYWHWDDRDDPQKDKFWFAKWWKWKKAWPPDDDFDPPAALVSQLVWQEEEADPDHPQRVLVQVSNVVVPHGHDHPYHHHDPVVRLVVRLVVNIMYTDTPSNDDPVSVVRIDIGAHVPIGIIIIIMMGGPPRDQRSNNVSSVVSSNVSRVVVRVD

Secondary structure (DSSP, 8-state):
-----HHHHHHHHHHHHHT-HHHHHHHHT--HHHHHHHHHHHHHHHTS--EEEETTEEEE-HHHHHHHHHHHHHHHHHHHHHHHHGGGSSSS-EEEEEEE-HHHHHHTHHHHHHHHHHH-TTEEEEEEE--HHHHHHHHHTTS-SEEEEESP---TTEEEEEEEEEEEEEEEETTSPPPPSS--HHHHHTS-BEEEPTTSHHHHHHHHHHHTTT--PPPSEEES-HHHHHHHHHTTS-BEEEEGGG--GGGTTTEEEEE-SS--EEEEEEEEETT----HHHHHHHHHHHHHHHHHH--/-----HHHHHHHHHHHHHT-HHHHHHHHT--HHHHHHHHHHHHHHHTS--EEEETTEEEE-HHHHHHHHHHHHHHHHHHHHHHHHGGGSSSS-EEEEEEE-HHHHHHTHHHHHHHHHHH-TTEEEEEEE--HHHHHHHHHTTS-SEEEEESP---TTEEEEEEEEEEEEEEEETTSPPPPSS--HHHHHTS-BEEEPTTSHHHHHHHHHHHTTT--PPPSEEES-HHHHHHHHHTTS-BEEEEGGG--GGGTTTEEEEE-SS--EEEEEEEEETT----HHHHHHHHHHHHHHHHHHT-